Protein AF-A0A965T7N1-F1 (afdb_monomer)

Structure (mmCIF, N/CA/C/O backbone):
data_AF-A0A965T7N1-F1
#
_entry.id   AF-A0A965T7N1-F1
#
loop_
_atom_site.group_PDB
_atom_site.id
_atom_site.type_symbol
_atom_site.label_atom_id
_atom_site.label_alt_id
_atom_site.label_comp_id
_atom_site.label_asym_id
_atom_site.label_entity_id
_atom_site.label_seq_id
_atom_site.pdbx_PDB_ins_code
_atom_site.Cartn_x
_atom_site.Cartn_y
_atom_site.Cartn_z
_atom_site.occupancy
_atom_site.B_iso_or_equiv
_atom_site.auth_seq_id
_atom_site.auth_comp_id
_atom_site.auth_asym_id
_atom_site.auth_atom_id
_atom_site.pdbx_PDB_model_num
ATOM 1 N N . MET A 1 1 ? 37.430 41.956 27.948 1.00 30.97 1 MET A N 1
ATOM 2 C CA . MET A 1 1 ? 37.101 40.517 28.035 1.00 30.97 1 MET A CA 1
ATOM 3 C C . MET A 1 1 ? 35.600 40.356 27.830 1.00 30.97 1 MET A C 1
ATOM 5 O O . MET A 1 1 ? 34.863 40.968 28.583 1.00 30.97 1 MET A O 1
ATOM 9 N N . LYS A 1 2 ? 35.234 39.628 26.761 1.00 28.81 2 LYS A N 1
ATOM 10 C CA . LYS A 1 2 ? 33.989 38.893 26.418 1.00 28.81 2 LYS A CA 1
ATOM 11 C C . LYS A 1 2 ? 32.631 39.370 26.996 1.00 28.81 2 LYS A C 1
ATOM 13 O O . LYS A 1 2 ? 32.454 39.341 28.204 1.00 28.81 2 LYS A O 1
ATOM 18 N N . THR A 1 3 ? 31.738 39.975 26.192 1.00 30.47 3 THR A N 1
ATOM 19 C CA . THR A 1 3 ? 30.588 39.394 25.420 1.00 30.47 3 THR A CA 1
ATOM 20 C C . THR A 1 3 ? 29.464 38.746 26.268 1.00 30.47 3 THR A C 1
ATOM 22 O O . THR A 1 3 ? 29.728 37.776 26.963 1.00 30.47 3 THR A O 1
ATOM 25 N N . ILE A 1 4 ? 28.224 39.301 26.225 1.00 31.42 4 ILE A N 1
ATOM 26 C CA . ILE A 1 4 ? 26.976 38.745 25.585 1.00 31.42 4 ILE A CA 1
ATOM 27 C C . ILE A 1 4 ? 26.055 38.048 26.632 1.00 31.42 4 ILE A C 1
ATOM 29 O O . ILE A 1 4 ? 26.590 37.413 27.525 1.00 31.42 4 ILE A O 1
ATOM 33 N N . LEU A 1 5 ? 24.706 38.091 26.679 1.00 28.53 5 LEU A N 1
ATOM 34 C CA . LEU A 1 5 ? 23.601 38.587 25.830 1.00 28.53 5 LEU A CA 1
ATOM 35 C C . LEU A 1 5 ? 22.307 38.792 26.669 1.00 28.53 5 LEU A C 1
ATOM 37 O O . LEU A 1 5 ? 22.249 38.490 27.858 1.00 28.53 5 LEU A O 1
ATOM 41 N N . SER A 1 6 ? 21.295 39.302 25.963 1.00 28.53 6 SER A N 1
ATOM 42 C CA . SER A 1 6 ? 19.970 39.827 26.305 1.00 28.53 6 SER A CA 1
ATOM 43 C C . SER A 1 6 ? 18.991 38.948 27.103 1.00 28.53 6 SER A C 1
ATOM 45 O O . SER A 1 6 ? 19.004 37.718 27.088 1.00 28.53 6 SER A O 1
ATOM 47 N N . LYS A 1 7 ? 18.054 39.662 27.747 1.00 24.72 7 LYS A N 1
ATOM 48 C CA . LYS A 1 7 ? 16.790 39.178 28.310 1.00 24.72 7 LYS A CA 1
ATOM 49 C C . LYS A 1 7 ? 15.621 39.460 27.357 1.00 24.72 7 LYS A C 1
ATOM 51 O O . LYS A 1 7 ? 15.589 40.474 26.668 1.00 24.72 7 LYS A O 1
ATOM 56 N N . LYS A 1 8 ? 14.678 38.521 27.416 1.00 25.61 8 LYS A N 1
ATOM 57 C CA . LYS A 1 8 ? 13.346 38.412 26.805 1.00 25.61 8 LYS A CA 1
ATOM 58 C C . LYS A 1 8 ? 12.379 39.547 27.190 1.00 25.61 8 LYS A C 1
ATOM 60 O O . LYS A 1 8 ? 12.476 40.036 28.313 1.00 25.61 8 LYS A O 1
ATOM 65 N N . ALA A 1 9 ? 11.373 39.788 26.332 1.00 23.78 9 ALA A N 1
ATOM 66 C CA . ALA A 1 9 ? 9.934 39.525 26.584 1.00 23.78 9 ALA A CA 1
ATOM 67 C C . ALA A 1 9 ? 8.968 40.588 25.985 1.00 23.78 9 ALA A C 1
ATOM 69 O O . ALA A 1 9 ? 9.125 41.755 26.311 1.00 23.78 9 ALA A O 1
ATOM 70 N N . ILE A 1 10 ? 7.928 40.115 25.250 1.00 23.45 10 ILE A N 1
ATOM 71 C CA . ILE A 1 10 ? 6.475 40.455 25.396 1.00 23.45 10 ILE A CA 1
ATOM 72 C C . ILE A 1 10 ? 6.053 41.910 25.009 1.00 23.45 10 ILE A C 1
ATOM 74 O O . ILE A 1 10 ? 6.675 42.842 25.483 1.00 23.45 10 ILE A O 1
ATOM 78 N N . ILE A 1 11 ? 4.995 42.293 24.262 1.00 22.77 11 ILE A N 1
ATOM 79 C CA . ILE A 1 11 ? 3.831 41.713 23.540 1.00 22.77 11 ILE A CA 1
ATOM 80 C C . ILE A 1 11 ? 3.017 42.929 22.954 1.00 22.77 11 ILE A C 1
ATOM 82 O O . ILE A 1 11 ? 3.018 43.983 23.580 1.00 22.77 11 ILE A O 1
ATOM 86 N N . ILE A 1 12 ? 2.285 42.754 21.831 1.00 22.47 12 ILE A N 1
ATOM 87 C CA . ILE A 1 12 ? 1.007 43.419 21.394 1.00 22.47 12 ILE A CA 1
ATOM 88 C C . ILE A 1 12 ? 0.915 44.857 20.767 1.00 22.47 12 ILE A C 1
ATOM 90 O O . ILE A 1 12 ? 1.336 45.855 21.335 1.00 22.47 12 ILE A O 1
ATOM 94 N N . PHE A 1 13 ? 0.198 44.873 19.618 1.00 20.97 13 PHE A N 1
ATOM 95 C CA . PHE A 1 13 ? -0.736 45.835 18.957 1.00 20.97 13 PHE A CA 1
ATOM 96 C C . PHE A 1 13 ? -0.398 47.316 18.635 1.00 20.97 13 PHE A C 1
ATOM 98 O O . PHE A 1 13 ? -0.379 48.181 19.497 1.00 20.97 13 PHE A O 1
ATOM 105 N N . ALA A 1 14 ? -0.333 47.587 17.320 1.00 22.47 14 ALA A N 1
ATOM 106 C CA . ALA A 1 14 ? -1.328 48.273 16.463 1.00 22.47 14 ALA A CA 1
ATOM 107 C C . ALA A 1 14 ? -1.771 49.758 16.675 1.00 22.47 14 ALA A C 1
ATOM 109 O O . ALA A 1 14 ? -2.280 50.144 17.719 1.00 22.47 14 ALA A O 1
ATOM 110 N N . ILE A 1 15 ? -1.767 50.469 15.526 1.00 23.48 15 ILE A N 1
ATOM 111 C CA . ILE A 1 15 ? -2.647 51.573 15.048 1.00 23.48 15 ILE A CA 1
ATOM 112 C C . ILE A 1 15 ? -2.159 53.041 15.171 1.00 23.48 15 ILE A C 1
ATOM 114 O O . ILE A 1 15 ? -2.206 53.663 16.223 1.00 23.48 15 ILE A O 1
ATOM 118 N N . VAL A 1 16 ? -1.753 53.561 13.995 1.00 25.34 16 VAL A N 1
ATOM 119 C CA . VAL A 1 16 ? -2.163 54.796 13.269 1.00 25.34 16 VAL A CA 1
ATOM 120 C C . VAL A 1 16 ? -2.395 56.092 14.061 1.00 25.34 16 VAL A C 1
ATOM 122 O O . VAL A 1 16 ? -3.250 56.132 14.929 1.00 25.34 16 VAL A O 1
ATOM 125 N N . ILE A 1 17 ? -1.770 57.191 13.604 1.00 23.94 17 ILE A N 1
ATOM 126 C CA . ILE A 1 17 ? -2.432 58.479 13.283 1.00 23.94 17 ILE A CA 1
ATOM 127 C C . ILE A 1 17 ? -1.518 59.294 12.347 1.00 23.94 17 ILE A C 1
ATOM 129 O O . ILE A 1 17 ? -0.397 59.664 12.690 1.00 23.94 17 ILE A O 1
ATOM 133 N N . ALA A 1 18 ? -2.026 59.538 11.138 1.00 25.86 18 ALA A N 1
ATOM 134 C CA . ALA A 1 18 ? -1.582 60.569 10.207 1.00 25.86 18 ALA A CA 1
ATOM 135 C C . ALA A 1 18 ? -2.300 61.897 10.513 1.00 25.86 18 ALA A C 1
ATOM 137 O O . ALA A 1 18 ? -3.357 61.859 11.138 1.00 25.86 18 ALA A O 1
ATOM 138 N N . LEU A 1 19 ? -1.734 63.013 10.020 1.00 25.02 19 LEU A N 1
ATOM 139 C CA . LEU A 1 19 ? -2.273 64.378 9.773 1.00 25.02 19 LEU A CA 1
ATOM 140 C C . LEU A 1 19 ? -1.204 65.406 10.220 1.00 25.02 19 LEU A C 1
ATOM 142 O O . LEU A 1 19 ? -0.675 65.278 11.314 1.00 25.02 19 LEU A O 1
ATOM 146 N N . ALA A 1 20 ? -0.826 66.477 9.521 1.00 26.83 20 ALA A N 1
ATOM 147 C CA . ALA A 1 20 ? -1.087 66.996 8.186 1.00 26.83 20 ALA A CA 1
ATOM 148 C C . ALA A 1 20 ? -0.052 68.133 7.904 1.00 26.83 20 ALA A C 1
ATOM 150 O O . ALA A 1 20 ? 0.249 68.929 8.787 1.00 26.83 20 ALA A O 1
ATOM 151 N N . ILE A 1 21 ? 0.500 68.109 6.683 1.00 28.02 21 ILE A N 1
ATOM 152 C CA . ILE A 1 21 ? 1.030 69.116 5.710 1.00 28.02 21 ILE A CA 1
ATOM 153 C C . ILE A 1 21 ? 0.682 70.628 5.969 1.00 28.02 21 ILE A C 1
ATOM 155 O O . ILE A 1 21 ? -0.304 70.830 6.678 1.00 28.02 21 ILE A O 1
ATOM 159 N N . PRO A 1 22 ? 1.279 71.709 5.346 1.00 47.78 22 PRO A N 1
ATOM 160 C CA . PRO A 1 22 ? 2.458 71.931 4.435 1.00 47.78 22 PRO A CA 1
ATOM 161 C C . PRO A 1 22 ? 3.395 73.150 4.757 1.00 47.78 22 PRO A C 1
ATOM 163 O O . PRO A 1 22 ? 3.020 74.034 5.518 1.00 47.78 22 PRO A O 1
ATOM 166 N N . ALA A 1 23 ? 4.546 73.267 4.048 1.00 28.22 23 ALA A N 1
ATOM 167 C CA . ALA A 1 23 ? 5.071 74.458 3.296 1.00 28.22 23 ALA A CA 1
ATOM 168 C C . ALA A 1 23 ? 6.604 74.308 3.026 1.00 28.22 23 ALA A C 1
ATOM 170 O O . ALA A 1 23 ? 7.366 74.186 3.975 1.00 28.22 23 ALA A O 1
ATOM 171 N N . ILE A 1 24 ? 7.088 74.050 1.792 1.00 29.72 24 ILE A N 1
ATOM 172 C CA . ILE A 1 24 ? 7.562 74.987 0.724 1.00 29.72 24 ILE A CA 1
ATOM 173 C C . ILE A 1 24 ? 8.739 75.905 1.174 1.00 29.72 24 ILE A C 1
ATOM 175 O O . ILE A 1 24 ? 8.550 76.616 2.148 1.00 29.72 24 ILE A O 1
ATOM 179 N N . VAL A 1 25 ? 9.929 76.083 0.552 1.00 27.11 25 VAL A N 1
ATOM 180 C CA . VAL A 1 25 ? 10.677 75.579 -0.636 1.00 27.11 25 VAL A CA 1
ATOM 181 C C . VAL A 1 25 ? 12.142 76.151 -0.582 1.00 27.11 25 VAL A C 1
ATOM 183 O O . VAL A 1 25 ? 12.283 77.337 -0.304 1.00 27.11 25 VAL A O 1
ATOM 186 N N . LEU A 1 26 ? 13.165 75.323 -0.921 1.00 27.19 26 LEU A N 1
ATOM 187 C CA . LEU A 1 26 ? 14.517 75.545 -1.559 1.00 27.19 26 LEU A CA 1
ATOM 188 C C . LEU A 1 26 ? 15.595 76.522 -0.986 1.00 27.19 26 LEU A C 1
ATOM 190 O O . LEU A 1 26 ? 15.248 77.448 -0.262 1.00 27.19 26 LEU A O 1
ATOM 194 N N . PRO A 1 27 ? 16.893 76.462 -1.421 1.00 41.31 27 PRO A N 1
ATOM 195 C CA . PRO A 1 27 ? 17.679 75.408 -2.119 1.00 41.31 27 PRO A CA 1
ATOM 196 C C . PRO A 1 27 ? 19.080 75.134 -1.488 1.00 41.31 27 PRO A C 1
ATOM 198 O O . PRO A 1 27 ? 19.610 75.987 -0.792 1.00 41.31 27 PRO A O 1
ATOM 201 N N . ILE A 1 28 ? 19.750 74.019 -1.820 1.00 27.66 28 ILE A N 1
ATOM 202 C CA . ILE A 1 28 ? 21.225 73.924 -1.970 1.00 27.66 28 ILE A CA 1
ATOM 203 C C . ILE A 1 28 ? 21.522 72.743 -2.904 1.00 27.66 28 ILE A C 1
ATOM 205 O O . ILE A 1 28 ? 21.057 71.627 -2.686 1.00 27.66 28 ILE A O 1
ATOM 209 N N . VAL A 1 29 ? 22.300 73.019 -3.949 1.00 35.25 29 VAL A N 1
ATOM 210 C CA . VAL A 1 29 ? 22.902 72.034 -4.851 1.00 35.25 29 VAL A CA 1
ATOM 211 C C . VAL A 1 29 ? 24.226 71.580 -4.242 1.00 35.25 29 VAL A C 1
ATOM 213 O O . VAL A 1 29 ? 25.092 72.411 -3.972 1.00 35.25 29 VAL A O 1
ATOM 216 N N . LEU A 1 30 ? 24.404 70.271 -4.083 1.00 28.22 30 LEU A N 1
ATOM 217 C CA . LEU A 1 30 ? 25.706 69.621 -3.955 1.00 28.22 30 LEU A CA 1
ATOM 218 C C . LEU A 1 30 ? 25.672 68.379 -4.842 1.00 28.22 30 LEU A C 1
ATOM 220 O O . LEU A 1 30 ? 25.008 67.394 -4.538 1.00 28.22 30 LEU A O 1
ATOM 224 N N . VAL A 1 31 ? 26.366 68.473 -5.973 1.00 35.34 31 VAL A N 1
ATOM 225 C CA . VAL A 1 31 ? 26.692 67.330 -6.822 1.00 35.34 31 VAL A CA 1
ATOM 226 C C . VAL A 1 31 ? 27.705 66.476 -6.066 1.00 35.34 31 VAL A C 1
ATOM 228 O O . VAL A 1 31 ? 28.782 66.962 -5.731 1.00 35.34 31 VAL A O 1
ATOM 231 N N . ASN A 1 32 ? 27.365 65.213 -5.827 1.00 29.55 32 ASN A N 1
ATOM 232 C CA . ASN A 1 32 ? 28.329 64.131 -5.679 1.00 29.55 32 ASN A CA 1
ATOM 233 C C . ASN A 1 32 ? 27.723 62.873 -6.304 1.00 29.55 32 ASN A C 1
ATOM 235 O O . ASN A 1 32 ? 26.647 62.425 -5.919 1.00 29.55 32 ASN A O 1
ATOM 239 N N . ASN A 1 33 ? 28.428 62.375 -7.315 1.00 38.00 33 ASN A N 1
ATOM 240 C CA . ASN A 1 33 ? 28.076 61.248 -8.164 1.00 38.00 33 ASN A CA 1
ATOM 241 C C . ASN A 1 33 ? 27.815 59.980 -7.347 1.00 38.00 33 ASN A C 1
ATOM 243 O O . ASN A 1 33 ? 28.703 59.525 -6.624 1.00 38.00 33 ASN A O 1
ATOM 247 N N . ASN A 1 34 ? 26.638 59.385 -7.537 1.00 35.78 34 ASN A N 1
ATOM 248 C CA . ASN A 1 34 ? 26.374 58.004 -7.163 1.00 35.78 34 ASN A CA 1
ATOM 249 C C . ASN A 1 34 ? 26.550 57.151 -8.435 1.00 35.78 34 ASN A C 1
ATOM 251 O O . ASN A 1 34 ? 25.803 57.352 -9.393 1.00 35.78 34 ASN A O 1
ATOM 255 N N . PRO A 1 35 ? 27.557 56.268 -8.523 1.00 44.06 35 PRO A N 1
ATOM 256 C CA . PRO A 1 35 ? 27.652 55.327 -9.626 1.00 44.06 35 PRO A CA 1
ATOM 257 C C . PRO A 1 35 ? 26.601 54.235 -9.389 1.00 44.06 35 PRO A C 1
ATOM 259 O O . PRO A 1 35 ? 26.585 53.642 -8.313 1.00 44.06 35 PRO A O 1
ATOM 262 N N . ASN A 1 36 ? 25.757 53.985 -10.393 1.00 48.22 36 ASN A N 1
ATOM 263 C CA . ASN A 1 36 ? 24.680 52.980 -10.445 1.00 48.22 36 ASN A CA 1
ATOM 264 C C . ASN A 1 36 ? 23.253 53.474 -10.129 1.00 48.22 36 ASN A C 1
ATOM 266 O O . ASN A 1 36 ? 22.501 52.777 -9.452 1.00 48.22 36 ASN A O 1
ATOM 270 N N . GLU A 1 37 ? 22.816 54.611 -10.682 1.00 51.19 37 GLU A N 1
ATOM 271 C CA . GLU A 1 37 ? 21.419 54.653 -11.146 1.00 51.19 37 GLU A CA 1
ATOM 272 C C . GLU A 1 37 ? 21.371 53.833 -12.434 1.00 51.19 37 GLU A C 1
ATOM 274 O O . GLU A 1 37 ? 21.792 54.280 -13.501 1.00 51.19 37 GLU A O 1
ATOM 279 N N . PHE A 1 38 ? 20.971 52.574 -12.300 1.00 62.47 38 PHE A N 1
ATOM 280 C CA . PHE A 1 38 ? 20.614 51.774 -13.455 1.00 62.47 38 PHE A CA 1
ATOM 281 C C . PHE A 1 38 ? 19.394 52.430 -14.104 1.00 62.47 38 PHE A C 1
ATOM 283 O O . PHE A 1 38 ? 18.411 52.710 -13.421 1.00 62.47 38 PHE A O 1
ATOM 290 N N . GLU A 1 39 ? 19.477 52.734 -15.399 1.00 78.44 39 GLU A N 1
ATOM 291 C CA . GLU A 1 39 ? 18.322 53.230 -16.147 1.00 78.44 39 GLU A CA 1
ATOM 292 C C . GLU A 1 39 ? 17.259 52.124 -16.114 1.00 78.44 39 GLU A C 1
ATOM 294 O O . GLU A 1 39 ? 17.528 51.006 -16.546 1.00 78.44 39 GLU A O 1
ATOM 299 N N . GLU A 1 40 ? 16.100 52.389 -15.516 1.00 81.56 40 GLU A N 1
ATOM 300 C CA . GLU A 1 40 ? 15.001 51.424 -15.451 1.00 81.56 40 GLU A CA 1
ATOM 301 C C . GLU A 1 40 ? 14.060 51.625 -16.632 1.00 81.56 40 GLU A C 1
ATOM 303 O O . GLU A 1 40 ? 13.727 52.754 -16.997 1.00 81.56 40 GLU A O 1
ATOM 308 N N . VAL A 1 41 ? 13.599 50.513 -17.184 1.00 84.50 41 VAL A N 1
ATOM 309 C CA . VAL A 1 41 ? 12.604 50.447 -18.251 1.00 84.50 41 VAL A CA 1
ATOM 310 C C . VAL A 1 41 ? 11.472 49.527 -17.811 1.00 84.50 41 VAL A C 1
ATOM 312 O O . VAL A 1 41 ? 11.625 48.705 -16.904 1.00 84.50 41 VAL A O 1
ATOM 315 N N . THR A 1 42 ? 10.301 49.692 -18.405 1.00 88.12 42 THR A N 1
ATOM 316 C CA . THR A 1 42 ? 9.096 48.941 -18.050 1.00 88.12 42 THR A CA 1
ATOM 317 C C . THR A 1 42 ? 8.766 47.883 -19.088 1.00 88.12 42 THR A C 1
ATOM 319 O O . THR A 1 42 ? 8.885 48.122 -20.282 1.00 88.12 42 THR A O 1
ATOM 322 N N . VAL A 1 43 ? 8.293 46.726 -18.633 1.00 89.06 43 VAL A N 1
ATOM 323 C CA . VAL A 1 43 ? 7.617 45.736 -19.478 1.00 89.06 43 VAL A CA 1
ATOM 324 C C . VAL A 1 43 ? 6.156 45.703 -19.059 1.00 89.06 43 VAL A C 1
ATOM 326 O O . VAL A 1 43 ? 5.848 45.404 -17.902 1.00 89.06 43 VAL A O 1
ATOM 329 N N . THR A 1 44 ? 5.258 46.059 -19.974 1.00 90.06 44 THR A N 1
ATOM 330 C CA . THR A 1 44 ? 3.813 46.092 -19.726 1.00 90.06 44 THR A CA 1
ATOM 331 C C . THR A 1 44 ? 3.117 44.995 -20.518 1.00 90.06 44 THR A C 1
ATOM 333 O O . THR A 1 44 ? 3.156 44.991 -21.744 1.00 90.06 44 THR A O 1
ATOM 336 N N . TYR A 1 45 ? 2.468 44.089 -19.796 1.00 89.31 45 TYR A N 1
ATOM 337 C CA . TYR A 1 45 ? 1.734 42.942 -20.307 1.00 89.31 45 TYR A CA 1
ATOM 338 C C . TYR A 1 45 ? 0.283 43.328 -20.559 1.00 89.31 45 TYR A C 1
ATOM 340 O O . TYR A 1 45 ? -0.372 43.882 -19.672 1.00 89.31 45 TYR A O 1
ATOM 348 N N . TYR A 1 46 ? -0.225 43.000 -21.739 1.00 87.31 46 TYR A N 1
ATOM 349 C CA . TYR A 1 46 ? -1.607 43.227 -22.138 1.00 87.31 46 TYR A CA 1
ATOM 350 C C . TYR A 1 46 ? -2.291 41.900 -22.470 1.00 87.31 46 TYR A C 1
ATOM 352 O O . TYR A 1 46 ? -1.786 41.128 -23.282 1.00 87.31 46 TYR A O 1
ATOM 360 N N . SER A 1 47 ? -3.464 41.662 -21.883 1.00 87.25 47 SER A N 1
ATOM 361 C CA . SER A 1 47 ? -4.366 40.564 -22.253 1.00 87.25 47 SER A CA 1
ATOM 362 C C . SER A 1 47 ? -5.712 41.152 -22.645 1.00 87.25 47 SER A C 1
ATOM 364 O O . SER A 1 47 ? -6.173 42.095 -22.004 1.00 87.25 47 SER A O 1
ATOM 366 N N . GLU A 1 48 ? -6.315 40.648 -23.723 1.00 83.75 48 GLU A N 1
ATOM 367 C CA . GLU A 1 48 ? -7.616 41.128 -24.225 1.00 83.75 48 GLU A CA 1
ATOM 368 C C . GLU A 1 48 ? -7.648 42.653 -24.487 1.00 83.75 48 GLU A C 1
ATOM 370 O O . GLU A 1 48 ? -8.671 43.322 -24.352 1.00 83.75 48 GLU A O 1
ATOM 375 N N . GLY A 1 49 ? -6.497 43.242 -24.835 1.00 77.56 49 GLY A N 1
ATOM 376 C CA . GLY A 1 49 ? -6.352 44.687 -25.050 1.00 77.56 49 GLY A CA 1
ATOM 377 C C . GLY A 1 49 ? -6.340 45.541 -23.772 1.00 77.56 49 GLY A C 1
ATOM 378 O O . GLY A 1 49 ? -6.284 46.768 -23.866 1.00 77.56 49 GLY A O 1
ATOM 379 N N . VAL A 1 50 ? -6.355 44.923 -22.586 1.00 79.88 50 VAL A N 1
ATOM 380 C CA . VAL A 1 50 ? -6.294 45.587 -21.276 1.00 79.88 50 VAL A CA 1
ATOM 381 C C . VAL A 1 50 ? -4.939 45.329 -20.619 1.00 79.88 50 VAL A C 1
ATOM 383 O O . VAL A 1 50 ? -4.354 44.259 -20.765 1.00 79.88 50 VAL A O 1
ATOM 386 N N . GLN A 1 51 ? -4.421 46.320 -19.888 1.00 88.44 51 GLN A N 1
ATOM 387 C CA . GLN A 1 51 ? -3.188 46.163 -19.119 1.00 88.44 51 GLN A CA 1
ATOM 388 C C . GLN A 1 51 ? -3.388 45.107 -18.023 1.00 88.44 51 GLN A C 1
ATOM 390 O O . GLN A 1 51 ? -4.150 45.314 -17.080 1.00 88.44 51 GLN A O 1
ATOM 395 N N . TYR A 1 52 ? -2.673 43.995 -18.154 1.00 81.19 52 TYR A N 1
ATOM 396 C CA . TYR A 1 52 ? -2.705 42.848 -17.255 1.00 81.19 52 TYR A CA 1
ATOM 397 C C . TYR A 1 52 ? -1.699 43.002 -16.107 1.00 81.19 52 TYR A C 1
ATOM 399 O O . TYR A 1 52 ? -2.048 42.827 -14.941 1.00 81.19 52 TYR A O 1
ATOM 407 N N . TYR A 1 53 ? -0.452 43.378 -16.416 1.00 80.75 53 TYR A N 1
ATOM 408 C CA . TYR A 1 53 ? 0.615 43.514 -15.419 1.00 80.75 53 TYR A CA 1
ATOM 409 C C . TYR A 1 53 ? 1.746 44.432 -15.911 1.00 80.75 53 TYR A C 1
ATOM 411 O O . TYR A 1 53 ? 1.961 44.549 -17.113 1.00 80.75 53 TYR A O 1
ATOM 419 N N . THR A 1 54 ? 2.499 45.075 -15.012 1.00 85.81 54 THR A N 1
ATOM 420 C CA . THR A 1 54 ? 3.676 45.889 -15.383 1.00 85.81 54 THR A CA 1
ATOM 421 C C . THR A 1 54 ? 4.830 45.626 -14.431 1.00 85.81 54 THR A C 1
ATOM 423 O O . THR A 1 54 ? 4.656 45.687 -13.215 1.00 85.81 54 THR A O 1
ATOM 426 N N . ILE A 1 55 ? 6.023 45.413 -14.985 1.00 82.62 55 ILE A N 1
ATOM 427 C CA . ILE A 1 55 ? 7.265 45.212 -14.229 1.00 82.62 55 ILE A CA 1
ATOM 428 C C . ILE A 1 55 ? 8.284 46.275 -14.637 1.00 82.62 55 ILE A C 1
ATOM 430 O O . ILE A 1 55 ? 8.340 46.675 -15.797 1.00 82.62 55 ILE A O 1
ATOM 434 N N . ARG A 1 56 ? 9.094 46.737 -13.679 1.00 84.38 56 ARG A N 1
ATOM 435 C CA . ARG A 1 56 ? 10.283 47.563 -13.931 1.00 84.38 56 ARG A CA 1
ATOM 436 C C . ARG A 1 56 ? 11.521 46.682 -13.897 1.00 84.38 56 ARG A C 1
ATOM 438 O O . ARG A 1 56 ? 11.691 45.912 -12.954 1.00 84.38 56 ARG A O 1
ATOM 445 N N . VAL A 1 57 ? 12.375 46.817 -14.901 1.00 83.44 57 VAL A N 1
ATOM 446 C CA . VAL A 1 57 ? 13.633 46.078 -15.025 1.00 83.44 57 VAL A CA 1
ATOM 447 C C . VAL A 1 57 ? 14.776 47.031 -15.346 1.00 83.44 57 VAL A C 1
ATOM 449 O O . VAL A 1 57 ? 14.572 48.129 -15.863 1.00 83.44 57 VAL A O 1
ATOM 452 N N . ILE A 1 58 ? 15.999 46.611 -15.033 1.00 83.62 58 ILE A N 1
ATOM 453 C CA . ILE A 1 58 ? 17.200 47.370 -15.379 1.00 83.62 58 ILE A CA 1
ATOM 454 C C . ILE A 1 58 ? 17.415 47.278 -16.895 1.00 83.62 58 ILE A C 1
ATOM 456 O O . ILE A 1 58 ? 17.418 46.184 -17.457 1.00 83.62 58 ILE A O 1
ATOM 460 N N . LYS A 1 59 ? 17.641 48.410 -17.559 1.00 84.88 59 LYS A N 1
ATOM 461 C CA . LYS A 1 59 ? 17.943 48.472 -18.990 1.00 84.88 59 LYS A CA 1
ATOM 462 C C . LYS A 1 59 ? 19.147 47.588 -19.341 1.00 84.88 59 LYS A C 1
ATOM 464 O O . LYS A 1 59 ? 20.211 47.704 -18.729 1.00 84.88 59 LYS A O 1
ATOM 469 N N . GLY A 1 60 ? 18.967 46.692 -20.306 1.00 78.94 60 GLY A N 1
ATOM 470 C CA . GLY A 1 60 ? 19.941 45.694 -20.756 1.00 78.94 60 GLY A CA 1
ATOM 471 C C . GLY A 1 60 ? 19.963 44.390 -19.951 1.00 78.94 60 GLY A C 1
ATOM 472 O O . GLY A 1 60 ? 20.802 43.526 -20.229 1.00 78.94 60 GLY A O 1
ATOM 473 N N . SER A 1 61 ? 19.070 44.231 -18.965 1.00 79.44 61 SER A N 1
ATOM 474 C CA . SER A 1 61 ? 18.894 42.984 -18.203 1.00 79.44 61 SER A CA 1
ATOM 475 C C . SER A 1 61 ? 17.804 42.085 -18.795 1.00 79.44 61 SER A C 1
ATOM 477 O O . SER A 1 61 ? 16.950 42.547 -19.550 1.00 79.44 61 SER A O 1
ATOM 479 N N . VAL A 1 62 ? 17.875 40.796 -18.462 1.00 78.50 62 VAL A N 1
ATOM 480 C CA . VAL A 1 62 ? 16.827 39.794 -18.724 1.00 78.50 62 VAL A CA 1
ATOM 481 C C . VAL A 1 62 ? 15.848 39.746 -17.546 1.00 78.50 62 VAL A C 1
ATOM 483 O O . VAL A 1 62 ? 16.183 40.206 -16.449 1.00 78.50 62 VAL A O 1
ATOM 486 N N . MET A 1 63 ? 14.646 39.205 -17.744 1.00 73.31 63 MET A N 1
ATOM 487 C CA . MET A 1 63 ? 13.616 39.192 -16.700 1.00 73.31 63 MET A CA 1
ATOM 488 C C . MET A 1 63 ? 13.814 38.034 -15.717 1.00 73.31 63 MET A C 1
ATOM 490 O O . MET A 1 63 ? 14.083 36.911 -16.120 1.00 73.31 63 MET A O 1
ATOM 494 N N . SER A 1 64 ? 13.645 38.294 -14.417 1.00 60.25 64 SER A N 1
ATOM 495 C CA . SER A 1 64 ? 13.759 37.269 -13.366 1.00 60.25 64 SER A CA 1
ATOM 496 C C . SER A 1 64 ? 12.443 36.919 -12.664 1.00 60.25 64 SER A C 1
ATOM 498 O O . SER A 1 64 ? 12.421 35.957 -11.909 1.00 60.25 64 SER A O 1
ATOM 500 N N . ASN A 1 65 ? 11.362 37.677 -12.897 1.00 64.62 65 ASN A N 1
ATOM 501 C CA . ASN A 1 65 ? 10.049 37.494 -12.265 1.00 64.62 65 ASN A CA 1
ATOM 502 C C . ASN A 1 65 ? 8.925 37.822 -13.265 1.00 64.62 65 ASN A C 1
ATOM 504 O O . ASN A 1 65 ? 8.480 38.968 -13.324 1.00 64.62 65 ASN A O 1
ATOM 508 N N . VAL A 1 66 ? 8.487 36.846 -14.061 1.00 68.00 66 VAL A N 1
ATOM 509 C CA . VAL A 1 66 ? 7.412 36.997 -15.066 1.00 68.00 66 VAL A CA 1
ATOM 510 C C . VAL A 1 66 ? 6.039 36.795 -14.395 1.00 68.00 66 VAL A C 1
ATOM 512 O O . VAL A 1 66 ? 5.939 35.978 -13.477 1.00 68.00 66 VAL A O 1
ATOM 515 N N . PRO A 1 67 ? 4.978 37.540 -14.769 1.00 73.38 67 PRO A N 1
ATOM 516 C CA . PRO A 1 67 ? 3.645 37.315 -14.214 1.00 73.38 67 PRO A CA 1
ATOM 517 C C . PRO A 1 67 ? 3.077 35.958 -14.646 1.00 73.38 67 PRO A C 1
ATOM 519 O O . PRO A 1 67 ? 3.371 35.478 -15.737 1.00 73.38 67 PRO A O 1
ATOM 522 N N . ASN A 1 68 ? 2.198 35.380 -13.822 1.00 72.25 68 ASN A N 1
ATOM 523 C CA . ASN A 1 68 ? 1.432 34.190 -14.201 1.00 72.25 68 ASN A CA 1
ATOM 524 C C . ASN A 1 68 ? 0.687 34.427 -15.520 1.00 72.25 68 ASN A C 1
ATOM 526 O O . ASN A 1 68 ? 0.148 35.518 -15.733 1.00 72.25 68 ASN A O 1
ATOM 530 N N . ASN A 1 69 ? 0.600 33.400 -16.364 1.00 79.50 69 ASN A N 1
ATOM 531 C CA . ASN A 1 69 ? -0.136 33.498 -17.620 1.00 79.50 69 ASN A CA 1
ATOM 532 C C . ASN A 1 69 ? -1.618 33.811 -17.344 1.00 79.50 69 ASN A C 1
ATOM 534 O O . ASN A 1 69 ? -2.219 33.168 -16.474 1.00 79.50 69 ASN A O 1
ATOM 538 N N . PRO A 1 70 ? -2.217 34.788 -18.050 1.00 77.06 70 PRO A N 1
ATOM 539 C CA . PRO A 1 70 ? -3.642 35.063 -17.937 1.00 77.06 70 PRO A CA 1
ATOM 540 C C . PRO A 1 70 ? -4.447 33.817 -18.328 1.00 77.06 70 PRO A C 1
ATOM 542 O O . PRO A 1 70 ? -3.928 32.903 -18.968 1.00 77.06 70 PRO A O 1
ATOM 545 N N . GLN A 1 71 ? -5.718 33.770 -17.932 1.00 79.88 71 GLN A N 1
ATOM 546 C CA . GLN A 1 71 ? -6.656 32.702 -18.292 1.00 79.88 71 GLN A CA 1
ATOM 547 C C . GLN A 1 71 ? -7.843 33.320 -19.036 1.00 79.88 71 GLN A C 1
ATOM 549 O O . GLN A 1 71 ? -8.359 34.343 -18.587 1.00 79.88 71 GLN A O 1
ATOM 554 N N . MET A 1 72 ? -8.267 32.706 -20.143 1.00 69.50 72 MET A N 1
ATOM 555 C CA . MET A 1 72 ? -9.416 33.137 -20.943 1.00 69.50 72 MET A CA 1
ATOM 556 C C . MET A 1 72 ? -10.268 31.914 -21.288 1.00 69.50 72 MET A C 1
ATOM 558 O O . MET A 1 72 ? -9.776 30.942 -21.853 1.00 69.50 72 MET A O 1
ATOM 562 N N . GLU A 1 73 ? -11.540 31.940 -20.897 1.00 66.88 73 GLU A N 1
ATOM 563 C CA . GLU A 1 73 ? -12.462 30.816 -21.086 1.00 66.88 73 GLU A CA 1
ATOM 564 C C . GLU A 1 73 ? -12.652 30.516 -22.586 1.00 66.88 73 GLU A C 1
ATOM 566 O O . GLU A 1 73 ? -13.021 31.405 -23.352 1.00 66.88 73 GLU A O 1
ATOM 571 N N . GLY A 1 74 ? -12.383 29.272 -23.005 1.00 62.56 74 GLY A N 1
ATOM 572 C CA . GLY A 1 74 ? -12.519 28.807 -24.397 1.00 62.56 74 GLY A CA 1
ATOM 573 C C . GLY A 1 74 ? -11.311 29.051 -25.315 1.00 62.56 74 GLY A C 1
ATOM 574 O O . GLY A 1 74 ? -11.403 28.808 -26.519 1.00 62.56 74 GLY A O 1
ATOM 575 N N . TYR A 1 75 ? -10.189 29.539 -24.779 1.00 75.31 75 TYR A N 1
ATOM 576 C CA . TYR A 1 75 ? -8.980 29.841 -25.548 1.00 75.31 75 TYR A CA 1
ATOM 577 C C . TYR A 1 75 ? -7.728 29.345 -24.819 1.00 75.31 75 TYR A C 1
ATOM 579 O O . TYR A 1 75 ? -7.623 29.416 -23.595 1.00 75.31 75 TYR A O 1
ATOM 587 N N . VAL A 1 76 ? -6.736 28.890 -25.580 1.00 75.62 76 VAL A N 1
ATOM 588 C CA . VAL A 1 76 ? -5.437 28.462 -25.053 1.00 75.62 76 VAL A CA 1
ATOM 589 C C . VAL A 1 76 ? -4.451 29.624 -25.144 1.00 75.62 76 VAL A C 1
ATOM 591 O O . VAL A 1 76 ? -4.248 30.199 -26.215 1.00 75.62 76 VAL A O 1
ATOM 594 N N . PHE A 1 77 ? -3.812 29.963 -24.023 1.00 82.88 77 PHE A N 1
ATOM 595 C CA . PHE A 1 77 ? -2.709 30.923 -23.999 1.00 82.88 77 PHE A CA 1
ATOM 596 C C . PHE A 1 77 ? -1.492 30.319 -24.713 1.00 82.88 77 PHE A C 1
ATOM 598 O O . PHE A 1 77 ? -0.971 29.286 -24.287 1.00 82.88 77 PHE A O 1
ATOM 605 N N . ARG A 1 78 ? -1.037 30.944 -25.801 1.00 83.81 78 ARG A N 1
ATOM 606 C CA . ARG A 1 78 ? 0.062 30.429 -26.637 1.00 83.81 78 ARG A CA 1
ATOM 607 C C . ARG A 1 78 ? 1.404 31.105 -26.401 1.00 83.81 78 ARG A C 1
ATOM 609 O O . ARG A 1 78 ? 2.421 30.566 -26.820 1.00 83.81 78 ARG A O 1
ATOM 616 N N . GLY A 1 79 ? 1.421 32.235 -25.705 1.00 82.12 79 GLY A N 1
ATOM 617 C CA . GLY A 1 79 ? 2.653 32.932 -25.359 1.00 82.12 79 GLY A CA 1
ATOM 618 C C . GLY A 1 79 ? 2.491 34.444 -25.336 1.00 82.12 79 GLY A C 1
ATOM 619 O O . GLY A 1 79 ? 1.422 34.985 -25.625 1.00 82.12 79 GLY A O 1
ATOM 620 N N . TRP A 1 80 ? 3.577 35.123 -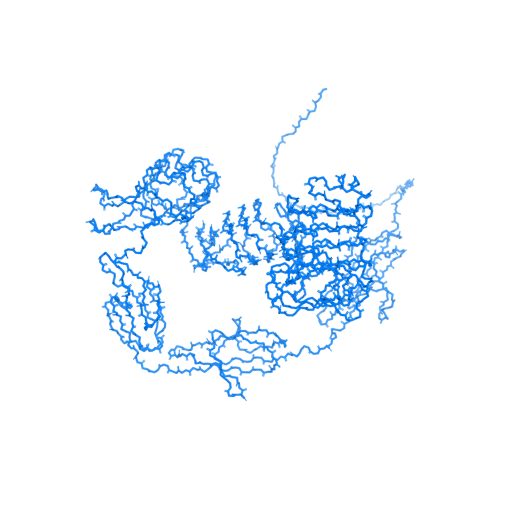24.981 1.00 89.56 80 TRP A N 1
ATOM 621 C CA . TRP A 1 80 ? 3.688 36.576 -25.031 1.00 89.56 80 TRP A CA 1
ATOM 622 C C . TRP A 1 80 ? 4.426 36.993 -26.300 1.00 89.56 80 TRP A C 1
ATOM 624 O O . TRP A 1 80 ? 5.405 36.356 -26.679 1.00 89.56 80 TRP A O 1
ATOM 634 N N . TYR A 1 81 ? 3.970 38.069 -26.937 1.00 90.69 81 TYR A N 1
ATOM 635 C CA . TYR A 1 81 ? 4.535 38.573 -28.190 1.00 90.69 81 TYR A CA 1
ATOM 636 C C . TYR A 1 81 ? 4.781 40.080 -28.116 1.00 90.69 81 TYR A C 1
ATOM 638 O O . TYR A 1 81 ? 4.040 40.809 -27.455 1.00 90.69 81 TYR A O 1
ATOM 646 N N . LEU A 1 82 ? 5.830 40.558 -28.785 1.00 88.94 82 LEU A N 1
ATOM 647 C CA . LEU A 1 82 ? 6.173 41.985 -28.877 1.00 88.94 82 LEU A CA 1
ATOM 648 C C . LEU A 1 82 ? 5.269 42.748 -29.851 1.00 88.94 82 LEU A C 1
ATOM 650 O O . LEU A 1 82 ? 5.187 43.978 -29.806 1.00 88.94 82 LEU A O 1
ATOM 654 N N . ASP A 1 83 ? 4.591 42.022 -30.732 1.00 85.31 83 ASP A N 1
ATOM 655 C CA . ASP A 1 83 ? 3.625 42.550 -31.675 1.00 85.31 83 ASP A CA 1
ATOM 656 C C . ASP A 1 83 ? 2.198 42.099 -31.314 1.00 85.31 83 ASP A C 1
ATOM 658 O O . ASP A 1 83 ? 1.987 41.079 -30.663 1.00 85.31 83 ASP A O 1
ATOM 662 N N . ASN A 1 84 ? 1.207 42.909 -31.686 1.00 84.88 84 ASN A N 1
ATOM 663 C CA . ASN A 1 84 ? -0.196 42.676 -31.354 1.00 84.88 84 ASN A CA 1
ATOM 664 C C . ASN A 1 84 ? -0.986 42.399 -32.636 1.00 84.88 84 ASN A C 1
ATOM 666 O O . ASN A 1 84 ? -1.426 43.345 -33.298 1.00 84.88 84 ASN A O 1
ATOM 670 N N . GLY A 1 85 ? -1.153 41.119 -32.973 1.00 76.44 85 GLY A N 1
ATOM 671 C CA . GLY A 1 85 ? -2.027 40.666 -34.057 1.00 76.44 85 GLY A CA 1
ATOM 672 C C . GLY A 1 85 ? -1.362 39.851 -35.168 1.00 76.44 85 GLY A C 1
ATOM 673 O O . GLY A 1 85 ? -2.064 39.046 -35.775 1.00 76.44 85 GLY A O 1
ATOM 674 N N . GLU A 1 86 ? -0.061 40.027 -35.432 1.00 81.81 86 GLU A N 1
ATOM 675 C CA . GLU A 1 86 ? 0.669 39.226 -36.435 1.00 81.81 86 GLU A CA 1
ATOM 676 C C . GLU A 1 86 ? 1.337 37.995 -35.786 1.00 81.81 86 GLU A C 1
ATOM 678 O O . GLU A 1 86 ? 1.450 36.949 -36.418 1.00 81.81 86 GLU A O 1
ATOM 683 N N . TRP A 1 87 ? 1.684 38.093 -34.497 1.00 84.94 87 TRP A N 1
ATOM 684 C CA . TRP A 1 87 ? 2.216 37.041 -33.623 1.00 84.94 87 TRP A CA 1
ATOM 685 C C . TRP A 1 87 ? 3.503 36.395 -34.157 1.00 84.94 87 TRP A C 1
ATOM 687 O O . TRP A 1 87 ? 3.718 35.190 -34.031 1.00 84.94 87 TRP A O 1
ATOM 697 N N . GLU A 1 88 ? 4.372 37.204 -34.766 1.00 84.88 88 GLU A N 1
ATOM 698 C CA . GLU A 1 88 ? 5.629 36.748 -35.377 1.00 84.88 88 GLU A CA 1
ATOM 699 C C . GLU A 1 88 ? 6.857 37.001 -34.489 1.00 84.88 88 GLU A C 1
ATOM 701 O O . GLU A 1 88 ? 7.907 36.400 -34.716 1.00 84.88 88 GLU A O 1
ATOM 706 N N . GLN A 1 89 ? 6.753 37.898 -33.500 1.00 83.38 89 GLN A N 1
ATOM 707 C CA . GLN A 1 89 ? 7.857 38.273 -32.613 1.00 83.38 89 GLN A CA 1
ATOM 708 C C . GLN A 1 89 ? 7.577 37.792 -31.194 1.00 83.38 89 GLN A C 1
ATOM 710 O O . GLN A 1 89 ? 6.944 38.490 -30.398 1.00 83.38 89 GLN A O 1
ATOM 715 N N . ASP A 1 90 ? 8.045 36.588 -30.888 1.00 86.69 90 ASP A N 1
ATOM 716 C CA . ASP A 1 90 ? 7.928 35.982 -29.570 1.00 86.69 90 ASP A CA 1
ATOM 717 C C . ASP A 1 90 ? 8.674 36.792 -28.503 1.00 86.69 90 ASP A C 1
ATOM 719 O O . ASP A 1 90 ? 9.695 37.440 -28.753 1.00 86.69 90 ASP A O 1
ATOM 723 N N . PHE A 1 91 ? 8.135 36.767 -27.289 1.00 82.88 91 PHE A N 1
ATOM 724 C CA . PHE A 1 91 ? 8.730 37.378 -26.116 1.00 82.88 91 PHE A CA 1
ATOM 725 C C . PHE A 1 91 ? 8.873 36.341 -25.007 1.00 82.88 91 PHE A C 1
ATOM 727 O O . PHE A 1 91 ? 7.880 35.801 -24.515 1.00 82.88 91 PHE A O 1
ATOM 734 N N . ASP A 1 92 ? 10.110 36.111 -24.573 1.00 82.00 92 ASP A N 1
ATOM 735 C CA . ASP A 1 92 ? 10.432 35.233 -23.453 1.00 82.00 92 ASP A CA 1
ATOM 736 C C . ASP A 1 92 ? 11.351 35.922 -22.429 1.00 82.00 92 ASP A C 1
ATOM 738 O O . ASP A 1 92 ? 11.902 37.006 -22.643 1.00 82.00 92 ASP A O 1
ATOM 742 N N . GLU A 1 93 ? 11.516 35.283 -21.275 1.00 74.00 93 GLU A N 1
ATOM 743 C CA . GLU A 1 93 ? 12.317 35.779 -20.152 1.00 74.00 93 GLU A CA 1
ATOM 744 C C . GLU A 1 93 ? 13.820 35.904 -20.424 1.00 74.00 93 GLU A C 1
ATOM 746 O O . GLU A 1 93 ? 14.531 36.537 -19.640 1.00 74.00 93 GLU A O 1
ATOM 751 N N . THR A 1 94 ? 14.313 35.354 -21.535 1.00 77.38 94 THR A N 1
ATOM 752 C CA . THR A 1 94 ? 15.730 35.385 -21.910 1.00 77.38 94 THR A CA 1
ATOM 753 C C . THR A 1 94 ? 16.104 36.630 -22.718 1.00 77.38 94 THR A C 1
ATOM 755 O O . THR A 1 94 ? 17.294 36.935 -22.872 1.00 77.38 94 THR A O 1
ATOM 758 N N . GLN A 1 95 ? 15.115 37.395 -23.192 1.00 80.00 95 GLN A N 1
ATOM 759 C CA . GLN A 1 95 ? 15.338 38.620 -23.955 1.00 80.00 95 GLN A CA 1
ATOM 760 C C . GLN A 1 95 ? 15.802 39.783 -23.064 1.00 80.00 95 GLN A C 1
ATOM 762 O O . GLN A 1 95 ? 15.301 40.014 -21.961 1.00 80.00 95 GLN A O 1
ATOM 767 N N . LYS A 1 96 ? 16.788 40.551 -23.550 1.00 85.94 96 LYS A N 1
ATOM 768 C CA . LYS A 1 96 ? 17.273 41.758 -22.865 1.00 85.94 96 LYS A CA 1
ATOM 769 C C . LYS A 1 96 ? 16.347 42.935 -23.130 1.00 85.94 96 LYS A C 1
ATOM 771 O O . LYS A 1 96 ? 16.029 43.223 -24.280 1.00 85.94 96 LYS A O 1
ATOM 776 N N . ILE A 1 97 ? 15.990 43.659 -22.075 1.00 88.50 97 ILE A N 1
ATOM 777 C CA . ILE A 1 97 ? 15.057 44.783 -22.165 1.00 88.50 97 ILE A CA 1
ATOM 778 C C . ILE A 1 97 ? 15.832 46.096 -22.179 1.00 88.50 97 ILE A C 1
ATOM 780 O O . ILE A 1 97 ? 16.324 46.548 -21.149 1.00 88.50 97 ILE A O 1
ATOM 784 N N . ASP A 1 98 ? 15.949 46.720 -23.349 1.00 86.88 98 ASP A N 1
ATOM 785 C CA . ASP A 1 98 ? 16.717 47.960 -23.539 1.00 86.88 98 ASP A CA 1
ATOM 786 C C . ASP A 1 98 ? 15.847 49.235 -23.596 1.00 86.88 98 ASP A C 1
ATOM 788 O O . ASP A 1 98 ? 16.377 50.346 -23.652 1.00 86.88 98 ASP A O 1
ATOM 792 N N . ALA A 1 99 ? 14.518 49.111 -23.575 1.00 89.44 99 ALA A N 1
ATOM 793 C CA . ALA A 1 99 ? 13.566 50.225 -23.598 1.00 89.44 99 ALA A CA 1
ATOM 794 C C . ALA A 1 99 ? 12.214 49.804 -22.996 1.00 89.44 99 ALA A C 1
ATOM 796 O O . ALA A 1 99 ? 11.976 48.617 -22.771 1.00 89.44 99 ALA A O 1
ATOM 797 N N . ASP A 1 100 ? 11.319 50.769 -22.756 1.00 91.88 100 ASP A N 1
ATOM 798 C CA . ASP A 1 100 ? 9.933 50.463 -22.390 1.00 91.88 100 ASP A CA 1
ATOM 799 C C . ASP A 1 100 ? 9.294 49.572 -23.465 1.00 91.88 100 ASP A C 1
ATOM 801 O O . ASP A 1 100 ? 9.270 49.921 -24.646 1.00 91.88 100 ASP A O 1
ATOM 805 N N . THR A 1 101 ? 8.799 48.413 -23.047 1.00 91.81 101 THR A N 1
ATOM 806 C CA . THR A 1 101 ? 8.364 47.321 -23.917 1.00 91.81 101 THR A CA 1
ATOM 807 C C . THR A 1 101 ? 6.923 46.949 -23.583 1.00 91.81 101 THR A C 1
ATOM 809 O O . THR A 1 101 ? 6.551 46.824 -22.415 1.00 91.81 101 THR A O 1
ATOM 812 N N . SER A 1 102 ? 6.087 46.791 -24.606 1.00 93.81 102 SER A N 1
ATOM 813 C CA . SER A 1 102 ? 4.730 46.256 -24.455 1.00 93.81 102 SER A CA 1
ATOM 814 C C . SER A 1 102 ? 4.692 44.845 -25.014 1.00 93.81 102 SER A C 1
ATOM 816 O O . SER A 1 102 ? 5.247 44.609 -26.082 1.00 93.81 102 SER A O 1
ATOM 818 N N . VAL A 1 103 ? 4.060 43.933 -24.281 1.00 91.00 103 VAL A N 1
ATOM 819 C CA . VAL A 1 103 ? 3.946 42.520 -24.650 1.00 91.00 103 VAL A CA 1
ATOM 820 C C . VAL A 1 103 ? 2.495 42.086 -24.564 1.00 91.00 103 VAL A C 1
ATOM 822 O O . VAL A 1 103 ? 1.763 42.496 -23.660 1.00 91.00 103 VAL A O 1
ATOM 825 N N . TYR A 1 104 ? 2.066 41.289 -25.528 1.00 91.50 104 TYR A N 1
ATOM 826 C CA . TYR A 1 104 ? 0.667 40.982 -25.780 1.00 91.50 104 TYR A CA 1
ATOM 827 C C . TYR A 1 104 ? 0.446 39.477 -25.685 1.00 91.50 104 TYR A C 1
ATOM 829 O O . TYR A 1 104 ? 1.221 38.696 -26.236 1.00 91.50 104 TYR A O 1
ATOM 837 N N . ALA A 1 105 ? -0.585 39.075 -24.945 1.00 86.38 105 ALA A N 1
ATOM 838 C CA . ALA A 1 105 ? -0.986 37.680 -24.836 1.00 86.38 105 ALA A CA 1
ATOM 839 C C . ALA A 1 105 ? -1.559 37.211 -26.175 1.00 86.38 105 ALA A C 1
ATOM 841 O O . ALA A 1 105 ? -2.551 37.777 -26.645 1.00 86.38 105 ALA A O 1
ATOM 842 N N . TYR A 1 106 ? -0.964 36.172 -26.756 1.00 87.94 106 TYR A N 1
ATOM 843 C CA . TYR A 1 106 ? -1.550 35.482 -27.893 1.00 87.94 106 TYR A CA 1
ATOM 844 C C . TYR A 1 106 ? -2.467 34.361 -27.408 1.00 87.94 106 TYR A C 1
ATOM 846 O O . TYR A 1 106 ? -2.083 33.506 -26.604 1.00 87.94 106 TYR A O 1
ATOM 854 N N . TRP A 1 107 ? -3.687 34.384 -27.928 1.00 82.31 107 TRP A N 1
ATOM 855 C CA . TRP A 1 107 ? -4.742 33.436 -27.630 1.00 82.31 107 TRP A CA 1
ATOM 856 C C . TRP A 1 107 ? -5.140 32.714 -28.903 1.00 82.31 107 TRP A C 1
ATOM 858 O O . TRP A 1 107 ? -5.447 33.351 -29.911 1.00 82.31 107 TRP A O 1
ATOM 868 N N . GLU A 1 108 ? -5.168 31.391 -28.842 1.00 74.56 108 GLU A N 1
ATOM 869 C CA . GLU A 1 108 ? -5.697 30.561 -29.916 1.00 74.56 108 GLU A CA 1
ATOM 870 C C . GLU A 1 108 ? -7.018 29.944 -29.455 1.00 74.56 108 GLU A C 1
ATOM 872 O O . GLU A 1 108 ? -7.109 29.455 -28.327 1.00 74.56 108 GLU A O 1
ATOM 877 N N . GLU A 1 109 ? -8.051 29.995 -30.302 1.00 61.09 109 GLU A N 1
ATOM 878 C CA . GLU A 1 109 ? -9.301 29.269 -30.045 1.00 61.09 109 GLU A CA 1
ATOM 879 C C . GLU A 1 109 ? -8.987 27.788 -29.876 1.00 61.09 109 GLU A C 1
ATOM 881 O O . GLU A 1 109 ? -8.218 27.215 -30.650 1.00 61.09 109 GLU A O 1
ATOM 886 N N . GLU A 1 110 ? -9.564 27.170 -28.850 1.00 58.19 110 GLU A N 1
ATOM 887 C CA . GLU A 1 110 ? -9.382 25.748 -28.599 1.00 58.19 110 GLU A CA 1
ATOM 888 C C . GLU A 1 110 ? -9.852 24.950 -29.832 1.00 58.19 110 GLU A C 1
ATOM 890 O O . GLU A 1 110 ? -11.034 24.920 -30.179 1.00 58.19 110 GLU A O 1
ATOM 895 N N . GLY A 1 111 ? -8.895 24.375 -30.569 1.00 43.25 111 GLY A N 1
ATOM 896 C CA . GLY A 1 111 ? -9.150 23.685 -31.828 1.00 43.25 111 GLY A CA 1
ATOM 897 C C . GLY A 1 111 ? -10.050 22.467 -31.632 1.00 43.25 111 GLY A C 1
ATOM 898 O O . GLY A 1 111 ? -9.719 21.540 -30.897 1.00 43.25 111 GLY A O 1
ATOM 899 N N . THR A 1 112 ? -11.181 22.453 -32.334 1.00 40.31 112 THR A N 1
ATOM 900 C CA . THR A 1 112 ? -12.139 21.348 -32.362 1.00 40.31 112 THR A CA 1
ATOM 901 C C . THR A 1 112 ? -11.597 20.148 -33.152 1.00 40.31 112 THR A C 1
ATOM 903 O O . THR A 1 112 ? -11.696 20.120 -34.377 1.00 40.31 112 THR A O 1
ATOM 906 N N . GLU A 1 113 ? -11.139 19.101 -32.474 1.00 38.56 113 GLU A N 1
ATOM 907 C CA . GLU A 1 113 ? -11.717 17.780 -32.755 1.00 38.56 113 GLU A CA 1
ATOM 908 C C . GLU A 1 113 ? -12.986 17.723 -31.898 1.00 38.56 113 GLU A C 1
ATOM 910 O O . GLU A 1 113 ? -12.918 18.091 -30.720 1.00 38.56 113 GLU A O 1
ATOM 915 N N . PRO A 1 114 ? -14.170 17.370 -32.427 1.00 37.75 114 PRO A N 1
ATOM 916 C CA . PRO A 1 114 ? -15.338 17.300 -31.573 1.00 37.75 114 PRO A CA 1
ATOM 917 C C . PRO A 1 114 ? -15.091 16.186 -30.557 1.00 37.75 114 PRO A C 1
ATOM 919 O O . PRO A 1 114 ? -15.145 15.008 -30.903 1.00 37.75 114 PRO A O 1
ATOM 922 N N . ILE A 1 115 ? -14.855 16.549 -29.294 1.00 49.00 115 ILE A N 1
ATOM 923 C CA . ILE A 1 115 ? -15.127 15.633 -28.195 1.00 49.00 115 ILE A CA 1
ATOM 924 C C . ILE A 1 115 ? -16.632 15.426 -28.273 1.00 49.00 115 ILE A C 1
ATOM 926 O O . ILE A 1 115 ? -17.413 16.309 -27.906 1.00 49.00 115 ILE A O 1
ATOM 930 N N . LEU A 1 116 ? -17.038 14.317 -28.889 1.00 48.97 116 LEU A N 1
ATOM 931 C CA . LEU A 1 116 ? -18.440 13.993 -29.064 1.00 48.97 116 LEU A CA 1
ATOM 932 C C . LEU A 1 116 ? -19.048 13.968 -27.666 1.00 48.97 116 LEU A C 1
ATOM 934 O O . LEU A 1 116 ? -18.670 13.164 -26.819 1.00 48.97 116 LEU A O 1
ATOM 938 N N . SER A 1 117 ? -19.912 14.937 -27.390 1.00 60.69 117 SER A N 1
ATOM 939 C CA . SER A 1 117 ? -20.608 15.018 -26.122 1.00 60.69 117 SER A CA 1
ATOM 940 C C . SER A 1 117 ? -22.012 14.497 -26.326 1.00 60.69 117 SER A C 1
ATOM 942 O O . SER A 1 117 ? -22.692 14.816 -27.306 1.00 60.69 117 SER A O 1
ATOM 944 N N . TYR A 1 118 ? -22.421 13.639 -25.411 1.00 72.50 118 TYR A N 1
ATOM 945 C CA . TYR A 1 118 ? -23.675 12.938 -25.508 1.00 72.50 118 TYR A CA 1
ATOM 946 C C . TYR A 1 118 ? -24.493 13.179 -24.253 1.00 72.50 118 TYR A C 1
ATOM 948 O O . TYR A 1 118 ? -23.981 13.191 -23.131 1.00 72.50 118 TYR A O 1
ATOM 956 N N . LEU A 1 119 ? -25.786 13.397 -24.460 1.00 82.31 119 LEU A N 1
ATOM 957 C CA . LEU A 1 119 ? -26.741 13.502 -23.378 1.00 82.31 119 LEU A CA 1
ATOM 958 C C . LEU A 1 119 ? -26.977 12.109 -22.806 1.00 82.31 119 LEU A C 1
ATOM 960 O O . LEU A 1 119 ? -27.388 11.201 -23.535 1.00 82.31 119 LEU A O 1
ATOM 964 N N . VAL A 1 120 ? -26.775 11.971 -21.500 1.00 82.75 120 VAL A N 1
ATOM 965 C CA . VAL A 1 120 ? -27.216 10.795 -20.760 1.00 82.75 120 VAL A CA 1
ATOM 966 C C . VAL A 1 120 ? -28.374 11.190 -19.870 1.00 82.75 120 VAL A C 1
ATOM 968 O O . VAL A 1 120 ? -28.215 11.979 -18.939 1.00 82.75 120 VAL A O 1
ATOM 971 N N . ALA A 1 121 ? -29.543 10.637 -20.165 1.00 85.75 121 ALA A N 1
ATOM 972 C CA . ALA A 1 121 ? -30.744 10.794 -19.362 1.00 85.75 121 ALA A CA 1
ATOM 973 C C . ALA A 1 121 ? -31.009 9.518 -18.555 1.00 85.75 121 ALA A C 1
ATOM 975 O O . ALA A 1 121 ? -30.859 8.404 -19.057 1.00 85.75 121 ALA A O 1
ATOM 976 N N . VAL A 1 122 ? -31.404 9.688 -17.294 1.00 87.50 122 VAL A N 1
ATOM 977 C CA . VAL A 1 122 ? -31.742 8.589 -16.384 1.00 87.50 122 VAL A CA 1
ATOM 978 C C . VAL A 1 122 ? -33.123 8.849 -15.808 1.00 87.50 122 VAL A C 1
ATOM 980 O O . VAL A 1 122 ? -33.355 9.878 -15.175 1.00 87.50 122 VAL A O 1
ATOM 983 N N . ASN A 1 123 ? -34.032 7.906 -16.037 1.00 88.62 123 ASN A N 1
ATOM 984 C CA . ASN A 1 123 ? -35.396 7.917 -15.527 1.00 88.62 123 ASN A CA 1
ATOM 985 C C . ASN A 1 123 ? -35.539 6.834 -14.451 1.00 88.62 123 ASN A C 1
ATOM 987 O O . ASN A 1 123 ? -35.239 5.668 -14.703 1.00 88.62 123 ASN A O 1
ATOM 991 N N . GLY A 1 124 ? -36.019 7.204 -13.260 1.00 83.69 124 GLY A N 1
ATOM 992 C CA . GLY A 1 124 ? -36.132 6.277 -12.123 1.00 83.69 124 GLY A CA 1
ATOM 993 C C . GLY A 1 124 ? -34.813 6.031 -11.378 1.00 83.69 124 GLY A C 1
ATOM 994 O O . GLY A 1 124 ? -34.662 5.013 -10.715 1.00 83.69 124 GLY A O 1
ATOM 995 N N . GLY A 1 125 ? -33.845 6.941 -11.483 1.00 85.88 125 GLY A N 1
ATOM 996 C CA . GLY A 1 125 ? -32.604 6.904 -10.713 1.00 85.88 125 GLY A CA 1
ATOM 997 C C . GLY A 1 125 ? -31.793 8.185 -10.841 1.00 85.88 125 GLY A C 1
ATOM 998 O O . GLY A 1 125 ? -32.254 9.159 -11.442 1.00 85.88 125 GLY A O 1
ATOM 999 N N . HIS A 1 126 ? -30.573 8.164 -10.314 1.00 81.56 126 HIS A N 1
ATOM 1000 C CA . HIS A 1 126 ? -29.673 9.311 -10.268 1.00 81.56 126 HIS A CA 1
ATOM 1001 C C . HIS A 1 126 ? -28.277 8.994 -10.820 1.00 81.56 126 HIS A C 1
ATOM 1003 O O . HIS A 1 126 ? -27.899 7.835 -11.013 1.00 81.56 126 HIS A O 1
ATOM 1009 N N . LEU A 1 127 ? -27.519 10.063 -11.071 1.00 76.31 127 LEU A N 1
ATOM 1010 C CA . LEU A 1 127 ? -26.191 10.050 -11.682 1.00 76.31 127 LEU A CA 1
ATOM 1011 C C . LEU A 1 127 ? -25.206 10.737 -10.735 1.00 76.31 127 LEU A C 1
ATOM 1013 O O . LEU A 1 127 ? -25.389 11.915 -10.436 1.00 76.31 127 LEU A O 1
ATOM 1017 N N . ASP A 1 128 ? -24.218 10.005 -10.210 1.00 65.06 128 ASP A N 1
ATOM 1018 C CA . ASP A 1 128 ? -23.161 10.524 -9.318 1.00 65.06 128 ASP A CA 1
ATOM 1019 C C . ASP A 1 128 ? -23.651 11.543 -8.254 1.00 65.06 128 ASP A C 1
ATOM 1021 O O . ASP A 1 128 ? -23.045 12.588 -8.022 1.00 65.06 128 ASP A O 1
ATOM 1025 N N . ASN A 1 129 ? -24.772 11.237 -7.584 1.00 51.84 129 ASN A N 1
ATOM 1026 C CA . ASN A 1 129 ? -25.448 12.072 -6.570 1.00 51.84 129 ASN A CA 1
ATOM 1027 C C . ASN A 1 129 ? -26.104 13.387 -7.065 1.00 51.84 129 ASN A C 1
ATOM 1029 O O . ASN A 1 129 ? -26.445 14.246 -6.249 1.00 51.84 129 ASN A O 1
ATOM 1033 N N . THR A 1 130 ? -26.337 13.552 -8.371 1.00 48.25 130 THR A N 1
ATOM 1034 C CA . THR A 1 130 ? -27.105 14.662 -8.975 1.00 48.25 130 THR A CA 1
ATOM 1035 C C . THR A 1 130 ? -28.363 14.159 -9.703 1.00 48.25 130 THR A C 1
ATOM 1037 O O . THR A 1 130 ? -28.397 13.037 -10.210 1.00 48.25 130 THR A O 1
ATOM 1040 N N . LEU A 1 131 ? -29.436 14.967 -9.724 1.00 45.75 131 LEU A N 1
ATOM 1041 C CA . LEU A 1 131 ? -30.715 14.604 -10.355 1.00 45.75 131 LEU A CA 1
ATOM 1042 C C . LEU A 1 131 ? -30.782 15.027 -11.831 1.00 45.75 131 LEU A C 1
ATOM 1044 O O . LEU A 1 131 ? -30.517 16.180 -12.163 1.00 45.75 131 LEU A O 1
ATOM 1048 N N . SER A 1 132 ? -31.276 14.092 -12.653 1.00 63.44 132 SER A N 1
ATOM 1049 C CA . SER A 1 132 ? -31.855 14.252 -13.999 1.00 63.44 132 SER A CA 1
ATOM 1050 C C . SER A 1 132 ? -30.985 14.916 -15.082 1.00 63.44 132 SER A C 1
ATOM 1052 O O . SER A 1 132 ? -30.916 16.135 -15.168 1.00 63.44 132 SER A O 1
ATOM 1054 N N . ALA A 1 133 ? -30.462 14.057 -15.967 1.00 62.28 133 ALA A N 1
ATOM 1055 C CA . ALA A 1 133 ? -29.837 14.295 -17.275 1.00 62.28 133 ALA A CA 1
ATOM 1056 C C . ALA A 1 133 ? -28.624 15.246 -17.333 1.00 62.28 133 ALA A C 1
ATOM 1058 O O . ALA A 1 133 ? -28.718 16.431 -17.026 1.00 62.28 133 ALA A O 1
ATOM 1059 N N . PHE A 1 134 ? -27.490 14.740 -17.823 1.00 72.69 134 PHE A N 1
ATOM 1060 C CA . PHE A 1 134 ? -26.257 15.522 -17.947 1.00 72.69 134 PHE A CA 1
ATOM 1061 C C . PHE A 1 134 ? -25.505 15.190 -19.239 1.00 72.69 134 PHE A C 1
ATOM 1063 O O . PHE A 1 134 ? -25.695 14.127 -19.836 1.00 72.69 134 PHE A O 1
ATOM 1070 N N . VAL A 1 135 ? -24.681 16.131 -19.696 1.00 76.19 135 VAL A N 1
ATOM 1071 C CA . VAL A 1 135 ? -23.871 15.982 -20.909 1.00 76.19 135 VAL A CA 1
ATOM 1072 C C . VAL A 1 135 ? -22.491 15.470 -20.517 1.00 76.19 135 VAL A C 1
ATOM 1074 O O . VAL A 1 135 ? -21.826 16.073 -19.678 1.00 76.19 135 VAL A O 1
ATOM 1077 N N . TYR A 1 136 ? -22.067 14.373 -21.141 1.00 74.19 136 TYR A N 1
ATOM 1078 C CA . TYR A 1 136 ? -20.772 13.742 -20.901 1.00 74.19 136 TYR A CA 1
ATOM 1079 C C . TYR A 1 136 ? -19.975 13.624 -22.187 1.00 74.19 136 TYR A C 1
ATOM 1081 O O . TYR A 1 136 ? -20.538 13.447 -23.266 1.00 74.19 136 TYR A O 1
ATOM 1089 N N . TYR A 1 137 ? -18.656 13.680 -22.056 1.00 74.75 137 TYR A N 1
ATOM 1090 C CA . TYR A 1 137 ? -17.741 13.418 -23.156 1.00 74.75 137 TYR A CA 1
ATOM 1091 C C . TYR A 1 137 ? -17.710 11.923 -23.498 1.00 74.75 137 TYR A C 1
ATOM 1093 O O . TYR A 1 137 ? -17.787 11.072 -22.608 1.00 74.75 137 TYR A O 1
ATOM 1101 N N . GLU A 1 138 ? -17.580 11.597 -24.780 1.00 76.88 138 GLU A N 1
ATOM 1102 C CA . GLU A 1 138 ? -17.377 10.233 -25.266 1.00 76.88 138 GLU A CA 1
ATOM 1103 C C . GLU A 1 138 ? -16.208 9.545 -24.541 1.00 76.88 138 GLU A C 1
ATOM 1105 O O . GLU A 1 138 ? -15.167 10.144 -24.283 1.00 76.88 138 GLU A O 1
ATOM 1110 N N . GLY A 1 139 ? -16.396 8.281 -24.167 1.00 68.94 139 GLY A N 1
ATOM 1111 C CA . GLY A 1 139 ? -15.441 7.494 -23.389 1.00 68.94 139 GLY A CA 1
ATOM 1112 C C . GLY A 1 139 ? -15.493 7.732 -21.876 1.00 68.94 139 GLY A C 1
ATOM 1113 O O . GLY A 1 139 ? -14.888 6.955 -21.137 1.00 68.94 139 GLY A O 1
ATOM 1114 N N . THR A 1 140 ? -16.235 8.736 -21.389 1.00 76.62 140 THR A N 1
ATOM 1115 C CA . THR A 1 140 ? -16.444 8.927 -19.943 1.00 76.62 140 THR A CA 1
ATOM 1116 C C . THR A 1 140 ? -17.180 7.717 -19.379 1.00 76.62 140 THR A C 1
ATOM 1118 O O . THR A 1 140 ? -18.268 7.384 -19.848 1.00 76.62 140 THR A O 1
ATOM 1121 N N . ASN A 1 141 ? -16.608 7.062 -18.369 1.00 78.25 141 ASN A N 1
ATOM 1122 C CA . ASN A 1 141 ? -17.326 6.045 -17.610 1.00 78.25 141 ASN A CA 1
ATOM 1123 C C . ASN A 1 141 ? -18.193 6.735 -16.566 1.00 78.25 141 ASN A C 1
ATOM 1125 O O . ASN A 1 141 ? -17.672 7.423 -15.690 1.00 78.25 141 ASN A O 1
ATOM 1129 N N . ILE A 1 142 ? -19.498 6.528 -16.658 1.00 80.62 142 ILE A N 1
ATOM 1130 C CA . ILE A 1 142 ? -20.470 7.085 -15.722 1.00 80.62 142 ILE A CA 1
ATOM 1131 C C . ILE A 1 142 ? -21.212 5.967 -15.014 1.00 80.62 142 ILE A C 1
ATOM 1133 O O . ILE A 1 142 ? -21.367 4.872 -15.560 1.00 80.62 142 ILE A O 1
ATOM 1137 N N . THR A 1 143 ? -21.669 6.252 -13.798 1.00 85.06 143 THR A N 1
ATOM 1138 C CA . THR A 1 143 ? -22.397 5.293 -12.972 1.00 85.06 143 THR A CA 1
ATOM 1139 C C . THR A 1 143 ? -23.812 5.790 -12.714 1.00 85.06 143 THR A C 1
ATOM 1141 O O . THR A 1 143 ? -24.019 6.913 -12.255 1.00 85.06 143 THR A O 1
ATOM 1144 N N . ILE A 1 144 ? -24.793 4.941 -13.011 1.00 87.00 144 ILE A N 1
ATOM 1145 C CA . ILE A 1 144 ? -26.207 5.199 -12.741 1.00 87.00 144 ILE A CA 1
ATOM 1146 C C . ILE A 1 144 ? -26.680 4.312 -11.592 1.00 87.00 144 ILE A C 1
ATOM 1148 O O . ILE A 1 144 ? -26.370 3.120 -11.548 1.00 87.00 144 ILE A O 1
ATOM 1152 N N . THR A 1 145 ? -27.452 4.889 -10.677 1.00 88.50 145 THR A N 1
ATOM 1153 C CA . THR A 1 145 ? -28.012 4.182 -9.517 1.00 88.50 145 THR A CA 1
ATOM 1154 C C . THR A 1 145 ? -29.524 4.340 -9.517 1.00 88.50 145 THR A C 1
ATOM 1156 O O . THR A 1 145 ? -30.031 5.451 -9.646 1.00 88.50 145 THR A O 1
ATOM 1159 N N . ALA A 1 146 ? -30.260 3.235 -9.408 1.00 88.31 146 ALA A N 1
ATOM 1160 C CA . ALA A 1 146 ? -31.714 3.264 -9.429 1.00 88.31 146 ALA A CA 1
ATOM 1161 C C . ALA A 1 146 ? -32.234 3.825 -8.104 1.00 88.31 146 ALA A C 1
ATOM 1163 O O . ALA A 1 146 ? -31.843 3.360 -7.031 1.00 88.31 146 ALA A O 1
ATOM 1164 N N . ASP A 1 147 ? -33.148 4.788 -8.182 1.00 84.06 147 ASP A N 1
ATOM 1165 C CA . ASP A 1 147 ? -33.863 5.325 -7.028 1.00 84.06 147 ASP A CA 1
ATOM 1166 C C . ASP A 1 147 ? -35.040 4.402 -6.761 1.00 84.06 147 ASP A C 1
ATOM 1168 O O . ASP A 1 147 ? -36.141 4.628 -7.258 1.00 84.06 147 ASP A O 1
ATOM 1172 N N . ILE A 1 148 ? -34.776 3.311 -6.042 1.00 82.69 148 ILE A N 1
ATOM 1173 C CA . ILE A 1 148 ? -35.755 2.249 -5.815 1.00 82.69 148 ILE A CA 1
ATOM 1174 C C . ILE A 1 148 ? -36.952 2.822 -5.041 1.00 82.69 148 ILE A C 1
ATOM 1176 O O . ILE A 1 148 ? -36.795 3.188 -3.871 1.00 82.69 148 ILE A O 1
ATOM 1180 N N . PRO A 1 149 ? -38.149 2.906 -5.655 1.00 75.56 149 PRO A N 1
ATOM 1181 C CA . PRO A 1 149 ? -39.327 3.398 -4.962 1.00 75.56 149 PRO A CA 1
ATOM 1182 C C . PRO A 1 149 ? -39.735 2.438 -3.845 1.00 75.56 149 PRO A C 1
ATOM 1184 O O . PRO A 1 149 ? -39.607 1.219 -3.977 1.00 75.56 149 PRO A O 1
ATOM 1187 N N . GLU A 1 150 ? -40.277 2.986 -2.758 1.00 64.25 150 GLU A N 1
ATOM 1188 C CA . GLU A 1 150 ? -40.793 2.195 -1.640 1.00 64.25 150 GLU A CA 1
ATOM 1189 C C . GLU A 1 150 ? -41.810 1.143 -2.132 1.00 64.25 150 GLU A C 1
ATOM 1191 O O . GLU A 1 150 ? -42.719 1.449 -2.911 1.00 64.25 150 GLU A O 1
ATOM 1196 N N . GLY A 1 151 ? -41.634 -0.113 -1.708 1.00 63.25 151 GLY A N 1
ATOM 1197 C CA . GLY A 1 151 ? -42.487 -1.239 -2.114 1.00 63.25 151 GLY A CA 1
ATOM 1198 C C . GLY A 1 151 ? -42.221 -1.793 -3.521 1.00 63.25 151 GLY A C 1
ATOM 1199 O O . GLY A 1 151 ? -43.048 -2.530 -4.062 1.00 63.25 151 GLY A O 1
ATOM 1200 N N . GLN A 1 152 ? -41.094 -1.452 -4.146 1.00 74.50 152 GLN A N 1
ATOM 1201 C CA . GLN A 1 152 ? -40.680 -2.005 -5.437 1.00 74.50 152 GLN A CA 1
ATOM 1202 C C . GLN A 1 152 ? -39.264 -2.572 -5.354 1.00 74.50 152 GLN A C 1
ATOM 1204 O O . GLN A 1 152 ? -38.482 -2.170 -4.496 1.00 74.50 152 GLN A O 1
ATOM 1209 N N . ARG A 1 153 ? -38.918 -3.494 -6.257 1.00 74.62 153 ARG A N 1
ATOM 1210 C CA . ARG A 1 153 ? -37.518 -3.877 -6.477 1.00 74.62 153 ARG A CA 1
ATOM 1211 C C . ARG A 1 153 ? -37.079 -3.496 -7.873 1.00 74.62 153 ARG A C 1
ATOM 1213 O O . ARG A 1 153 ? -37.865 -3.541 -8.822 1.00 74.62 153 ARG A O 1
ATOM 1220 N N . PHE A 1 154 ? -35.812 -3.137 -7.982 1.00 87.31 154 PHE A N 1
ATOM 1221 C CA . PHE A 1 154 ? -35.162 -2.937 -9.263 1.00 87.31 154 PHE A CA 1
ATOM 1222 C C . PHE A 1 154 ? -35.002 -4.284 -9.975 1.00 87.31 154 PHE A C 1
ATOM 1224 O O . PHE A 1 154 ? -34.544 -5.254 -9.376 1.00 87.31 154 PHE A O 1
ATOM 1231 N N . LEU A 1 155 ? -35.398 -4.348 -11.244 1.00 83.81 155 LEU A N 1
ATOM 1232 C CA . LEU A 1 155 ? -35.193 -5.527 -12.083 1.00 83.81 155 LEU A CA 1
ATOM 1233 C C . LEU A 1 155 ? -33.967 -5.360 -12.970 1.00 83.81 155 LEU A C 1
ATOM 1235 O O . LEU A 1 155 ? -33.090 -6.220 -12.996 1.00 83.81 155 LEU A O 1
ATOM 1239 N N . TYR A 1 156 ? -33.946 -4.273 -13.734 1.00 88.06 156 TYR A N 1
ATOM 1240 C CA . TYR A 1 156 ? -32.877 -3.950 -14.663 1.00 88.06 156 TYR A CA 1
ATOM 1241 C C . TYR A 1 156 ? -33.029 -2.518 -15.168 1.00 88.06 156 TYR A C 1
ATOM 1243 O O . TYR A 1 156 ? -34.108 -1.922 -15.150 1.00 88.06 156 TYR A O 1
ATOM 1251 N N . TRP A 1 157 ? -31.943 -1.986 -15.702 1.00 93.31 157 TRP A N 1
ATOM 1252 C CA . TRP A 1 157 ? -31.957 -0.827 -16.566 1.00 93.31 157 TRP A CA 1
ATOM 1253 C C . TRP A 1 157 ? -32.308 -1.261 -17.980 1.00 93.31 157 TRP A C 1
ATOM 1255 O O . TRP A 1 157 ? -31.779 -2.256 -18.481 1.00 93.31 157 TRP A O 1
ATOM 1265 N N . THR A 1 158 ? -33.173 -0.505 -18.644 1.00 92.06 158 THR A N 1
ATOM 1266 C CA . THR A 1 158 ? -33.390 -0.630 -20.087 1.00 92.06 158 THR A CA 1
ATOM 1267 C C . THR A 1 158 ? -32.885 0.623 -20.779 1.00 92.06 158 THR A C 1
ATOM 1269 O O . THR A 1 158 ? -33.157 1.736 -20.326 1.00 92.06 158 THR A O 1
ATOM 1272 N N . LEU A 1 159 ? -32.156 0.442 -21.876 1.00 91.31 159 LEU A N 1
ATOM 1273 C CA . LEU A 1 159 ? -31.757 1.538 -22.753 1.00 91.31 159 LEU A CA 1
ATOM 1274 C C . LEU A 1 159 ? -32.895 1.788 -23.753 1.00 91.31 159 LEU A C 1
ATOM 1276 O O . LEU A 1 159 ? -33.387 0.857 -24.391 1.00 91.31 159 LEU A O 1
ATOM 1280 N N . ILE A 1 160 ? -33.374 3.027 -23.858 1.00 84.50 160 ILE A N 1
ATOM 1281 C CA . ILE A 1 160 ? -34.505 3.348 -24.734 1.00 84.50 160 ILE A CA 1
ATOM 1282 C C . ILE A 1 160 ? -34.125 3.101 -26.198 1.00 84.50 160 ILE A C 1
ATOM 1284 O O . ILE A 1 160 ? -33.097 3.563 -26.685 1.00 84.50 160 ILE A O 1
ATOM 1288 N N . GLY A 1 161 ? -34.999 2.388 -26.913 1.00 78.62 161 GLY A N 1
ATOM 1289 C CA . GLY A 1 161 ? -34.808 2.044 -28.323 1.00 78.62 161 GLY A CA 1
ATOM 1290 C C . GLY A 1 161 ? -34.063 0.728 -28.562 1.00 78.62 161 GLY A C 1
ATOM 1291 O O . GLY A 1 161 ? -33.862 0.366 -29.721 1.00 78.62 161 GLY A O 1
ATOM 1292 N N . THR A 1 162 ? -33.696 -0.004 -27.506 1.00 78.31 162 THR A N 1
ATOM 1293 C CA . THR A 1 162 ? -33.096 -1.342 -27.594 1.00 78.31 162 THR A CA 1
ATOM 1294 C C . THR A 1 162 ? -33.877 -2.364 -26.756 1.00 78.31 162 THR A C 1
ATOM 1296 O O . THR A 1 162 ? -34.617 -1.999 -25.846 1.00 78.31 162 THR A O 1
ATOM 1299 N N . ASP A 1 163 ? -33.683 -3.657 -27.040 1.00 80.12 163 ASP A N 1
ATOM 1300 C CA . ASP A 1 163 ? -34.209 -4.775 -26.230 1.00 80.12 163 ASP A CA 1
ATOM 1301 C C . ASP A 1 163 ? -33.183 -5.256 -25.175 1.00 80.12 163 ASP A C 1
ATOM 1303 O O . ASP A 1 163 ? -33.226 -6.394 -24.708 1.00 80.12 163 ASP A O 1
ATOM 1307 N N . THR A 1 164 ? -32.187 -4.426 -24.843 1.00 78.69 164 THR A N 1
ATOM 1308 C CA . THR A 1 164 ? -31.098 -4.797 -23.924 1.00 78.69 164 THR A CA 1
ATOM 1309 C C . THR A 1 164 ? -31.430 -4.428 -22.483 1.00 78.69 164 THR A C 1
ATOM 1311 O O . THR A 1 164 ? -31.835 -3.298 -22.205 1.00 78.69 164 THR A O 1
ATOM 1314 N N . HIS A 1 165 ? -31.173 -5.360 -21.565 1.00 87.94 165 HIS A N 1
ATOM 1315 C CA . HIS A 1 165 ? -31.426 -5.214 -20.133 1.00 87.94 165 HIS A CA 1
ATOM 1316 C C . HIS A 1 165 ? -30.126 -5.357 -19.335 1.00 87.94 165 HIS A C 1
ATOM 1318 O O . HIS A 1 165 ? -29.358 -6.288 -19.582 1.00 87.94 165 HIS A O 1
ATOM 1324 N N . PHE A 1 166 ? -29.898 -4.466 -18.368 1.00 88.44 166 PHE A N 1
ATOM 1325 C CA . PHE A 1 166 ? -28.716 -4.472 -17.499 1.00 88.44 166 PHE A CA 1
ATOM 1326 C C . PHE A 1 166 ? -29.143 -4.644 -16.043 1.00 88.44 166 PHE A C 1
ATOM 1328 O O . PHE A 1 166 ? -29.837 -3.793 -15.497 1.00 88.44 166 PHE A O 1
ATOM 1335 N N . THR A 1 167 ? -28.765 -5.757 -15.421 1.00 86.62 167 THR A N 1
ATOM 1336 C CA . THR A 1 167 ? -29.240 -6.140 -14.080 1.00 86.62 167 THR A CA 1
ATOM 1337 C C . THR A 1 167 ? -28.393 -5.586 -12.937 1.00 86.62 167 THR A C 1
ATOM 1339 O O . THR A 1 167 ? -28.815 -5.659 -11.787 1.00 86.62 167 THR A O 1
ATOM 1342 N N . ASP A 1 168 ? -27.210 -5.045 -13.229 1.00 81.88 168 ASP A N 1
ATOM 1343 C CA . ASP A 1 168 ? -26.346 -4.438 -12.216 1.00 81.88 168 ASP A CA 1
ATOM 1344 C C . ASP A 1 168 ? -26.943 -3.106 -11.731 1.00 81.88 168 ASP A C 1
ATOM 1346 O O . ASP A 1 168 ? -27.466 -2.317 -12.520 1.00 81.88 168 ASP A O 1
ATOM 1350 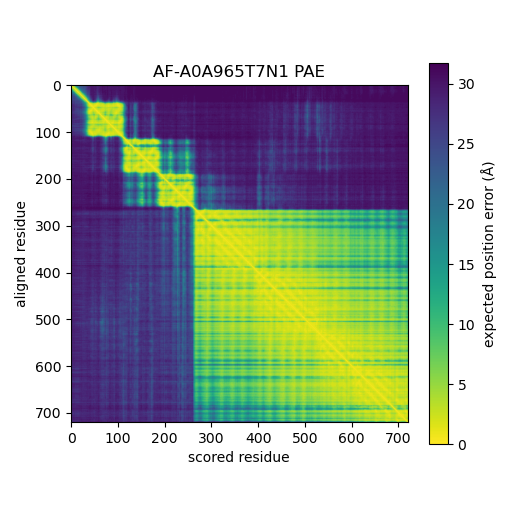N N . ASN A 1 169 ? -26.874 -2.850 -10.424 1.00 83.06 169 ASN A N 1
ATOM 1351 C CA . ASN A 1 169 ? -27.252 -1.574 -9.822 1.00 83.06 169 ASN A CA 1
ATOM 1352 C C . ASN A 1 169 ? -26.397 -1.319 -8.567 1.00 83.06 169 ASN A C 1
ATOM 1354 O O . ASN A 1 169 ? -26.530 -2.069 -7.597 1.00 83.06 169 ASN A O 1
ATOM 1358 N N . PRO A 1 170 ? -25.542 -0.285 -8.543 1.00 87.50 170 PRO A N 1
ATOM 1359 C CA . PRO A 1 170 ? -25.307 0.691 -9.609 1.00 87.50 170 PRO A CA 1
ATOM 1360 C C . PRO A 1 170 ? -24.702 0.075 -10.886 1.00 87.50 170 PRO A C 1
ATOM 1362 O O . PRO A 1 170 ? -24.000 -0.932 -10.820 1.00 87.50 170 PRO A O 1
ATOM 1365 N N . TYR A 1 171 ? -24.982 0.677 -12.045 1.00 88.50 171 TYR A N 1
ATOM 1366 C CA . TYR A 1 171 ? -24.478 0.243 -13.353 1.00 88.50 171 TYR A CA 1
ATOM 1367 C C . TYR A 1 171 ? -23.496 1.266 -13.926 1.00 88.50 171 TYR A C 1
ATOM 1369 O O . TYR A 1 171 ? -23.837 2.441 -14.050 1.00 88.50 171 TYR A O 1
ATOM 1377 N N . THR A 1 172 ? -22.296 0.819 -14.304 1.00 87.12 172 THR A N 1
ATOM 1378 C CA . THR A 1 172 ? -21.257 1.672 -14.901 1.00 87.12 172 THR A CA 1
ATOM 1379 C C . THR A 1 172 ? -21.074 1.346 -16.379 1.00 87.12 172 THR A C 1
ATOM 1381 O O . THR A 1 172 ? -20.921 0.182 -16.750 1.00 87.12 172 THR A O 1
ATOM 1384 N N . PHE A 1 173 ? -21.038 2.372 -17.226 1.00 86.44 173 PHE A N 1
ATOM 1385 C CA . PHE A 1 173 ? -20.826 2.225 -18.665 1.00 86.44 173 PHE A CA 1
ATOM 1386 C C . PHE A 1 173 ? -20.084 3.427 -19.253 1.00 86.44 173 PHE A C 1
ATOM 1388 O O . PHE A 1 173 ? -20.129 4.531 -18.711 1.00 86.44 173 PHE A O 1
ATOM 1395 N N . GLY A 1 174 ? -19.414 3.204 -20.384 1.00 83.12 174 GLY A N 1
ATOM 1396 C CA . GLY A 1 174 ? -18.774 4.260 -21.164 1.00 83.12 174 GLY A CA 1
ATOM 1397 C C . GLY A 1 174 ? -19.771 4.956 -22.088 1.00 83.12 174 GLY A C 1
ATOM 1398 O O . GLY A 1 174 ? -20.478 4.295 -22.854 1.00 83.12 174 GLY A O 1
ATOM 1399 N N . VAL A 1 175 ? -19.811 6.285 -22.048 1.00 83.06 175 VAL A N 1
ATOM 1400 C CA . VAL A 1 175 ? -20.667 7.102 -22.917 1.00 83.06 175 VAL A CA 1
ATOM 1401 C C . VAL A 1 175 ? -20.133 7.074 -24.353 1.00 83.06 175 VAL A C 1
ATOM 1403 O O . VAL A 1 175 ? -18.968 7.366 -24.582 1.00 83.06 175 VAL A O 1
ATOM 1406 N N . ASN A 1 176 ? -20.965 6.723 -25.335 1.00 83.69 176 ASN A N 1
ATOM 1407 C CA . ASN A 1 176 ? -20.567 6.645 -26.756 1.00 83.69 176 ASN A CA 1
ATOM 1408 C C . ASN A 1 176 ? -21.641 7.134 -27.747 1.00 83.69 176 ASN A C 1
ATOM 1410 O O . ASN A 1 176 ? -21.457 7.085 -28.959 1.00 83.69 176 ASN A O 1
ATOM 1414 N N . SER A 1 177 ? -22.797 7.546 -27.234 1.00 84.62 177 SER A N 1
ATOM 1415 C CA . SER A 1 177 ? -23.940 8.065 -27.982 1.00 84.62 177 SER A CA 1
ATOM 1416 C C . SER A 1 177 ? -24.912 8.712 -26.993 1.00 84.62 177 SER A C 1
ATOM 1418 O O . SER A 1 177 ? -24.742 8.563 -25.780 1.00 84.62 177 SER A O 1
ATOM 1420 N N . ASN A 1 178 ? -25.928 9.436 -27.478 1.00 85.19 178 ASN A N 1
ATOM 1421 C CA . ASN A 1 178 ? -27.022 9.870 -26.606 1.00 85.19 178 ASN A CA 1
ATOM 1422 C C . ASN A 1 178 ? -27.716 8.626 -26.047 1.00 85.19 178 ASN A C 1
ATOM 1424 O O . ASN A 1 178 ? -28.220 7.804 -26.813 1.00 85.19 178 ASN A O 1
ATOM 1428 N N . MET A 1 179 ? -27.739 8.498 -24.726 1.00 86.19 179 MET A N 1
ATOM 1429 C CA . MET A 1 179 ? -28.251 7.322 -24.034 1.00 86.19 179 MET A CA 1
ATOM 1430 C C . MET A 1 179 ? -29.352 7.739 -23.075 1.00 86.19 179 MET A C 1
ATOM 1432 O O . MET A 1 179 ? -29.203 8.683 -22.305 1.00 86.19 179 MET A O 1
ATOM 1436 N N . GLU A 1 180 ? -30.460 7.012 -23.091 1.00 92.31 180 GLU A N 1
ATOM 1437 C CA . GLU A 1 180 ? -31.530 7.208 -22.122 1.00 92.31 180 GLU A CA 1
ATOM 1438 C C . GLU A 1 180 ? -31.813 5.884 -21.426 1.00 92.31 180 GLU A C 1
ATOM 1440 O O . GLU A 1 180 ? -32.290 4.932 -22.044 1.00 92.31 180 GLU A O 1
ATOM 1445 N N . PHE A 1 181 ? -31.487 5.819 -20.139 1.00 91.81 181 PHE A N 1
ATOM 1446 C CA . PHE A 1 181 ? -31.728 4.652 -19.306 1.00 91.81 181 PHE A CA 1
ATOM 1447 C C . PHE A 1 181 ? -32.995 4.851 -18.488 1.00 91.81 181 PHE A C 1
ATOM 1449 O O . PHE A 1 181 ? -33.202 5.890 -17.866 1.00 91.81 181 PHE A O 1
ATOM 1456 N N . THR A 1 182 ? -33.843 3.831 -18.461 1.00 91.56 182 THR A N 1
ATOM 1457 C CA . THR A 1 182 ? -35.005 3.782 -17.574 1.00 91.56 182 THR A CA 1
ATOM 1458 C C . THR A 1 182 ? -34.842 2.619 -16.611 1.00 91.56 182 THR A C 1
ATOM 1460 O O . THR A 1 182 ? -34.644 1.481 -17.045 1.00 91.56 182 THR A O 1
ATOM 1463 N N . ALA A 1 183 ? -34.898 2.900 -15.309 1.00 90.19 183 ALA A N 1
ATOM 1464 C CA . ALA A 1 183 ? -34.952 1.865 -14.291 1.00 90.19 183 ALA A CA 1
ATOM 1465 C C . ALA A 1 183 ? -36.310 1.177 -14.389 1.00 90.19 183 ALA A C 1
ATOM 1467 O O . ALA A 1 183 ? -37.360 1.820 -14.294 1.00 90.19 183 ALA A O 1
ATOM 1468 N N . VAL A 1 184 ? -36.289 -0.135 -14.603 1.00 88.75 184 VAL A N 1
ATOM 1469 C CA . VAL A 1 184 ? -37.494 -0.950 -14.583 1.00 88.75 184 VAL A CA 1
ATOM 1470 C C . VAL A 1 184 ? -37.617 -1.559 -13.204 1.00 88.75 184 VAL A C 1
ATOM 1472 O O . VAL A 1 184 ? -36.754 -2.308 -12.742 1.00 88.75 184 VAL A O 1
ATOM 1475 N N . PHE A 1 185 ? -38.726 -1.228 -12.565 1.00 84.94 185 PHE A N 1
ATOM 1476 C CA . PHE A 1 185 ? -39.112 -1.773 -11.285 1.00 84.94 185 PHE A CA 1
ATOM 1477 C C . PHE A 1 185 ? -40.291 -2.708 -11.471 1.00 84.94 185 PHE A C 1
ATOM 1479 O O . PHE A 1 185 ? -41.133 -2.505 -12.350 1.00 84.94 185 PHE A O 1
ATOM 1486 N N . GLU A 1 186 ? -40.399 -3.691 -10.593 1.00 80.88 186 GLU A N 1
ATOM 1487 C CA . GLU A 1 186 ? -41.671 -4.360 -10.377 1.00 80.88 186 GLU A CA 1
ATOM 1488 C C . GLU A 1 186 ? -42.205 -4.023 -8.995 1.00 80.88 186 GLU A C 1
ATOM 1490 O O . GLU A 1 186 ? -41.466 -3.966 -8.009 1.00 80.88 186 GLU A O 1
ATOM 1495 N N . SER A 1 187 ? -43.515 -3.779 -8.940 1.00 70.50 187 SER A N 1
ATOM 1496 C CA . SER A 1 187 ? -44.212 -3.655 -7.672 1.00 70.50 187 SER A CA 1
ATOM 1497 C C . SER A 1 187 ? -44.082 -4.967 -6.932 1.00 70.50 187 SER A C 1
ATOM 1499 O O . SER A 1 187 ? -44.508 -6.014 -7.426 1.00 70.50 187 SER A O 1
ATOM 1501 N N . LEU A 1 188 ? -43.533 -4.897 -5.730 1.00 60.84 188 LEU A N 1
ATOM 1502 C CA . LEU A 1 188 ? -43.589 -6.028 -4.848 1.00 60.84 188 LEU A CA 1
ATOM 1503 C C . LEU A 1 188 ? -45.007 -6.067 -4.272 1.00 60.84 188 LEU A C 1
ATOM 1505 O O . LEU A 1 188 ? -45.386 -5.270 -3.416 1.00 60.84 188 LEU A O 1
ATOM 1509 N N . LEU A 1 189 ? -45.852 -6.927 -4.836 1.00 57.50 189 LEU A N 1
ATOM 1510 C CA . LEU A 1 189 ? -47.255 -7.012 -4.452 1.00 57.50 189 LEU A CA 1
ATOM 1511 C C . LEU A 1 189 ? -47.464 -8.136 -3.449 1.00 57.50 189 LEU A C 1
ATOM 1513 O O . LEU A 1 189 ? -47.232 -9.307 -3.741 1.00 57.50 189 LEU A O 1
ATOM 1517 N N . GLY A 1 190 ? -48.019 -7.760 -2.302 1.00 65.81 190 GLY A N 1
ATOM 1518 C CA . GLY A 1 190 ? -48.454 -8.686 -1.270 1.00 65.81 190 GLY A CA 1
ATOM 1519 C C . GLY A 1 190 ? -47.638 -8.568 0.006 1.00 65.81 190 GLY A C 1
ATOM 1520 O O . GLY A 1 190 ? -46.749 -7.728 0.144 1.00 65.81 190 GLY A O 1
ATOM 1521 N N . ASN A 1 191 ? -47.989 -9.426 0.954 1.00 75.50 191 ASN A N 1
ATOM 1522 C CA . ASN A 1 191 ? -47.216 -9.583 2.168 1.00 75.50 191 ASN A CA 1
ATOM 1523 C C . ASN A 1 191 ? -46.308 -10.787 1.989 1.00 75.50 191 ASN A C 1
ATOM 1525 O O . ASN A 1 191 ? -46.804 -11.874 1.686 1.00 75.50 191 ASN A O 1
ATOM 1529 N N . TYR A 1 192 ? -45.015 -10.596 2.214 1.00 80.12 192 TYR A N 1
ATOM 1530 C CA . TYR A 1 192 ? -44.069 -11.697 2.239 1.00 80.12 192 TYR A CA 1
ATOM 1531 C C . TYR A 1 192 ? -43.895 -12.199 3.662 1.00 80.12 192 TYR A C 1
ATOM 1533 O O . TYR A 1 192 ? -43.879 -11.433 4.632 1.00 80.12 192 TYR A O 1
ATOM 1541 N N . GLN A 1 193 ? -43.815 -13.515 3.793 1.00 85.81 193 GLN A N 1
ATOM 1542 C CA . GLN A 1 193 ? -43.512 -14.164 5.048 1.00 85.81 193 GLN A CA 1
ATOM 1543 C C . GLN A 1 193 ? -42.007 -14.206 5.271 1.00 85.81 193 GLN A C 1
ATOM 1545 O O . GLN A 1 193 ? -41.244 -14.726 4.456 1.00 85.81 193 GLN A O 1
ATOM 1550 N N . VAL A 1 194 ? -41.599 -13.747 6.448 1.00 85.94 194 VAL A N 1
ATOM 1551 C CA . VAL A 1 194 ? -40.278 -14.034 6.993 1.00 85.94 194 VAL A CA 1
ATOM 1552 C C . VAL A 1 194 ? -40.442 -15.136 8.017 1.00 85.94 194 VAL A C 1
ATOM 1554 O O . VAL A 1 194 ? -41.160 -14.972 9.002 1.00 85.94 194 VAL A O 1
ATOM 1557 N N . THR A 1 195 ? -39.777 -16.260 7.775 1.00 89.62 195 THR A N 1
ATOM 1558 C CA . THR A 1 195 ? -39.688 -17.372 8.722 1.00 89.62 195 THR A CA 1
ATOM 1559 C C . THR A 1 195 ? -38.266 -17.451 9.254 1.00 89.62 195 THR A C 1
ATOM 1561 O O . THR A 1 195 ? -37.315 -17.601 8.493 1.00 89.62 195 THR A O 1
ATOM 1564 N N . VAL A 1 196 ? -38.109 -17.378 10.571 1.00 86.81 196 VAL A N 1
ATOM 1565 C CA . VAL A 1 196 ? -36.820 -17.458 11.257 1.00 86.81 196 VAL A CA 1
ATOM 1566 C C . VAL A 1 196 ? -36.828 -18.666 12.183 1.00 86.81 196 VAL A C 1
ATOM 1568 O O . VAL A 1 196 ? -37.706 -18.823 13.028 1.00 86.81 196 VAL A O 1
ATOM 1571 N N . SER A 1 197 ? -35.828 -19.531 12.049 1.00 86.81 197 SER A N 1
ATOM 1572 C CA . SER A 1 197 ? -35.607 -20.655 12.964 1.00 86.81 197 SER A CA 1
ATOM 1573 C C . SER A 1 197 ? -34.333 -20.427 13.777 1.00 86.81 197 SER A C 1
ATOM 1575 O O . SER A 1 197 ? -33.278 -20.150 13.214 1.00 86.81 197 SER A O 1
ATOM 1577 N N . GLY A 1 198 ? -34.432 -20.509 15.109 1.00 78.88 198 GLY A N 1
ATOM 1578 C CA . GLY A 1 198 ? -33.329 -20.155 16.017 1.00 78.88 198 GLY A CA 1
ATOM 1579 C C . GLY A 1 198 ? -33.121 -18.643 16.186 1.00 78.88 198 GLY A C 1
ATOM 1580 O O . GLY A 1 198 ? -32.018 -18.210 16.496 1.00 78.88 198 GLY A O 1
ATOM 1581 N N . GLY A 1 199 ? -34.165 -17.835 15.973 1.00 79.25 199 GLY A N 1
ATOM 1582 C CA . GLY A 1 199 ? -34.125 -16.372 16.003 1.00 79.25 199 GLY A CA 1
ATOM 1583 C C . GLY A 1 199 ? -35.473 -15.715 16.263 1.00 79.25 199 GLY A C 1
ATOM 1584 O O . GLY A 1 199 ? -36.496 -16.396 16.279 1.00 79.25 199 GLY A O 1
ATOM 1585 N N . VAL A 1 200 ? -35.453 -14.396 16.444 1.00 79.94 200 VAL A N 1
ATOM 1586 C CA . VAL A 1 200 ? -36.630 -13.522 16.530 1.00 79.94 200 VAL A CA 1
ATOM 1587 C C . VAL A 1 200 ? -36.579 -12.434 15.467 1.00 79.94 200 VAL A C 1
ATOM 1589 O O . VAL A 1 200 ? -35.503 -12.019 15.031 1.00 79.94 200 VAL A O 1
ATOM 1592 N N . LEU A 1 201 ? -37.760 -11.977 15.071 1.00 81.12 201 LEU A N 1
ATOM 1593 C CA . LEU A 1 201 ? -37.974 -10.877 14.138 1.00 81.12 201 LEU A CA 1
ATOM 1594 C C . LEU A 1 201 ? -37.905 -9.503 14.825 1.00 81.12 201 LEU A C 1
ATOM 1596 O O . LEU A 1 201 ? -37.640 -9.414 16.023 1.00 81.12 201 LEU A O 1
ATOM 1600 N N . THR A 1 202 ? -38.166 -8.428 14.070 1.00 73.19 202 THR A N 1
ATOM 1601 C CA . THR A 1 202 ? -38.072 -7.021 14.506 1.00 73.19 202 THR A CA 1
ATOM 1602 C C . THR A 1 202 ? -38.853 -6.722 15.792 1.00 73.19 202 THR A C 1
ATOM 1604 O O . THR A 1 202 ? -38.497 -5.817 16.541 1.00 73.19 202 THR A O 1
ATOM 1607 N N . ASP A 1 203 ? -39.914 -7.483 16.070 1.00 58.22 203 ASP A N 1
ATOM 1608 C CA . ASP A 1 203 ? -40.741 -7.356 17.274 1.00 58.22 203 ASP A CA 1
ATOM 1609 C C . ASP A 1 203 ? -40.157 -8.056 18.518 1.00 58.22 203 ASP A C 1
ATOM 1611 O O . ASP A 1 203 ? -40.702 -7.931 19.615 1.00 58.22 203 ASP A O 1
ATOM 1615 N N . GLY A 1 204 ? -39.053 -8.789 18.356 1.00 58.75 204 GLY A N 1
ATOM 1616 C CA . GLY A 1 204 ? -38.346 -9.516 19.406 1.00 58.75 204 GLY A CA 1
ATOM 1617 C C . GLY A 1 204 ? -39.062 -10.769 19.919 1.00 58.75 204 GLY A C 1
ATOM 1618 O O . GLY A 1 204 ? -38.610 -11.339 20.912 1.00 58.75 204 GLY A O 1
ATOM 1619 N N . ILE A 1 205 ? -40.171 -11.194 19.299 1.00 58.41 205 ILE A N 1
ATOM 1620 C CA . ILE A 1 205 ? -41.037 -12.270 19.821 1.00 58.41 205 ILE A CA 1
ATOM 1621 C C . ILE A 1 205 ? -41.426 -13.278 18.731 1.00 58.41 205 ILE A C 1
ATOM 1623 O O . ILE A 1 205 ? -41.503 -14.479 19.003 1.00 58.41 205 ILE A O 1
ATOM 1627 N N . SER A 1 206 ? -41.675 -12.828 17.504 1.00 71.19 206 SER A N 1
ATOM 1628 C CA . SER A 1 206 ? -42.221 -13.678 16.447 1.00 71.19 206 SER A CA 1
ATOM 1629 C C . SER A 1 206 ? -41.116 -14.426 15.697 1.00 71.19 206 SER A C 1
ATOM 1631 O O . SER A 1 206 ? -40.119 -13.841 15.282 1.00 71.19 206 SER A O 1
ATOM 1633 N N . ALA A 1 207 ? -41.308 -15.732 15.490 1.00 74.62 207 ALA A N 1
ATOM 1634 C CA . ALA A 1 207 ? -40.466 -16.563 14.617 1.00 74.62 207 ALA A CA 1
ATOM 1635 C C . ALA A 1 207 ? -40.994 -16.611 13.170 1.00 74.62 207 ALA A C 1
ATOM 1637 O O . ALA A 1 207 ? -40.293 -17.041 12.260 1.00 74.62 207 ALA A O 1
ATOM 1638 N N . VAL A 1 208 ? -42.240 -16.179 12.953 1.00 85.44 208 VAL A N 1
ATOM 1639 C CA . VAL A 1 208 ? -42.849 -16.020 11.631 1.00 85.44 208 VAL A CA 1
ATOM 1640 C C . VAL A 1 208 ? -43.709 -14.767 11.653 1.00 85.44 208 VAL A C 1
ATOM 1642 O O . VAL A 1 208 ? -44.569 -14.644 12.525 1.00 85.44 208 VAL A O 1
ATOM 1645 N N . ALA A 1 209 ? -43.517 -13.866 10.695 1.00 83.69 209 ALA A N 1
ATOM 1646 C CA . ALA A 1 209 ? -44.421 -12.741 10.491 1.00 83.69 209 ALA A CA 1
ATOM 1647 C C . ALA A 1 209 ? -44.532 -12.387 9.009 1.00 83.69 209 ALA A C 1
ATOM 1649 O O . ALA A 1 209 ? -43.634 -12.656 8.210 1.00 83.69 209 ALA A O 1
ATOM 1650 N N . SER A 1 210 ? -45.671 -11.801 8.659 1.00 83.12 210 SER A N 1
ATOM 1651 C CA . SER A 1 210 ? -45.932 -11.260 7.333 1.00 83.12 210 SER A CA 1
ATOM 1652 C C . SER A 1 210 ? -45.668 -9.764 7.359 1.00 83.12 210 SER A C 1
ATOM 1654 O O . SER A 1 210 ? -46.287 -9.054 8.151 1.00 83.12 210 SER A O 1
ATOM 1656 N N . TYR A 1 211 ? -44.783 -9.301 6.485 1.00 79.50 211 TYR A N 1
ATOM 1657 C CA . TYR A 1 211 ? -44.510 -7.882 6.291 1.00 79.50 211 TYR A CA 1
ATOM 1658 C C . TYR A 1 211 ? -45.006 -7.461 4.920 1.00 79.50 211 TYR A C 1
ATOM 1660 O O . TYR A 1 211 ? -44.985 -8.257 3.978 1.00 79.50 211 TYR A O 1
ATOM 1668 N N . GLU A 1 212 ? -45.431 -6.208 4.809 1.00 75.19 212 GLU A N 1
ATOM 1669 C CA . GLU A 1 212 ? -45.629 -5.596 3.501 1.00 75.19 212 GLU A CA 1
ATOM 1670 C C . GLU A 1 212 ? -44.303 -5.640 2.748 1.00 75.19 212 GLU A C 1
ATOM 1672 O O . GLU A 1 212 ? -43.232 -5.416 3.326 1.00 75.19 212 GLU A O 1
ATOM 1677 N N . SER A 1 213 ? -44.349 -5.994 1.472 1.00 66.25 213 SER A N 1
ATOM 1678 C CA . SER A 1 213 ? -43.113 -6.096 0.723 1.00 66.25 213 SER A CA 1
ATOM 1679 C C . SER A 1 213 ? -42.379 -4.752 0.604 1.00 66.25 213 SER A C 1
ATOM 1681 O O . SER A 1 213 ? -43.001 -3.696 0.536 1.00 66.25 213 SER A O 1
ATOM 1683 N N . GLY A 1 214 ? -41.043 -4.794 0.619 1.00 65.12 214 GLY A N 1
ATOM 1684 C CA . GLY A 1 214 ? -40.183 -3.616 0.709 1.00 65.12 214 GLY A CA 1
ATOM 1685 C C . GLY A 1 214 ? -39.944 -3.138 2.145 1.00 65.12 214 GLY A C 1
ATOM 1686 O O . GLY A 1 214 ? -39.124 -2.250 2.358 1.00 65.12 214 GLY A O 1
ATOM 1687 N N . SER A 1 215 ? -40.598 -3.741 3.146 1.00 76.12 215 SER A N 1
ATOM 1688 C CA . SER A 1 215 ? -40.312 -3.451 4.555 1.00 76.12 215 SER A CA 1
ATOM 1689 C C . SER A 1 215 ? -38.866 -3.797 4.912 1.00 76.12 215 SER A C 1
ATOM 1691 O O . SER A 1 215 ? -38.355 -4.854 4.533 1.00 76.12 215 SER A O 1
ATOM 1693 N N . SER A 1 216 ? -38.232 -2.944 5.719 1.00 75.69 216 SER A N 1
ATOM 1694 C CA . SER A 1 216 ? -36.993 -3.299 6.408 1.00 75.69 216 SER A CA 1
ATOM 1695 C C . SER A 1 216 ? -37.305 -4.247 7.566 1.00 75.69 216 SER A C 1
ATOM 1697 O O . SER A 1 216 ? -38.120 -3.938 8.440 1.00 75.69 216 SER A O 1
ATOM 1699 N N . VAL A 1 217 ? -36.672 -5.416 7.560 1.00 79.62 217 VAL A N 1
ATOM 1700 C CA . VAL A 1 217 ? -36.840 -6.449 8.581 1.00 79.62 217 VAL A CA 1
ATOM 1701 C C . VAL A 1 217 ? -35.506 -6.672 9.277 1.00 79.62 217 VAL A C 1
ATOM 1703 O O . VAL A 1 217 ? -34.479 -6.873 8.631 1.00 79.62 217 VAL A O 1
ATOM 1706 N N . THR A 1 218 ? -35.539 -6.659 10.607 1.00 78.81 218 THR A N 1
ATOM 1707 C CA . THR A 1 218 ? -34.400 -6.999 11.455 1.00 78.81 218 THR A CA 1
ATOM 1708 C C . THR A 1 218 ? -34.632 -8.381 12.034 1.00 78.81 218 THR A C 1
ATOM 1710 O O . THR A 1 218 ? -35.691 -8.652 12.597 1.00 78.81 218 THR A O 1
ATOM 1713 N N . ILE A 1 219 ? -33.632 -9.247 11.946 1.00 80.25 219 ILE A N 1
ATOM 1714 C CA . ILE A 1 219 ? -33.633 -10.535 12.633 1.00 80.25 219 ILE A CA 1
ATOM 1715 C C . ILE A 1 219 ? -32.469 -10.615 13.608 1.00 80.25 219 ILE A C 1
ATOM 1717 O O . ILE A 1 219 ? -31.368 -10.143 13.326 1.00 80.25 219 ILE A O 1
ATOM 1721 N N . THR A 1 220 ? -32.715 -11.253 14.746 1.00 79.94 220 THR A N 1
ATOM 1722 C CA . THR A 1 220 ? -31.710 -11.492 15.783 1.00 79.94 220 THR A CA 1
ATOM 1723 C C . THR A 1 220 ? -31.727 -12.965 16.162 1.00 79.94 220 THR A C 1
ATOM 1725 O O . THR A 1 220 ? -32.789 -13.526 16.429 1.00 79.94 220 THR A O 1
ATOM 1728 N N . ALA A 1 221 ? -30.568 -13.617 16.200 1.00 79.44 221 ALA A N 1
ATOM 1729 C CA . ALA A 1 221 ? -30.485 -15.016 16.596 1.00 79.44 221 ALA A CA 1
ATOM 1730 C C . ALA A 1 221 ? -30.825 -15.169 18.085 1.00 79.44 221 ALA A C 1
ATOM 1732 O O . ALA A 1 221 ? -30.310 -14.438 18.933 1.00 79.44 221 ALA A O 1
ATOM 1733 N N . ILE A 1 222 ? -31.673 -16.144 18.412 1.00 78.25 222 ILE A N 1
ATOM 1734 C CA . ILE A 1 222 ? -31.837 -16.633 19.776 1.00 78.25 222 ILE A CA 1
ATOM 1735 C C . ILE A 1 222 ? -30.703 -17.622 19.959 1.00 78.25 222 ILE A C 1
ATOM 1737 O O . ILE A 1 222 ? -30.741 -18.723 19.416 1.00 78.25 222 ILE A O 1
ATOM 1741 N N . ILE A 1 223 ? -29.699 -17.214 20.716 1.00 72.31 223 ILE A N 1
ATOM 1742 C CA . ILE A 1 223 ? -28.522 -18.025 20.990 1.00 72.31 223 ILE A CA 1
ATOM 1743 C C . ILE A 1 223 ? -28.752 -18.699 22.351 1.00 72.31 223 ILE A C 1
ATOM 1745 O O . ILE A 1 223 ? -28.727 -18.005 23.370 1.00 72.31 223 ILE A O 1
ATOM 1749 N N . PRO A 1 224 ? -29.047 -20.015 22.403 1.00 59.91 224 PRO A N 1
ATOM 1750 C CA . PRO A 1 224 ? -29.161 -20.743 23.657 1.00 59.91 224 PRO A CA 1
ATOM 1751 C C . PRO A 1 224 ? -27.827 -20.727 24.405 1.00 59.91 224 PRO A C 1
ATOM 1753 O O . PRO A 1 224 ? -26.761 -20.609 23.803 1.00 59.91 224 PRO A O 1
ATOM 1756 N N . GLU A 1 225 ? -27.898 -20.883 25.722 1.00 49.22 225 GLU A N 1
ATOM 1757 C CA . GLU A 1 225 ? -26.725 -20.986 26.590 1.00 49.22 225 GLU A CA 1
ATOM 1758 C C . GLU A 1 225 ? -25.737 -22.049 26.064 1.00 49.22 225 GLU A C 1
ATOM 1760 O O . GLU A 1 225 ? -26.135 -23.171 25.744 1.00 49.22 225 GLU A O 1
ATOM 1765 N N . GLY A 1 226 ? -24.459 -21.676 25.928 1.00 48.78 226 GLY A N 1
ATOM 1766 C CA . GLY A 1 226 ? -23.392 -22.557 25.433 1.00 48.78 226 GLY A CA 1
ATOM 1767 C C . GLY A 1 226 ? -23.281 -22.710 23.909 1.00 48.78 226 GLY A C 1
ATOM 1768 O O . GLY A 1 226 ? -22.562 -23.595 23.453 1.00 48.78 226 GLY A O 1
ATOM 1769 N N . LYS A 1 227 ? -23.974 -21.887 23.114 1.00 56.50 227 LYS A N 1
ATOM 1770 C CA . LYS A 1 227 ? -23.861 -21.863 21.646 1.00 56.50 227 LYS A CA 1
ATOM 1771 C C . LYS A 1 227 ? -23.297 -20.529 21.153 1.00 56.50 227 LYS A C 1
ATOM 1773 O O . LYS A 1 227 ? -23.537 -19.505 21.786 1.00 56.50 227 LYS A O 1
ATOM 1778 N N . SER A 1 228 ? -22.645 -20.517 19.990 1.00 59.75 228 SER A N 1
ATOM 1779 C CA . SER A 1 228 ? -22.393 -19.282 19.228 1.00 59.75 228 SER A CA 1
ATOM 1780 C C . SER A 1 228 ? -23.186 -19.255 17.938 1.00 59.75 228 SER A C 1
ATOM 1782 O O . SER A 1 228 ? -23.440 -20.290 17.325 1.00 59.75 228 SER A O 1
ATOM 1784 N N . PHE A 1 229 ? -23.578 -18.052 17.530 1.00 73.69 229 PHE A N 1
ATOM 1785 C CA . PHE A 1 229 ? -24.109 -17.816 16.198 1.00 73.69 229 PHE A CA 1
ATOM 1786 C C . PHE A 1 229 ? -22.955 -17.839 15.199 1.00 73.69 229 PHE A C 1
ATOM 1788 O O . PHE A 1 229 ? -22.036 -17.048 15.345 1.00 73.69 229 PHE A O 1
ATOM 1795 N N . LEU A 1 230 ? -23.015 -18.743 14.222 1.00 68.25 230 LEU A N 1
ATOM 1796 C CA . LEU A 1 230 ? -22.036 -18.823 13.142 1.00 68.25 230 LEU A CA 1
ATOM 1797 C C . LEU A 1 230 ? -22.507 -17.970 11.961 1.00 68.25 230 LEU A C 1
ATOM 1799 O O . LEU A 1 230 ? -21.828 -17.056 11.514 1.00 68.25 230 LEU A O 1
ATOM 1803 N N . CYS A 1 231 ? -23.710 -18.249 11.464 1.00 73.44 231 CYS A N 1
ATOM 1804 C CA . CYS A 1 231 ? -24.317 -17.517 10.360 1.00 73.44 231 CYS A CA 1
ATOM 1805 C C . CYS A 1 231 ? -25.829 -17.772 10.297 1.00 73.44 231 CYS A C 1
ATOM 1807 O O . CYS A 1 231 ? -26.363 -18.707 10.903 1.00 73.44 231 CYS A O 1
ATOM 1809 N N . TRP A 1 232 ? -26.537 -16.953 9.526 1.00 82.62 232 TRP A N 1
ATOM 1810 C CA . TRP A 1 232 ? -27.846 -17.297 8.998 1.00 82.62 232 TRP A CA 1
ATOM 1811 C C . TRP A 1 232 ? -27.654 -18.091 7.715 1.00 82.62 232 TRP A C 1
ATOM 1813 O O . TRP A 1 232 ? -27.018 -17.613 6.777 1.00 82.62 232 TRP A O 1
ATOM 1823 N N . GLN A 1 233 ? -28.249 -19.275 7.656 1.00 81.94 233 GLN A N 1
ATOM 1824 C CA . GLN A 1 233 ? -28.367 -20.040 6.425 1.00 81.94 233 GLN A CA 1
ATOM 1825 C C . GLN A 1 233 ? -29.627 -19.608 5.670 1.00 81.94 233 GLN A C 1
ATOM 1827 O O . GLN A 1 233 ? -30.730 -19.669 6.229 1.00 81.94 233 GLN A O 1
ATOM 1832 N N . VAL A 1 234 ? -29.467 -19.244 4.396 1.00 86.44 234 VAL A N 1
ATOM 1833 C CA . VAL A 1 234 ? -30.555 -18.964 3.445 1.00 86.44 234 VAL A CA 1
ATOM 1834 C C . VAL A 1 234 ? -30.291 -19.756 2.168 1.00 86.44 234 VAL A C 1
ATOM 1836 O O . VAL A 1 234 ? -29.441 -19.395 1.359 1.00 86.44 234 VAL A O 1
ATOM 1839 N N . GLY A 1 235 ? -30.977 -20.887 1.988 1.00 81.38 235 GLY A N 1
ATOM 1840 C CA . GLY A 1 235 ? -30.613 -21.830 0.923 1.00 81.38 235 GLY A CA 1
ATOM 1841 C C . GLY A 1 235 ? -29.167 -22.320 1.092 1.00 81.38 235 GLY A C 1
ATOM 1842 O O . GLY A 1 235 ? -28.811 -22.807 2.164 1.00 81.38 235 GLY A O 1
ATOM 1843 N N . GLU A 1 236 ? -28.330 -22.174 0.060 1.00 72.44 236 GLU A N 1
ATOM 1844 C CA . GLU A 1 236 ? -26.889 -22.496 0.112 1.00 72.44 236 GLU A CA 1
ATOM 1845 C C . GLU A 1 236 ? -26.006 -21.327 0.596 1.00 72.44 236 GLU A C 1
ATOM 1847 O O . GLU A 1 236 ? -24.811 -21.514 0.803 1.00 72.44 236 GLU A O 1
ATOM 1852 N N . GLN A 1 237 ? -26.571 -20.134 0.807 1.00 57.00 237 GLN A N 1
ATOM 1853 C CA . GLN A 1 237 ? -25.822 -18.942 1.206 1.00 57.00 237 GLN A CA 1
ATOM 1854 C C . GLN A 1 237 ? -25.710 -18.810 2.733 1.00 57.00 237 GLN A C 1
ATOM 1856 O O . GLN A 1 237 ? -26.669 -19.071 3.465 1.00 57.00 237 GLN A O 1
ATOM 1861 N N . GLU A 1 238 ? -24.547 -18.342 3.192 1.00 72.31 238 GLU A N 1
ATOM 1862 C CA . GLU A 1 238 ? -24.237 -18.052 4.596 1.00 72.31 238 GLU A CA 1
ATOM 1863 C C . GLU A 1 238 ? -24.121 -16.534 4.823 1.00 72.31 238 GLU A C 1
ATOM 1865 O O . GLU A 1 238 ? -23.441 -15.832 4.072 1.00 72.31 238 GLU A O 1
ATOM 1870 N N . ILE A 1 239 ? -24.793 -16.015 5.856 1.00 64.06 239 ILE A N 1
ATOM 1871 C CA . ILE A 1 239 ? -24.798 -14.588 6.218 1.00 64.06 239 ILE A CA 1
ATOM 1872 C C . ILE A 1 239 ? -24.307 -14.428 7.661 1.00 64.06 239 ILE A C 1
ATOM 1874 O O . ILE A 1 239 ? -24.971 -14.866 8.596 1.00 64.06 239 ILE A O 1
ATOM 1878 N N . TYR A 1 240 ? -23.169 -13.764 7.859 1.00 67.12 240 TYR A N 1
ATOM 1879 C CA . TYR A 1 240 ? -22.485 -13.690 9.164 1.00 67.12 240 TYR A CA 1
ATOM 1880 C C . TYR A 1 240 ? -22.910 -12.501 10.051 1.00 67.12 240 TYR A C 1
ATOM 1882 O O . TYR A 1 240 ? -22.384 -12.315 11.143 1.00 67.12 240 TYR A O 1
ATOM 1890 N N . LEU A 1 241 ? -23.864 -11.676 9.607 1.00 60.94 241 LEU A N 1
ATOM 1891 C CA . LEU A 1 241 ? -24.353 -10.517 10.364 1.00 60.94 241 LEU A CA 1
ATOM 1892 C C . LEU A 1 241 ? -25.430 -10.928 11.381 1.00 60.94 241 LEU A C 1
ATOM 1894 O O . LEU A 1 241 ? -26.375 -11.638 11.040 1.00 60.94 241 LEU A O 1
ATOM 1898 N N . ASN A 1 242 ? -25.321 -10.452 12.623 1.00 70.56 242 ASN A N 1
ATOM 1899 C CA . ASN A 1 242 ? -26.341 -10.632 13.659 1.00 70.56 242 ASN A CA 1
ATOM 1900 C C . ASN A 1 242 ? -26.300 -9.467 14.677 1.00 70.56 242 ASN A C 1
ATOM 1902 O O . ASN A 1 242 ? -25.293 -9.326 15.371 1.00 70.56 242 ASN A O 1
ATOM 1906 N N . PRO A 1 243 ? -27.361 -8.649 14.813 1.00 73.81 243 PRO A N 1
ATOM 1907 C CA . PRO A 1 243 ? -28.612 -8.714 14.061 1.00 73.81 243 PRO A CA 1
ATOM 1908 C C . PRO A 1 243 ? -28.396 -8.457 12.563 1.00 73.81 243 PRO A C 1
ATOM 1910 O O . PRO A 1 243 ? -27.505 -7.708 12.171 1.00 73.81 243 PRO A O 1
ATOM 1913 N N . TYR A 1 244 ? -29.210 -9.097 11.727 1.00 79.50 244 TYR A N 1
ATOM 1914 C CA . TYR A 1 244 ? -29.204 -8.881 10.283 1.00 79.50 244 TYR A CA 1
ATOM 1915 C C . TYR A 1 244 ? -30.402 -8.019 9.891 1.00 79.50 244 TYR A C 1
ATOM 1917 O O . TYR A 1 244 ? -31.535 -8.342 10.244 1.00 79.50 244 TYR A O 1
ATOM 1925 N N . ILE A 1 245 ? -30.140 -6.923 9.179 1.00 77.50 245 ILE A N 1
ATOM 1926 C CA . ILE A 1 245 ? -31.155 -5.999 8.666 1.00 77.50 245 ILE A CA 1
ATOM 1927 C C . ILE A 1 245 ? -31.156 -6.110 7.147 1.00 77.50 245 ILE A C 1
ATOM 1929 O O . ILE A 1 245 ? -30.105 -5.987 6.519 1.00 77.50 245 ILE A O 1
ATOM 1933 N N . PHE A 1 246 ? -32.327 -6.329 6.558 1.00 77.12 246 PHE A N 1
ATOM 1934 C CA . PHE A 1 246 ? -32.481 -6.427 5.110 1.00 77.12 246 PHE A CA 1
ATOM 1935 C C . PHE A 1 246 ? -33.842 -5.903 4.654 1.00 77.12 246 PHE A C 1
ATOM 1937 O O . PHE A 1 246 ? -34.767 -5.754 5.453 1.00 77.12 246 PHE A O 1
ATOM 1944 N N . ILE A 1 247 ? -33.954 -5.600 3.362 1.00 77.94 247 ILE A N 1
ATOM 1945 C CA . ILE A 1 247 ? -35.218 -5.229 2.722 1.00 77.94 247 ILE A CA 1
ATOM 1946 C C . ILE A 1 247 ? -35.906 -6.501 2.224 1.00 77.94 247 ILE A C 1
ATOM 1948 O O . ILE A 1 247 ? -35.275 -7.354 1.601 1.00 77.94 247 ILE A O 1
ATOM 1952 N N . LEU A 1 248 ? -37.194 -6.656 2.533 1.00 79.69 248 LEU A N 1
ATOM 1953 C CA . LEU A 1 248 ? -37.937 -7.870 2.212 1.00 79.69 248 LEU A CA 1
ATOM 1954 C C . LEU A 1 248 ? -38.453 -7.872 0.768 1.00 79.69 248 LEU A C 1
ATOM 1956 O O . LEU A 1 248 ? -39.501 -7.297 0.461 1.00 79.69 248 LEU A O 1
ATOM 1960 N N . GLU A 1 249 ? -37.748 -8.589 -0.100 1.00 75.62 249 GLU A N 1
ATOM 1961 C CA . GLU A 1 249 ? -38.049 -8.673 -1.537 1.00 75.62 249 GLU A CA 1
ATOM 1962 C C . GLU A 1 249 ? -38.821 -9.941 -1.951 1.00 75.62 249 GLU A C 1
ATOM 1964 O O . GLU A 1 249 ? -39.245 -10.062 -3.099 1.00 75.62 249 GLU A O 1
ATOM 1969 N N . GLY A 1 250 ? -39.036 -10.882 -1.027 1.00 78.50 250 GLY A N 1
ATOM 1970 C CA . GLY A 1 250 ? -39.754 -12.140 -1.256 1.00 78.50 250 GLY A CA 1
ATOM 1971 C C . GLY A 1 250 ? -39.908 -12.955 0.028 1.00 78.50 250 GLY A C 1
ATOM 1972 O O . GLY A 1 250 ? -39.326 -12.604 1.056 1.00 78.50 250 GLY A O 1
ATOM 1973 N N . ASP A 1 251 ? -40.669 -14.052 -0.022 1.00 84.06 251 ASP A N 1
ATOM 1974 C CA . ASP A 1 251 ? -40.728 -15.006 1.092 1.00 84.06 251 ASP A CA 1
ATOM 1975 C C . ASP A 1 251 ? -39.327 -15.551 1.378 1.00 84.06 251 ASP A C 1
ATOM 1977 O O . ASP A 1 251 ? -38.649 -16.071 0.488 1.00 84.06 251 ASP A O 1
ATOM 1981 N N . ILE A 1 252 ? -38.896 -15.462 2.633 1.00 86.31 252 ILE A N 1
ATOM 1982 C CA . ILE A 1 252 ? -37.554 -15.875 3.031 1.00 86.31 252 ILE A CA 1
ATOM 1983 C C . ILE A 1 252 ? -37.614 -16.719 4.295 1.00 86.31 252 ILE A C 1
ATOM 1985 O O . ILE A 1 252 ? -38.322 -16.422 5.259 1.00 86.31 252 ILE A O 1
ATOM 1989 N N . THR A 1 253 ? -36.853 -17.810 4.280 1.00 89.56 253 THR A N 1
ATOM 1990 C CA . THR A 1 253 ? -36.641 -18.653 5.452 1.00 89.56 253 THR A CA 1
ATOM 1991 C C . THR A 1 253 ? -35.175 -18.598 5.834 1.00 89.56 253 THR A C 1
ATOM 1993 O O . THR A 1 253 ? -34.319 -19.013 5.055 1.00 89.56 253 THR A O 1
ATOM 1996 N N . LEU A 1 254 ? -34.898 -18.102 7.036 1.00 88.81 254 LEU A N 1
ATOM 1997 C CA . LEU A 1 254 ? -33.556 -18.015 7.592 1.00 88.81 254 LEU A CA 1
ATOM 1998 C C . LEU A 1 254 ? -33.431 -18.974 8.773 1.00 88.81 254 LEU A C 1
ATOM 2000 O O . LEU A 1 254 ? -34.310 -19.068 9.637 1.00 88.81 254 LEU A O 1
ATOM 2004 N N . ARG A 1 255 ? -32.319 -19.701 8.825 1.00 90.88 255 ARG A N 1
ATOM 2005 C CA . ARG A 1 255 ? -31.990 -20.580 9.948 1.00 90.88 255 ARG A CA 1
ATOM 2006 C C . ARG A 1 255 ? -30.712 -20.110 10.609 1.00 90.88 255 ARG A C 1
ATOM 2008 O O . ARG A 1 255 ? -29.680 -20.074 9.952 1.00 90.88 255 ARG A O 1
ATOM 2015 N N . ALA A 1 256 ? -30.768 -19.809 11.902 1.00 82.94 256 ALA A N 1
ATOM 2016 C CA . ALA A 1 256 ? -29.562 -19.600 12.686 1.00 82.94 256 ALA A CA 1
ATOM 2017 C C . ALA A 1 256 ? -28.789 -20.922 12.732 1.00 82.94 256 ALA A C 1
ATOM 2019 O O . ALA A 1 256 ? -29.280 -21.936 13.247 1.00 82.94 256 ALA A O 1
ATOM 2020 N N . VAL A 1 257 ? -27.591 -20.922 12.162 1.00 79.88 257 VAL A N 1
ATOM 2021 C CA . VAL A 1 257 ? -26.621 -21.992 12.346 1.00 79.88 257 VAL A CA 1
ATOM 2022 C C . VAL A 1 257 ? -25.867 -21.660 13.615 1.00 79.88 257 VAL A C 1
ATOM 2024 O O . VAL A 1 257 ? -25.195 -20.635 13.719 1.00 79.88 257 VAL A O 1
ATOM 2027 N N . LEU A 1 258 ? -26.055 -22.524 14.603 1.00 72.94 258 LEU A N 1
ATOM 2028 C CA . LEU A 1 258 ? -25.429 -22.394 15.899 1.00 72.94 258 LEU A CA 1
ATOM 2029 C C . LEU A 1 258 ? -24.392 -23.488 16.057 1.00 72.94 258 LEU A C 1
ATOM 2031 O O . LEU A 1 258 ? -24.659 -24.655 15.755 1.00 72.94 258 LEU A O 1
ATOM 2035 N N . ASP A 1 259 ? -23.242 -23.107 16.574 1.00 58.53 259 ASP A N 1
ATOM 2036 C CA . ASP A 1 259 ? -22.151 -24.017 16.852 1.00 58.53 259 ASP A CA 1
ATOM 2037 C C . ASP A 1 259 ? -22.111 -24.360 18.348 1.00 58.53 259 ASP A C 1
ATOM 2039 O O . ASP A 1 259 ? -22.422 -23.522 19.194 1.00 58.53 259 ASP A O 1
ATOM 2043 N N . ASP A 1 260 ? -21.761 -25.610 18.673 1.00 49.47 260 ASP A N 1
ATOM 2044 C CA . ASP A 1 260 ? -21.352 -26.029 20.028 1.00 49.47 260 ASP A CA 1
ATOM 2045 C C . ASP A 1 260 ? -20.027 -25.382 20.449 1.00 49.47 260 ASP A C 1
ATOM 2047 O O . ASP A 1 260 ? -19.653 -25.386 21.620 1.00 49.47 260 ASP A O 1
ATOM 2051 N N . ARG A 1 261 ? -19.298 -24.844 19.476 1.00 46.00 261 ARG A N 1
ATOM 2052 C CA . ARG A 1 261 ? -18.140 -23.998 19.688 1.00 46.00 261 ARG A CA 1
ATOM 2053 C C . ARG A 1 261 ? -18.650 -22.596 19.995 1.00 46.00 261 ARG A C 1
ATOM 2055 O O . ARG A 1 261 ? -19.308 -21.983 19.162 1.00 46.00 261 ARG A O 1
ATOM 2062 N N . ILE A 1 262 ? -18.306 -22.080 21.173 1.00 47.06 262 ILE A N 1
ATOM 2063 C CA . ILE A 1 262 ? -18.101 -20.639 21.320 1.00 47.06 262 ILE A CA 1
ATOM 2064 C C . ILE A 1 262 ? -17.177 -20.253 20.153 1.00 47.06 262 ILE A C 1
ATOM 2066 O O . ILE A 1 262 ? -16.122 -20.875 20.006 1.00 47.06 262 ILE A O 1
ATOM 2070 N N . GLU A 1 263 ? -17.606 -19.370 19.251 1.00 39.66 263 GLU A N 1
ATOM 2071 C CA . GLU A 1 263 ? -16.735 -18.857 18.192 1.00 39.66 263 GLU A CA 1
ATOM 2072 C C . GLU A 1 263 ? -15.407 -18.426 18.817 1.00 39.66 263 GLU A C 1
ATOM 2074 O O . GLU A 1 263 ? -15.384 -17.583 19.709 1.00 39.66 263 GLU A O 1
ATOM 2079 N N . GLU A 1 264 ? -14.337 -19.057 18.326 1.00 39.81 264 GLU A N 1
ATOM 2080 C CA . GLU A 1 264 ? -12.941 -18.912 18.731 1.00 39.81 264 GLU A CA 1
ATOM 2081 C C . GLU A 1 264 ? -12.658 -19.292 20.195 1.00 39.81 264 GLU A C 1
ATOM 2083 O O . GLU A 1 264 ? -13.194 -18.740 21.146 1.00 39.81 264 GLU A O 1
ATOM 2088 N N . SER A 1 265 ? -11.713 -20.207 20.413 1.00 41.81 265 SER A N 1
ATOM 2089 C CA . SER A 1 265 ? -11.053 -20.329 21.712 1.00 41.81 265 SER A CA 1
ATOM 2090 C C . SER A 1 265 ? -10.232 -19.058 21.973 1.00 41.81 265 SER A C 1
ATOM 2092 O O . SER A 1 265 ? -9.030 -19.033 21.713 1.00 41.81 265 SER A O 1
ATOM 2094 N N . ASP A 1 266 ? -10.900 -17.989 22.401 1.00 54.09 266 ASP A N 1
ATOM 2095 C CA . ASP A 1 266 ? -10.406 -16.817 23.122 1.00 54.09 266 ASP A CA 1
ATOM 2096 C C . ASP A 1 266 ? -9.166 -16.093 22.567 1.00 54.09 266 ASP A C 1
ATOM 2098 O O . ASP A 1 266 ? -8.552 -15.309 23.286 1.00 54.09 266 ASP A O 1
ATOM 2102 N N . ARG A 1 267 ? -8.741 -16.327 21.316 1.00 67.12 267 ARG A N 1
ATOM 2103 C CA . ARG A 1 267 ? -7.524 -15.727 20.724 1.00 67.12 267 ARG A CA 1
ATOM 2104 C C . ARG A 1 267 ? -6.283 -15.828 21.626 1.00 67.12 267 ARG A C 1
ATOM 2106 O O . ARG A 1 267 ? -5.371 -15.012 21.545 1.00 67.12 267 ARG A O 1
ATOM 2113 N N . GLY A 1 268 ? -6.251 -16.839 22.497 1.00 75.94 268 GLY A N 1
ATOM 2114 C CA . GLY A 1 268 ? -5.197 -17.050 23.485 1.00 75.94 268 GLY A CA 1
ATOM 2115 C C . GLY A 1 268 ? -5.476 -16.502 24.888 1.00 75.94 268 GLY A C 1
ATOM 2116 O O . GLY A 1 268 ? -4.695 -16.795 25.792 1.00 75.94 268 GLY A O 1
ATOM 2117 N N . LEU A 1 269 ? -6.550 -15.739 25.112 1.00 87.62 269 LEU A N 1
ATOM 2118 C CA . LEU A 1 269 ? -6.968 -15.258 26.431 1.00 87.62 269 LEU A CA 1
ATOM 2119 C C . LEU A 1 269 ? -7.389 -16.426 27.327 1.00 87.62 269 LEU A C 1
ATOM 2121 O O . LEU A 1 269 ? -7.999 -17.399 26.897 1.00 87.62 269 LEU A O 1
ATOM 2125 N N . GLN A 1 270 ? -7.041 -16.330 28.604 1.00 86.31 270 GLN A N 1
ATOM 2126 C CA . GLN A 1 270 ? -7.386 -17.319 29.616 1.00 86.31 270 GLN A CA 1
ATOM 2127 C C . GLN A 1 270 ? -8.149 -16.640 30.737 1.00 86.31 270 GLN A C 1
ATOM 2129 O O . GLN A 1 270 ? -7.637 -15.711 31.364 1.00 86.31 270 GLN A O 1
ATOM 2134 N N . TYR A 1 271 ? -9.329 -17.147 31.065 1.00 88.25 271 TYR A N 1
ATOM 2135 C CA . TYR A 1 271 ? -10.204 -16.541 32.063 1.00 88.25 271 TYR A CA 1
ATOM 2136 C C . TYR A 1 271 ? -10.275 -17.365 33.344 1.00 88.25 271 TYR A C 1
ATOM 2138 O O . TYR A 1 271 ? -10.211 -18.595 33.333 1.00 88.25 271 TYR A O 1
ATOM 2146 N N . ARG A 1 272 ? -10.471 -16.678 34.467 1.00 87.75 272 ARG A N 1
ATOM 2147 C CA . ARG A 1 272 ? -10.820 -17.293 35.752 1.00 87.75 272 ARG A CA 1
ATOM 2148 C C . ARG A 1 272 ? -12.027 -16.591 36.347 1.00 87.75 272 ARG A C 1
ATOM 2150 O O . ARG A 1 272 ? -12.181 -15.383 36.189 1.00 87.75 272 ARG A O 1
ATOM 2157 N N . PHE A 1 273 ? -12.880 -17.370 37.002 1.00 87.56 273 PHE A N 1
ATOM 2158 C CA . PHE A 1 273 ? -14.027 -16.857 37.739 1.00 87.56 273 PHE A CA 1
ATOM 2159 C C . PHE A 1 273 ? -13.575 -16.390 39.122 1.00 87.56 273 PHE A C 1
ATOM 2161 O O . PHE A 1 273 ? -12.766 -17.058 39.769 1.00 87.56 273 PHE A O 1
ATOM 2168 N N . ASP A 1 274 ? -14.066 -15.237 39.542 1.00 91.25 274 ASP A N 1
ATOM 2169 C CA . ASP A 1 274 ? -13.869 -14.673 40.868 1.00 91.25 274 ASP A CA 1
ATOM 2170 C C . ASP A 1 274 ? -15.163 -14.868 41.667 1.00 91.25 274 ASP A C 1
ATOM 2172 O O . ASP A 1 274 ? -16.200 -14.287 41.341 1.00 91.25 274 ASP A O 1
ATOM 2176 N N . GLU A 1 275 ? -15.117 -15.741 42.676 1.00 93.81 275 GLU A N 1
ATOM 2177 C CA . GLU A 1 275 ? -16.286 -16.079 43.495 1.00 93.81 275 GLU A CA 1
ATOM 2178 C C . GLU A 1 275 ? -16.767 -14.897 44.345 1.00 93.81 275 GLU A C 1
ATOM 2180 O O . GLU A 1 275 ? -17.962 -14.813 44.634 1.00 93.81 275 GLU A O 1
ATOM 2185 N N . ASP A 1 276 ? -15.873 -13.969 44.701 1.00 94.38 276 ASP A N 1
ATOM 2186 C CA . ASP A 1 276 ? -16.204 -12.836 45.565 1.00 94.38 276 ASP A CA 1
ATOM 2187 C C . ASP A 1 276 ? -16.994 -11.767 44.798 1.00 94.38 276 ASP A C 1
ATOM 2189 O O . ASP A 1 276 ? -17.980 -11.228 45.305 1.00 94.38 276 ASP A O 1
ATOM 2193 N N . SER A 1 277 ? -16.587 -11.465 43.560 1.00 93.50 277 SER A N 1
ATOM 2194 C CA . SER A 1 277 ? -17.278 -10.489 42.704 1.00 93.50 277 SER A CA 1
ATOM 2195 C C . SER A 1 277 ? -18.386 -11.105 41.845 1.00 93.50 277 SER A C 1
ATOM 2197 O O . SER A 1 277 ? -19.258 -10.385 41.356 1.00 93.50 277 SER A O 1
ATOM 2199 N N . GLY A 1 278 ? -18.357 -12.421 41.621 1.00 94.12 278 GLY A N 1
ATOM 2200 C CA . GLY A 1 278 ? -19.245 -13.103 40.680 1.00 94.12 278 GLY A CA 1
ATOM 2201 C C . GLY A 1 278 ? -18.961 -12.765 39.209 1.00 94.12 278 GLY A C 1
ATOM 2202 O O . GLY A 1 278 ? -19.868 -12.848 38.373 1.00 94.12 278 GLY A O 1
ATOM 2203 N N . THR A 1 279 ? -17.732 -12.353 38.885 1.00 95.19 279 THR A N 1
ATOM 2204 C CA . THR A 1 279 ? -17.298 -11.936 37.538 1.00 95.19 279 THR A CA 1
ATOM 2205 C C . THR A 1 279 ? -16.089 -12.741 37.058 1.00 95.19 279 THR A C 1
ATOM 2207 O O . THR A 1 279 ? -15.501 -13.517 37.809 1.00 95.19 279 THR A O 1
ATOM 2210 N N . TYR A 1 280 ? -15.711 -12.591 35.787 1.00 92.44 280 TYR A N 1
ATOM 2211 C CA . TYR A 1 280 ? -14.470 -13.156 35.255 1.00 92.44 280 TYR A CA 1
ATOM 2212 C C . TYR A 1 280 ? -13.347 -12.123 35.213 1.00 92.44 280 TYR A C 1
ATOM 2214 O O . TYR A 1 280 ? -13.570 -10.915 35.113 1.00 92.44 280 TYR A O 1
ATOM 2222 N N . TYR A 1 281 ? -12.117 -12.624 35.217 1.00 92.62 281 TYR A N 1
ATOM 2223 C CA . TYR A 1 281 ? -10.922 -11.841 34.942 1.00 92.62 281 TYR A CA 1
ATOM 2224 C C . TYR A 1 281 ? -10.005 -12.565 33.965 1.00 92.62 281 TYR A C 1
ATOM 2226 O O . TYR A 1 281 ? -9.913 -13.797 33.978 1.00 92.62 281 TYR A O 1
ATOM 2234 N N . VAL A 1 282 ? -9.293 -11.791 33.147 1.00 95.56 282 VAL A N 1
ATOM 2235 C CA . VAL A 1 282 ? -8.223 -12.312 32.298 1.00 95.56 282 VAL A CA 1
ATOM 2236 C C . VAL A 1 282 ? -7.045 -12.667 33.198 1.00 95.56 282 VAL A C 1
ATOM 2238 O O . VAL A 1 282 ? -6.498 -11.821 33.904 1.00 95.56 282 VAL A O 1
ATOM 2241 N N . SER A 1 283 ? -6.702 -13.945 33.211 1.00 90.38 283 SER A N 1
ATOM 2242 C CA . SER A 1 283 ? -5.722 -14.574 34.095 1.00 90.38 283 SER A CA 1
ATOM 2243 C C . SER A 1 283 ? -4.428 -14.977 33.391 1.00 90.38 283 SER A C 1
ATOM 2245 O O . SER A 1 283 ? -3.438 -15.245 34.066 1.00 90.38 283 SER A O 1
ATOM 2247 N N . GLY A 1 284 ? -4.438 -15.006 32.060 1.00 85.25 284 GLY A N 1
ATOM 2248 C CA . GLY A 1 284 ? -3.290 -15.341 31.232 1.00 85.25 284 GLY A CA 1
ATOM 2249 C C . GLY A 1 284 ? -3.582 -15.093 29.757 1.00 85.25 284 GLY A C 1
ATOM 2250 O O . GLY A 1 284 ? -4.734 -14.893 29.368 1.00 85.25 284 GLY A O 1
ATOM 2251 N N . PHE A 1 285 ? -2.525 -15.096 28.954 1.00 89.25 285 PHE A N 1
ATOM 2252 C CA . PHE A 1 285 ? -2.599 -14.981 27.507 1.00 89.25 285 PHE A CA 1
ATOM 2253 C C . PHE A 1 285 ? -1.512 -15.847 26.864 1.00 89.25 285 PHE A C 1
ATOM 2255 O O . PHE A 1 285 ? -0.350 -15.807 27.268 1.00 89.25 285 PHE A O 1
ATOM 2262 N N . VAL A 1 286 ? -1.887 -16.639 25.864 1.00 80.62 286 VAL A N 1
ATOM 2263 C CA . VAL A 1 286 ? -0.974 -17.425 25.031 1.00 80.62 286 VAL A CA 1
ATOM 2264 C C . VAL A 1 286 ? -1.053 -16.864 23.623 1.00 80.62 286 VAL A C 1
ATOM 2266 O O . VAL A 1 286 ? -2.041 -17.073 22.932 1.00 80.62 286 VAL A O 1
ATOM 2269 N N . ASN A 1 287 ? -0.018 -16.146 23.193 1.00 71.19 287 ASN A N 1
ATOM 2270 C CA . ASN A 1 287 ? -0.015 -15.534 21.871 1.00 71.19 287 ASN A CA 1
ATOM 2271 C C . ASN A 1 287 ? -0.046 -16.610 20.770 1.00 71.19 287 ASN A C 1
ATOM 2273 O O . ASN A 1 287 ? 0.901 -17.383 20.632 1.00 71.19 287 ASN A O 1
ATOM 2277 N N . MET A 1 288 ? -1.125 -16.637 19.986 1.00 69.31 288 MET A N 1
ATOM 2278 C CA . MET A 1 288 ? -1.314 -17.570 18.868 1.00 69.31 288 MET A CA 1
ATOM 2279 C C . MET A 1 288 ? -0.990 -16.946 17.498 1.00 69.31 288 MET A C 1
ATOM 2281 O O . MET A 1 288 ? -1.384 -17.488 16.471 1.00 69.31 288 MET A O 1
ATOM 2285 N N . GLY A 1 289 ? -0.267 -15.821 17.473 1.00 69.00 289 GLY A N 1
ATOM 2286 C CA . GLY A 1 289 ? 0.004 -15.031 16.264 1.00 69.00 289 GLY A CA 1
ATOM 2287 C C . GLY A 1 289 ? -0.880 -13.788 16.130 1.00 69.00 289 GLY A C 1
ATOM 2288 O O . GLY A 1 289 ? -0.826 -13.100 15.113 1.00 69.00 289 GLY A O 1
ATOM 2289 N N . GLU A 1 290 ? -1.674 -13.481 17.156 1.00 64.38 290 GLU A N 1
ATOM 2290 C CA . GLU A 1 290 ? -2.538 -12.307 17.187 1.00 64.38 290 GLU A CA 1
ATOM 2291 C C . GLU A 1 290 ? -1.705 -11.032 17.334 1.00 64.38 290 GLU A C 1
ATOM 2293 O O . GLU A 1 290 ? -0.887 -10.888 18.245 1.00 64.38 290 GLU A O 1
ATOM 2298 N N . LEU A 1 291 ? -1.947 -10.081 16.435 1.00 76.00 291 LEU A N 1
ATOM 2299 C CA . LEU A 1 291 ? -1.341 -8.750 16.472 1.00 76.00 291 LEU A CA 1
ATOM 2300 C C . LEU A 1 291 ? -2.312 -7.693 17.007 1.00 76.00 291 LEU A C 1
ATOM 2302 O O . LEU A 1 291 ? -1.900 -6.593 17.359 1.00 76.00 291 LEU A O 1
ATOM 2306 N N . PHE A 1 292 ? -3.604 -7.995 17.089 1.00 80.69 292 PHE A N 1
ATOM 2307 C CA . PHE A 1 292 ? -4.610 -7.092 17.634 1.00 80.69 292 PHE A CA 1
ATOM 2308 C C . PHE A 1 292 ? -5.586 -7.875 18.503 1.00 80.69 292 PHE A C 1
ATOM 2310 O O . PHE A 1 292 ? -5.977 -8.984 18.155 1.00 80.69 292 PHE A O 1
ATOM 2317 N N . LEU A 1 293 ? -6.004 -7.289 19.622 1.00 85.50 293 LEU A N 1
ATOM 2318 C CA . LEU A 1 293 ? -6.919 -7.946 20.545 1.00 85.50 293 LEU A CA 1
ATOM 2319 C C . LEU A 1 293 ? -7.966 -6.972 21.080 1.00 85.50 293 LEU A C 1
ATOM 2321 O O . LEU A 1 293 ? -7.693 -5.804 21.361 1.00 85.50 293 LEU A O 1
ATOM 2325 N N . THR A 1 294 ? -9.181 -7.479 21.231 1.00 87.38 294 THR A N 1
ATOM 2326 C CA . THR A 1 294 ? -10.271 -6.809 21.934 1.00 87.38 294 THR A CA 1
ATOM 2327 C C . THR A 1 294 ? -10.717 -7.752 23.035 1.00 87.38 294 THR A C 1
ATOM 2329 O O . THR A 1 294 ? -11.104 -8.882 22.747 1.00 87.38 294 THR A O 1
ATOM 2332 N N . ILE A 1 295 ? -10.622 -7.320 24.294 1.00 89.38 295 ILE A N 1
ATOM 2333 C CA . ILE A 1 295 ? -11.127 -8.134 25.403 1.00 89.38 295 ILE A CA 1
ATOM 2334 C C . ILE A 1 295 ? -12.663 -8.094 25.336 1.00 89.38 295 ILE A C 1
ATOM 2336 O O . ILE A 1 295 ? -13.227 -7.005 25.207 1.00 89.38 295 ILE A O 1
ATOM 2340 N N . PRO A 1 296 ? -13.359 -9.240 25.403 1.00 86.00 296 PRO A N 1
ATOM 2341 C CA . PRO A 1 296 ? -14.813 -9.264 25.394 1.00 86.00 296 PRO A CA 1
ATOM 2342 C C . PRO A 1 296 ? -15.377 -8.723 26.711 1.00 86.00 296 PRO A C 1
ATOM 2344 O O . PRO A 1 296 ? -14.840 -8.980 27.787 1.00 86.00 296 PRO A O 1
ATOM 2347 N N . GLU A 1 297 ? -16.506 -8.020 26.631 1.00 87.00 297 GLU A N 1
ATOM 2348 C CA . GLU A 1 297 ? -17.231 -7.519 27.809 1.00 87.00 297 GLU A CA 1
ATOM 2349 C C . GLU A 1 297 ? -17.733 -8.650 28.721 1.00 87.00 297 GLU A C 1
ATOM 2351 O O . GLU A 1 297 ? -17.815 -8.500 29.941 1.00 87.00 297 GLU A O 1
ATOM 2356 N N . TYR A 1 298 ? -18.078 -9.796 28.129 1.00 85.12 298 TYR A N 1
ATOM 2357 C CA . TYR A 1 298 ? -18.648 -10.948 28.817 1.00 85.12 298 TYR A CA 1
ATOM 2358 C C . TYR A 1 298 ? -17.935 -12.226 28.400 1.00 85.12 298 TYR A C 1
ATOM 2360 O O . TYR A 1 298 ? -17.593 -12.393 27.234 1.00 85.12 298 TYR A O 1
ATOM 2368 N N . TYR A 1 299 ? -17.797 -13.149 29.342 1.00 81.56 299 TYR A N 1
ATOM 2369 C CA . TYR A 1 299 ? -17.253 -14.481 29.119 1.00 81.56 299 TYR A CA 1
ATOM 2370 C C . TYR A 1 299 ? -18.161 -15.528 29.769 1.00 81.56 299 TYR A C 1
ATOM 2372 O O . TYR A 1 299 ? -18.841 -15.235 30.756 1.00 81.56 299 TYR A O 1
ATOM 2380 N N . ASP A 1 300 ? -18.191 -16.730 29.203 1.00 80.94 300 ASP A N 1
ATOM 2381 C CA . ASP A 1 300 ? -18.933 -17.875 29.723 1.00 80.94 300 ASP A CA 1
ATOM 2382 C C . ASP A 1 300 ? -18.064 -19.130 29.603 1.00 80.94 300 ASP A C 1
ATOM 2384 O O . ASP A 1 300 ? -17.667 -19.516 28.508 1.00 80.94 300 ASP A O 1
ATOM 2388 N N . ASN A 1 301 ? -17.759 -19.772 30.733 1.00 73.31 301 ASN A N 1
ATOM 2389 C CA . ASN A 1 301 ? -17.002 -21.029 30.747 1.00 73.31 301 ASN A CA 1
ATOM 2390 C C . ASN A 1 301 ? -17.893 -22.283 30.739 1.00 73.31 301 ASN A C 1
ATOM 2392 O O . ASN A 1 301 ? -17.381 -23.380 30.964 1.00 73.31 301 ASN A O 1
ATOM 2396 N N . GLY A 1 302 ? -19.213 -22.131 30.599 1.00 73.12 302 GLY A N 1
ATOM 2397 C CA . GLY A 1 302 ? -20.197 -23.212 30.684 1.00 73.12 302 GLY A CA 1
ATOM 2398 C C . GLY A 1 302 ? -20.432 -23.762 32.097 1.00 73.12 302 GLY A C 1
ATOM 2399 O O . GLY A 1 302 ? -21.165 -24.735 32.255 1.00 73.12 302 GLY A O 1
ATOM 2400 N N . ILE A 1 303 ? -19.808 -23.176 33.129 1.00 76.38 303 ILE A N 1
ATOM 2401 C CA . ILE A 1 303 ? -19.912 -23.616 34.533 1.00 76.38 303 ILE A CA 1
ATOM 2402 C C . ILE A 1 303 ? -20.541 -22.526 35.408 1.00 76.38 303 ILE A C 1
ATOM 2404 O O . ILE A 1 303 ? -21.452 -22.815 36.179 1.00 76.38 303 ILE A O 1
ATOM 2408 N N . ASN A 1 304 ? -20.075 -21.277 35.297 1.00 76.00 304 ASN A N 1
ATOM 2409 C CA . ASN A 1 304 ? -20.540 -20.153 36.128 1.00 76.00 304 ASN A CA 1
ATOM 2410 C C . ASN A 1 304 ? -21.471 -19.181 35.370 1.00 76.00 304 ASN A C 1
ATOM 2412 O O . ASN A 1 304 ? -21.838 -18.118 35.897 1.00 76.00 304 ASN A O 1
ATOM 2416 N N . GLY A 1 305 ? -21.877 -19.580 34.160 1.00 76.88 305 GLY A N 1
ATOM 2417 C CA . GLY A 1 305 ? -22.708 -18.826 33.224 1.00 76.88 305 GLY A CA 1
ATOM 2418 C C . GLY A 1 305 ? -22.017 -17.581 32.667 1.00 76.88 305 GLY A C 1
ATOM 2419 O O . GLY A 1 305 ? -20.921 -17.204 33.084 1.00 76.88 305 GLY A O 1
ATOM 2420 N N . ARG A 1 306 ? -22.690 -16.892 31.745 1.00 85.44 306 ARG A N 1
ATOM 2421 C CA . ARG A 1 306 ? -22.197 -15.646 31.146 1.00 85.44 306 ARG A CA 1
ATOM 2422 C C . ARG A 1 306 ? -22.094 -14.516 32.173 1.00 85.44 306 ARG A C 1
ATOM 2424 O O . ARG A 1 306 ? -23.105 -14.042 32.699 1.00 85.44 306 ARG A O 1
ATOM 2431 N N . ARG A 1 307 ? -20.877 -14.028 32.429 1.00 87.94 307 ARG A N 1
ATOM 2432 C CA . ARG A 1 307 ? -20.593 -12.928 33.373 1.00 87.94 307 ARG A CA 1
ATOM 2433 C C . ARG A 1 307 ? -19.657 -11.897 32.759 1.00 87.94 307 ARG A C 1
ATOM 2435 O O . ARG A 1 307 ? -18.954 -12.186 31.797 1.00 87.94 307 ARG A O 1
ATOM 2442 N N . LYS A 1 308 ? -19.650 -10.690 33.330 1.00 93.56 308 LYS A N 1
ATOM 2443 C CA . LYS A 1 308 ? -18.749 -9.610 32.909 1.00 93.56 308 LYS A CA 1
ATOM 2444 C C . LYS A 1 308 ? -17.287 -10.008 33.095 1.00 93.56 308 LYS A C 1
ATOM 2446 O O . LYS A 1 308 ? -16.958 -10.669 34.081 1.00 93.56 308 LYS A O 1
ATOM 2451 N N . VAL A 1 309 ? -16.420 -9.541 32.205 1.00 95.00 309 VAL A N 1
ATOM 2452 C CA . VAL A 1 309 ? -14.968 -9.550 32.398 1.00 95.00 309 VAL A CA 1
ATOM 2453 C C . VAL A 1 309 ? -14.576 -8.202 32.990 1.00 95.00 309 VAL A C 1
ATOM 2455 O O . VAL A 1 309 ? -14.642 -7.185 32.303 1.00 95.00 309 VAL A O 1
ATOM 2458 N N . THR A 1 310 ? -14.206 -8.176 34.271 1.00 97.19 310 THR A N 1
ATOM 2459 C CA . THR A 1 310 ? -14.010 -6.910 35.004 1.00 97.19 310 THR A CA 1
ATOM 2460 C C . THR A 1 310 ? -12.563 -6.591 35.342 1.00 97.19 310 THR A C 1
ATOM 2462 O O . THR A 1 310 ? -12.258 -5.506 35.834 1.00 97.19 310 THR A O 1
ATOM 2465 N N . ARG A 1 311 ? -11.639 -7.515 35.076 1.00 97.25 311 ARG A N 1
ATOM 2466 C CA . ARG A 1 311 ? -10.249 -7.373 35.507 1.00 97.25 311 ARG A CA 1
ATOM 2467 C C . ARG A 1 311 ? -9.267 -8.009 34.533 1.00 97.25 311 ARG A C 1
ATOM 2469 O O . ARG A 1 311 ? -9.511 -9.096 34.014 1.00 97.25 311 ARG A O 1
ATOM 2476 N N . ILE A 1 312 ? -8.120 -7.358 34.366 1.00 98.25 312 ILE A N 1
ATOM 2477 C CA . ILE A 1 312 ? -6.915 -7.902 33.738 1.00 98.25 312 ILE A CA 1
ATOM 2478 C C . ILE A 1 312 ? -5.886 -8.087 34.843 1.00 98.25 312 ILE A C 1
ATOM 2480 O O . ILE A 1 312 ? -5.535 -7.132 35.539 1.00 98.25 312 ILE A O 1
ATOM 2484 N N . ASN A 1 313 ? -5.446 -9.323 35.053 1.00 96.50 313 ASN A N 1
ATOM 2485 C CA . ASN A 1 313 ? -4.520 -9.626 36.133 1.00 96.50 313 ASN A CA 1
ATOM 2486 C C . ASN A 1 313 ? -3.091 -9.138 35.832 1.00 96.50 313 ASN A C 1
ATOM 2488 O O . ASN A 1 313 ? -2.768 -8.714 34.721 1.00 96.50 313 ASN A O 1
ATOM 2492 N N . GLN A 1 314 ? -2.230 -9.210 36.844 1.00 97.00 314 GLN A N 1
ATOM 2493 C CA . GLN A 1 314 ? -0.811 -8.891 36.730 1.00 97.00 314 GLN A CA 1
ATOM 2494 C C . GLN A 1 314 ? -0.120 -9.703 35.622 1.00 97.00 314 GLN A C 1
ATOM 2496 O O . GLN A 1 314 ? -0.367 -10.901 35.484 1.00 97.00 314 GLN A O 1
ATOM 2501 N N . SER A 1 315 ? 0.773 -9.040 34.876 1.00 96.12 315 SER A N 1
ATOM 2502 C CA . SER A 1 315 ? 1.665 -9.636 33.864 1.00 96.12 315 SER A CA 1
ATOM 2503 C C . SER A 1 315 ? 0.993 -10.476 32.765 1.00 96.12 315 SER A C 1
ATOM 2505 O O . SER A 1 315 ? 1.666 -11.245 32.084 1.00 96.12 315 SER A O 1
ATOM 2507 N N . VAL A 1 316 ? -0.322 -10.345 32.556 1.00 95.50 316 VAL A N 1
ATOM 2508 C CA . VAL A 1 316 ? -1.074 -11.200 31.617 1.00 95.50 316 VAL A CA 1
ATOM 2509 C C . VAL A 1 316 ? -0.536 -11.126 30.188 1.00 95.50 316 VAL A C 1
ATOM 2511 O O . VAL A 1 316 ? -0.425 -12.161 29.539 1.00 95.50 316 VAL A O 1
ATOM 2514 N N . PHE A 1 317 ? -0.189 -9.930 29.712 1.00 95.50 317 PHE A N 1
ATOM 2515 C CA . PHE A 1 317 ? 0.334 -9.688 28.367 1.00 95.50 317 PHE A CA 1
ATOM 2516 C C . PHE A 1 317 ? 1.821 -9.313 28.374 1.00 95.50 317 PHE A C 1
ATOM 2518 O O . PHE A 1 317 ? 2.313 -8.758 27.393 1.00 95.50 317 PHE A O 1
ATOM 2525 N N . GLU A 1 318 ? 2.549 -9.593 29.457 1.00 94.75 318 GLU A N 1
ATOM 2526 C CA . GLU A 1 318 ? 3.961 -9.226 29.570 1.00 94.75 318 GLU A CA 1
ATOM 2527 C C . GLU A 1 318 ? 4.803 -9.844 28.430 1.00 94.75 318 GLU A C 1
ATOM 2529 O O . GLU A 1 318 ? 4.711 -11.037 28.140 1.00 94.75 318 GLU A O 1
ATOM 2534 N N . ASN A 1 319 ? 5.632 -9.022 27.777 1.00 92.94 319 ASN A N 1
ATOM 2535 C CA . ASN A 1 319 ? 6.488 -9.359 26.632 1.00 92.94 319 ASN A CA 1
ATOM 2536 C C . ASN A 1 319 ? 5.749 -9.948 25.413 1.00 92.94 319 ASN A C 1
ATOM 2538 O O . ASN A 1 319 ? 6.322 -10.732 24.651 1.00 92.94 319 ASN A O 1
ATOM 2542 N N . THR A 1 320 ? 4.482 -9.583 25.201 1.00 91.19 320 THR A N 1
ATOM 2543 C CA . THR A 1 320 ? 3.737 -9.997 24.000 1.00 91.19 320 THR A CA 1
ATOM 2544 C C . THR A 1 320 ? 4.041 -9.110 22.787 1.00 91.19 320 THR A C 1
ATOM 2546 O O . THR A 1 320 ? 4.554 -7.998 22.905 1.00 91.19 320 THR A O 1
ATOM 2549 N N . SER A 1 321 ? 3.716 -9.607 21.589 1.00 88.44 321 SER A N 1
ATOM 2550 C CA . SER A 1 321 ? 3.894 -8.894 20.314 1.00 88.44 321 SER A CA 1
ATOM 2551 C C . SER A 1 321 ? 2.614 -8.207 19.824 1.00 88.44 321 SER A C 1
ATOM 2553 O O . SER A 1 321 ? 2.462 -7.983 18.626 1.00 88.44 321 SER A O 1
ATOM 2555 N N . LEU A 1 322 ? 1.666 -7.930 20.723 1.00 89.38 322 LEU A N 1
ATOM 2556 C CA . LEU A 1 322 ? 0.428 -7.237 20.372 1.00 89.38 322 LEU A CA 1
ATOM 2557 C C . LEU A 1 322 ? 0.746 -5.824 19.863 1.00 89.38 322 LEU A C 1
ATOM 2559 O O . LEU A 1 322 ? 1.575 -5.133 20.448 1.00 89.38 322 LEU A O 1
ATOM 2563 N N . ASN A 1 323 ? 0.062 -5.392 18.804 1.00 89.19 323 ASN A N 1
ATOM 2564 C CA . ASN A 1 323 ? 0.130 -4.037 18.249 1.00 89.19 323 ASN A CA 1
ATOM 2565 C C . ASN A 1 323 ? -1.030 -3.156 18.703 1.00 89.19 323 ASN A C 1
ATOM 2567 O O . ASN A 1 323 ? -0.860 -1.951 18.870 1.00 89.19 323 ASN A O 1
ATOM 2571 N N . LEU A 1 324 ? -2.203 -3.745 18.931 1.00 90.50 324 LEU A N 1
ATOM 2572 C CA . LEU A 1 324 ? -3.390 -3.011 19.351 1.00 90.50 324 LEU A CA 1
ATOM 2573 C C . LEU A 1 324 ? -4.154 -3.762 20.438 1.00 90.50 324 LEU A C 1
ATOM 2575 O O . LEU A 1 324 ? -4.447 -4.946 20.281 1.00 90.50 324 LEU A O 1
ATOM 2579 N N . MET A 1 325 ? -4.552 -3.041 21.486 1.00 94.12 325 MET A N 1
ATOM 2580 C CA . MET A 1 325 ? -5.416 -3.554 22.547 1.00 94.12 325 MET A CA 1
ATOM 2581 C C . MET A 1 325 ? -6.636 -2.653 22.758 1.00 94.12 325 MET A C 1
ATOM 2583 O O . MET A 1 325 ? -6.494 -1.459 23.013 1.00 94.12 325 MET A O 1
ATOM 2587 N N . ILE A 1 326 ? -7.837 -3.228 22.706 1.00 92.88 326 ILE A N 1
ATOM 2588 C CA . ILE A 1 326 ? -9.084 -2.538 23.061 1.00 92.88 326 ILE A CA 1
ATOM 2589 C C . ILE A 1 326 ? -9.630 -3.128 24.359 1.00 92.88 326 ILE A C 1
ATOM 2591 O O . ILE A 1 326 ? -10.010 -4.302 24.399 1.00 92.88 326 ILE A O 1
ATOM 2595 N N . ILE A 1 327 ? -9.666 -2.309 25.411 1.00 95.38 327 ILE A N 1
ATOM 2596 C CA . ILE A 1 327 ? -10.235 -2.675 26.708 1.00 95.38 327 ILE A CA 1
ATOM 2597 C C . ILE A 1 327 ? -11.722 -2.281 26.734 1.00 95.38 327 ILE A C 1
ATOM 2599 O O . ILE A 1 327 ? -12.039 -1.135 26.411 1.00 95.38 327 ILE A O 1
ATOM 2603 N N . PRO A 1 328 ? -12.644 -3.195 27.087 1.00 91.50 328 PRO A N 1
ATOM 2604 C CA . PRO A 1 328 ? -14.074 -2.917 27.113 1.00 91.50 328 PRO A CA 1
ATOM 2605 C C . PRO A 1 328 ? -14.498 -2.216 28.408 1.00 91.50 328 PRO A C 1
ATOM 2607 O O . PRO A 1 328 ? -13.863 -2.390 29.450 1.00 91.50 328 PRO A O 1
ATOM 2610 N N . ASN A 1 329 ? -15.631 -1.509 28.364 1.00 92.88 329 ASN A N 1
ATOM 2611 C CA . ASN A 1 329 ? -16.219 -0.745 29.479 1.00 92.88 329 ASN A CA 1
ATOM 2612 C C . ASN A 1 329 ? -16.632 -1.586 30.707 1.00 92.88 329 ASN A C 1
ATOM 2614 O O . ASN A 1 329 ? -17.132 -1.053 31.692 1.00 92.88 329 ASN A O 1
ATOM 2618 N N . THR A 1 330 ? -16.473 -2.908 30.670 1.00 95.69 330 THR A N 1
ATOM 2619 C CA . THR A 1 330 ? -16.681 -3.761 31.841 1.00 95.69 330 THR A CA 1
ATOM 2620 C C . THR A 1 330 ? -15.439 -3.864 32.713 1.00 95.69 330 THR A C 1
ATOM 2622 O O . THR A 1 330 ? -15.565 -4.264 33.866 1.00 95.69 330 THR A O 1
ATOM 2625 N N . VAL A 1 331 ? -14.251 -3.543 32.189 1.00 98.00 331 VAL A N 1
ATOM 2626 C CA . VAL A 1 331 ? -12.989 -3.663 32.926 1.00 98.00 331 VAL A CA 1
ATOM 2627 C C . VAL A 1 331 ? -12.803 -2.473 33.862 1.00 98.00 331 VAL A C 1
ATOM 2629 O O . VAL A 1 331 ? -12.837 -1.316 33.449 1.00 98.00 331 VAL A O 1
ATOM 2632 N N . GLU A 1 332 ? -12.551 -2.789 35.127 1.00 98.00 332 GLU A N 1
ATOM 2633 C CA . GLU A 1 332 ? -12.389 -1.838 36.229 1.00 98.00 332 GLU A CA 1
ATOM 2634 C C . GLU A 1 332 ? -10.968 -1.873 36.818 1.00 98.00 332 GLU A C 1
ATOM 2636 O O . GLU A 1 332 ? -10.518 -0.909 37.436 1.00 98.00 332 GLU A O 1
ATOM 2641 N N . TYR A 1 333 ? -10.232 -2.971 36.611 1.00 98.38 333 TYR A N 1
ATOM 2642 C CA . TYR A 1 333 ? -8.916 -3.201 37.211 1.00 98.38 333 TYR A CA 1
ATOM 2643 C C . TYR A 1 333 ? -7.902 -3.715 36.188 1.00 98.38 333 TYR A C 1
ATOM 2645 O O . TYR A 1 333 ? -8.130 -4.743 35.544 1.00 98.38 333 TYR A O 1
ATOM 2653 N N . ILE A 1 334 ? -6.737 -3.065 36.119 1.00 98.56 334 ILE A N 1
ATOM 2654 C CA . ILE A 1 334 ? -5.564 -3.539 35.373 1.00 98.56 334 ILE A CA 1
ATOM 2655 C C . ILE A 1 334 ? -4.382 -3.708 36.335 1.00 98.56 334 ILE A C 1
ATOM 2657 O O . ILE A 1 334 ? -3.915 -2.745 36.946 1.00 98.56 334 ILE A O 1
ATOM 2661 N N . GLY A 1 335 ? -3.917 -4.950 36.489 1.00 98.31 335 GLY A N 1
ATOM 2662 C CA . GLY A 1 335 ? -2.862 -5.323 37.431 1.00 98.31 335 GLY A CA 1
ATOM 2663 C C . GLY A 1 335 ? -1.468 -4.837 37.042 1.00 98.31 335 GLY A C 1
ATOM 2664 O O . GLY A 1 335 ? -1.218 -4.457 35.901 1.00 98.31 335 GLY A O 1
ATOM 2665 N N . GLU A 1 336 ? -0.546 -4.875 38.007 1.00 98.06 336 GLU A N 1
ATOM 2666 C CA . GLU A 1 336 ? 0.866 -4.519 37.811 1.00 98.06 336 GLU A CA 1
ATOM 2667 C C . GLU A 1 336 ? 1.458 -5.227 36.580 1.00 98.06 336 GLU A C 1
ATOM 2669 O O . GLU A 1 336 ? 1.198 -6.409 36.356 1.00 98.06 336 GLU A O 1
ATOM 2674 N N . LYS A 1 337 ? 2.238 -4.504 35.767 1.00 97.25 337 LYS A N 1
ATOM 2675 C CA . LYS A 1 337 ? 2.941 -5.045 34.588 1.00 97.25 337 LYS A CA 1
ATOM 2676 C C . LYS A 1 337 ? 2.070 -5.768 33.556 1.00 97.25 337 LYS A C 1
ATOM 2678 O O . LYS A 1 337 ? 2.608 -6.506 32.735 1.00 97.25 337 LYS A O 1
ATOM 2683 N N . ALA A 1 338 ? 0.749 -5.563 33.552 1.00 97.75 338 ALA A N 1
ATOM 2684 C CA . ALA A 1 338 ? -0.152 -6.308 32.670 1.00 97.75 338 ALA A CA 1
ATOM 2685 C C . ALA A 1 338 ? 0.248 -6.263 31.183 1.00 97.75 338 ALA A C 1
ATOM 2687 O O . ALA A 1 338 ? 0.003 -7.245 30.497 1.00 97.7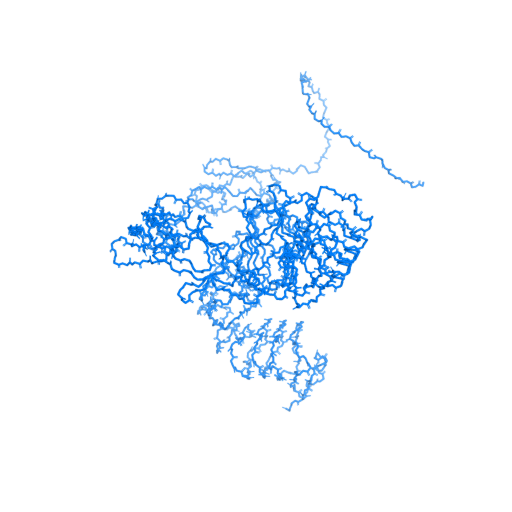5 338 ALA A O 1
ATOM 2688 N N . PHE A 1 339 ? 0.902 -5.192 30.715 1.00 96.75 339 PHE A N 1
ATOM 2689 C CA . PHE A 1 339 ? 1.426 -5.013 29.353 1.00 96.75 339 PHE A CA 1
ATOM 2690 C C . PHE A 1 339 ? 2.927 -4.654 29.335 1.00 96.75 339 PHE A C 1
ATOM 2692 O O . PHE A 1 339 ? 3.416 -4.037 28.385 1.00 96.75 339 PHE A O 1
ATOM 2699 N N . ALA A 1 340 ? 3.685 -5.005 30.378 1.00 95.69 340 ALA A N 1
ATOM 2700 C CA . ALA A 1 340 ? 5.109 -4.680 30.437 1.00 95.69 340 ALA A CA 1
ATOM 2701 C C . ALA A 1 340 ? 5.878 -5.369 29.293 1.00 95.69 340 ALA A C 1
ATOM 2703 O O . ALA A 1 340 ? 5.602 -6.513 28.953 1.00 95.69 340 ALA A O 1
ATOM 2704 N N . GLY A 1 341 ? 6.833 -4.685 28.669 1.00 93.38 341 GLY A N 1
ATOM 2705 C CA . GLY A 1 341 ? 7.651 -5.207 27.572 1.00 93.38 341 GLY A CA 1
ATOM 2706 C C . GLY A 1 341 ? 6.915 -5.429 26.245 1.00 93.38 341 GLY A C 1
ATOM 2707 O O . GLY A 1 341 ? 7.481 -6.047 25.342 1.00 93.38 341 GLY A O 1
ATOM 2708 N N . CYS A 1 342 ? 5.676 -4.944 26.087 1.00 92.81 342 CYS A N 1
ATOM 2709 C CA . CYS A 1 342 ? 4.947 -5.001 24.814 1.00 92.81 342 CYS A CA 1
ATOM 2710 C C . CYS A 1 342 ? 5.497 -3.970 23.813 1.00 92.81 342 CYS A C 1
ATOM 2712 O O . CYS A 1 342 ? 4.845 -2.992 23.457 1.00 92.81 342 CYS A O 1
ATOM 2714 N N . ASN A 1 343 ? 6.725 -4.176 23.341 1.00 89.75 343 ASN A N 1
ATOM 2715 C CA . ASN A 1 343 ? 7.477 -3.175 22.572 1.00 89.75 343 ASN A CA 1
ATOM 2716 C C . ASN A 1 343 ? 6.893 -2.885 21.175 1.00 89.75 343 ASN A C 1
ATOM 2718 O O . ASN A 1 343 ? 7.305 -1.919 20.528 1.00 89.75 343 ASN A O 1
ATOM 2722 N N . GLN A 1 344 ? 5.969 -3.729 20.704 1.00 89.69 344 GLN A N 1
ATOM 2723 C CA . GLN A 1 344 ? 5.253 -3.539 19.442 1.00 89.69 344 GLN A CA 1
ATOM 2724 C C . GLN A 1 344 ? 3.845 -2.956 19.625 1.00 89.69 344 GLN A C 1
ATOM 2726 O O . GLN A 1 344 ? 3.147 -2.809 18.628 1.00 89.69 344 GLN A O 1
ATOM 2731 N N . LEU A 1 345 ? 3.419 -2.658 20.858 1.00 91.88 345 LEU A N 1
ATOM 2732 C CA . LEU A 1 345 ? 2.089 -2.131 21.145 1.00 91.88 345 LEU A CA 1
ATOM 2733 C C . LEU A 1 345 ? 2.032 -0.654 20.753 1.00 91.88 345 LEU A C 1
ATOM 2735 O O . LEU A 1 345 ? 2.641 0.194 21.402 1.00 91.88 345 LEU A O 1
ATOM 2739 N N . ASP A 1 346 ? 1.307 -0.366 19.678 1.00 91.94 346 ASP A N 1
ATOM 2740 C CA . ASP A 1 346 ? 1.182 0.965 19.085 1.00 91.94 346 ASP A CA 1
ATOM 2741 C C . ASP A 1 346 ? 0.027 1.752 19.699 1.00 91.94 346 ASP A C 1
ATOM 2743 O O . ASP A 1 346 ? 0.124 2.965 19.894 1.00 91.94 346 ASP A O 1
ATOM 2747 N N . ALA A 1 347 ? -1.066 1.066 20.041 1.00 94.38 347 ALA A N 1
ATOM 2748 C CA . ALA A 1 347 ? -2.232 1.700 20.634 1.00 94.38 347 ALA A CA 1
ATOM 2749 C C . ALA A 1 347 ? -2.920 0.825 21.688 1.00 94.38 347 ALA A C 1
ATOM 2751 O O . ALA A 1 347 ? -3.058 -0.392 21.543 1.00 94.38 347 ALA A O 1
ATOM 2752 N N . VAL A 1 348 ? -3.410 1.483 22.739 1.00 96.00 348 VAL A N 1
ATOM 2753 C CA . VAL A 1 348 ? -4.322 0.905 23.732 1.00 96.00 348 VAL A CA 1
ATOM 2754 C C . VAL A 1 348 ? -5.501 1.848 23.895 1.00 96.00 348 VAL A C 1
ATOM 2756 O O . VAL A 1 348 ? -5.306 3.049 24.081 1.00 96.00 348 VAL A O 1
ATOM 2759 N N . TYR A 1 349 ? -6.713 1.305 23.852 1.00 96.38 349 TYR A N 1
ATOM 2760 C CA . TYR A 1 349 ? -7.928 2.022 24.220 1.00 96.38 349 TYR A CA 1
ATOM 2761 C C . TYR A 1 349 ? -8.377 1.635 25.631 1.00 96.38 349 TYR A C 1
ATOM 2763 O O . TYR A 1 349 ? -8.517 0.445 25.916 1.00 96.38 349 TYR A O 1
ATOM 2771 N N . LEU A 1 350 ? -8.616 2.630 26.487 1.00 96.69 350 LEU A N 1
ATOM 2772 C CA . LEU A 1 350 ? -9.061 2.487 27.872 1.00 96.69 350 LEU A CA 1
ATOM 2773 C C . LEU A 1 350 ? -10.417 3.188 28.083 1.00 96.69 350 LEU A C 1
ATOM 2775 O O . LEU A 1 350 ? -10.531 4.382 27.797 1.00 96.69 350 LEU A O 1
ATOM 2779 N N . PRO A 1 351 ? -11.430 2.499 28.625 1.00 95.31 351 PRO A N 1
ATOM 2780 C CA . PRO A 1 351 ? -12.700 3.119 28.988 1.00 95.31 351 PRO A CA 1
ATOM 2781 C C . PRO A 1 351 ? -12.588 3.905 30.301 1.00 95.31 351 PRO A C 1
ATOM 2783 O O . PRO A 1 351 ? -11.627 3.753 31.067 1.00 95.31 351 PRO A O 1
ATOM 2786 N N . ASP A 1 352 ? -13.595 4.724 30.598 1.00 95.81 352 ASP A N 1
ATOM 2787 C CA . ASP A 1 352 ? -13.649 5.522 31.827 1.00 95.81 352 ASP A CA 1
ATOM 2788 C C . ASP A 1 352 ? -13.798 4.666 33.096 1.00 95.81 352 ASP A C 1
ATOM 2790 O O . ASP A 1 352 ? -13.423 5.110 34.190 1.00 95.81 352 ASP A O 1
ATOM 2794 N N . THR A 1 353 ? -14.262 3.425 32.933 1.00 96.44 353 THR A N 1
ATOM 2795 C CA . THR A 1 353 ? -14.522 2.446 33.991 1.00 96.44 353 THR A CA 1
ATOM 2796 C C . THR A 1 353 ? -13.267 1.899 34.650 1.00 96.44 353 THR A C 1
ATOM 2798 O O . THR A 1 353 ? -13.367 1.353 35.746 1.00 96.44 353 THR A O 1
ATOM 2801 N N . VAL A 1 354 ? -12.084 2.055 34.041 1.00 98.00 354 VAL A N 1
ATOM 2802 C CA . VAL A 1 354 ? -10.825 1.582 34.634 1.00 98.00 354 VAL A CA 1
ATOM 2803 C C . VAL A 1 354 ? -10.476 2.422 35.862 1.00 98.00 354 VAL A C 1
ATOM 2805 O O . VAL A 1 354 ? -9.861 3.489 35.767 1.00 98.00 354 VAL A O 1
ATOM 2808 N N . ASP A 1 355 ? -10.872 1.933 37.031 1.00 97.00 355 ASP A N 1
ATOM 2809 C CA . ASP A 1 355 ? -10.664 2.593 38.313 1.00 97.00 355 ASP A CA 1
ATOM 2810 C C . ASP A 1 355 ? -9.242 2.370 38.827 1.00 97.00 355 ASP A C 1
ATOM 2812 O O . ASP A 1 355 ? -8.563 3.327 39.187 1.00 97.00 355 ASP A O 1
ATOM 2816 N N . TYR A 1 356 ? -8.737 1.134 38.775 1.00 98.31 356 TYR A N 1
ATOM 2817 C CA . TYR A 1 356 ? -7.398 0.798 39.258 1.00 98.31 356 TYR A CA 1
ATOM 2818 C C . TYR A 1 356 ? -6.426 0.468 38.123 1.00 98.31 356 TYR A C 1
ATOM 2820 O O . TYR A 1 356 ? -6.719 -0.353 37.249 1.00 98.31 356 TYR A O 1
ATOM 2828 N N . MET A 1 357 ? -5.218 1.033 38.203 1.00 97.38 357 MET A N 1
ATOM 2829 C CA . MET A 1 357 ? -4.109 0.710 37.307 1.00 97.38 357 MET A CA 1
ATOM 2830 C C . MET A 1 357 ? -2.815 0.526 38.099 1.00 97.38 357 MET A C 1
ATOM 2832 O O . MET A 1 357 ? -2.381 1.457 38.778 1.00 97.38 357 MET A O 1
ATOM 2836 N N . GLY A 1 358 ? -2.229 -0.673 38.035 1.00 98.06 358 GLY A N 1
ATOM 2837 C CA . GLY A 1 358 ? -1.037 -1.068 38.793 1.00 98.06 358 GLY A CA 1
ATOM 2838 C C . GLY A 1 358 ? 0.243 -0.313 38.413 1.00 98.06 358 GLY A C 1
ATOM 2839 O O . GLY A 1 358 ? 0.238 0.573 37.563 1.00 98.06 358 GLY A O 1
ATOM 2840 N N . ASN A 1 359 ? 1.369 -0.658 39.047 1.00 97.12 359 ASN A N 1
ATOM 2841 C CA . ASN A 1 359 ? 2.677 -0.131 38.638 1.00 97.12 359 ASN A CA 1
ATOM 2842 C C . ASN A 1 359 ? 3.121 -0.744 37.303 1.00 97.12 359 ASN A C 1
ATOM 2844 O O . ASN A 1 359 ? 2.785 -1.890 37.002 1.00 97.12 359 ASN A O 1
ATOM 2848 N N . ASP A 1 360 ? 3.894 0.011 36.521 1.00 96.44 360 ASP A N 1
ATOM 2849 C CA . ASP A 1 360 ? 4.629 -0.477 35.350 1.00 96.44 360 ASP A CA 1
ATOM 2850 C C . ASP A 1 360 ? 3.764 -1.199 34.301 1.00 96.44 360 ASP A C 1
ATOM 2852 O O . ASP A 1 360 ? 4.272 -2.025 33.545 1.00 96.44 360 ASP A O 1
ATOM 2856 N N . VAL A 1 361 ? 2.459 -0.898 34.233 1.00 97.56 361 VAL A N 1
ATOM 2857 C CA . VAL A 1 361 ? 1.501 -1.584 33.347 1.00 97.56 361 VAL A CA 1
ATOM 2858 C C . VAL A 1 361 ? 1.985 -1.562 31.908 1.00 97.56 361 VAL A C 1
ATOM 2860 O O . VAL A 1 361 ? 1.928 -2.597 31.261 1.00 97.56 361 VAL A O 1
ATOM 2863 N N . PHE A 1 362 ? 2.511 -0.429 31.443 1.00 96.75 362 PHE A N 1
ATOM 2864 C CA . PHE A 1 362 ? 3.028 -0.256 30.082 1.00 96.75 362 PHE A CA 1
ATOM 2865 C C . PHE A 1 362 ? 4.551 -0.055 30.025 1.00 96.75 362 PHE A C 1
ATOM 2867 O O . PHE A 1 362 ? 5.069 0.488 29.048 1.00 96.75 362 PHE A O 1
ATOM 2874 N N . TRP A 1 363 ? 5.294 -0.469 31.059 1.00 95.44 363 TRP A N 1
ATOM 2875 C CA . TRP A 1 363 ? 6.757 -0.343 31.066 1.00 95.44 363 TRP A CA 1
ATOM 2876 C C . TRP A 1 363 ? 7.377 -0.998 29.823 1.00 95.44 363 TRP A C 1
ATOM 2878 O O . TRP A 1 363 ? 6.945 -2.071 29.421 1.00 95.44 363 TRP A O 1
ATOM 2888 N N . GLY A 1 364 ? 8.352 -0.355 29.176 1.00 91.88 364 GLY A N 1
ATOM 2889 C CA . GLY A 1 364 ? 8.975 -0.857 27.942 1.00 91.88 364 GLY A CA 1
ATOM 2890 C C . GLY A 1 364 ? 8.151 -0.694 26.652 1.00 91.88 364 GLY A C 1
ATOM 2891 O O . GLY A 1 364 ? 8.717 -0.806 25.568 1.00 91.88 364 GLY A O 1
ATOM 2892 N N . SER A 1 365 ? 6.863 -0.335 26.717 1.00 91.62 365 SER A N 1
ATOM 2893 C CA . SER A 1 365 ? 6.017 -0.099 25.529 1.00 91.62 365 SER A CA 1
ATOM 2894 C C . SER A 1 365 ? 6.291 1.277 24.897 1.00 91.62 365 SER A C 1
ATOM 2896 O O . SER A 1 365 ? 5.437 2.155 24.851 1.00 91.62 365 SER A O 1
ATOM 2898 N N . ILE A 1 366 ? 7.522 1.491 24.428 1.00 84.25 366 ILE A N 1
ATOM 2899 C CA . ILE A 1 366 ? 8.082 2.806 24.059 1.00 84.25 366 ILE A CA 1
ATOM 2900 C C . ILE A 1 366 ? 7.396 3.516 22.880 1.00 84.25 366 ILE A C 1
ATOM 2902 O O . ILE A 1 366 ? 7.586 4.715 22.696 1.00 84.25 366 ILE A O 1
ATOM 2906 N N . ASN A 1 367 ? 6.621 2.788 22.075 1.00 83.81 367 ASN A N 1
ATOM 2907 C CA . ASN A 1 367 ? 5.927 3.309 20.896 1.00 83.81 367 ASN A CA 1
ATOM 2908 C C . ASN A 1 367 ? 4.424 3.542 21.124 1.00 83.81 367 ASN A C 1
ATOM 2910 O O . ASN A 1 367 ? 3.730 3.996 20.214 1.00 83.81 367 ASN A O 1
ATOM 2914 N N . LEU A 1 368 ? 3.929 3.229 22.322 1.00 92.38 368 LEU A N 1
ATOM 2915 C CA . LEU A 1 368 ? 2.509 3.191 22.627 1.00 92.38 368 LEU A CA 1
ATOM 2916 C C . LEU A 1 368 ? 1.878 4.587 22.668 1.00 92.38 368 LEU A C 1
ATOM 2918 O O . LEU A 1 368 ? 2.379 5.501 23.323 1.00 92.38 368 LEU A O 1
ATOM 2922 N N . THR A 1 369 ? 0.710 4.719 22.042 1.00 94.81 369 THR A N 1
ATOM 2923 C CA . THR A 1 369 ? -0.259 5.784 22.316 1.00 94.81 369 THR A CA 1
ATOM 2924 C C . THR A 1 369 ? -1.426 5.231 23.130 1.00 94.81 369 THR A C 1
ATOM 2926 O O . THR A 1 369 ? -2.097 4.284 22.722 1.00 94.81 369 THR A O 1
ATOM 2929 N N . ILE A 1 370 ? -1.701 5.841 24.281 1.00 96.38 370 ILE A N 1
ATOM 2930 C CA . ILE A 1 370 ? -2.843 5.463 25.121 1.00 96.38 370 ILE A CA 1
ATOM 2931 C C . ILE A 1 370 ? -4.000 6.404 24.821 1.00 96.38 370 ILE A C 1
ATOM 2933 O O . ILE A 1 370 ? -3.875 7.610 25.010 1.00 96.38 370 ILE A O 1
ATOM 2937 N N . TYR A 1 371 ? -5.130 5.861 24.391 1.00 97.25 371 TYR A N 1
ATOM 2938 C CA . TYR A 1 371 ? -6.387 6.584 24.260 1.00 97.25 371 TYR A CA 1
ATOM 2939 C C . TYR A 1 371 ? -7.265 6.226 25.450 1.00 97.25 371 TYR A C 1
ATOM 2941 O O . TYR A 1 371 ? -7.485 5.046 25.706 1.00 97.25 371 TYR A O 1
ATOM 2949 N N . THR A 1 372 ? -7.752 7.215 26.191 1.00 96.50 372 THR A N 1
ATOM 2950 C CA . THR A 1 372 ? -8.578 6.975 27.377 1.00 96.50 372 THR A CA 1
ATOM 2951 C C . THR A 1 372 ? -9.777 7.905 27.420 1.00 96.50 372 THR A C 1
ATOM 2953 O O . THR A 1 372 ? -9.654 9.085 27.095 1.00 96.50 372 THR A O 1
ATOM 2956 N N . GLU A 1 373 ? -10.936 7.383 27.822 1.00 96.44 373 GLU A N 1
ATOM 2957 C CA . GLU A 1 373 ? -12.152 8.187 28.017 1.00 96.44 373 GLU A CA 1
ATOM 2958 C C . GLU A 1 373 ? -12.056 9.107 29.237 1.00 96.44 373 GLU A C 1
ATOM 2960 O O . GLU A 1 373 ? -12.711 10.150 29.288 1.00 96.44 373 GLU A O 1
ATOM 2965 N N . LYS A 1 374 ? -11.193 8.777 30.209 1.00 95.56 374 LYS A N 1
ATOM 2966 C CA . LYS A 1 374 ? -10.913 9.691 31.320 1.00 95.56 374 LYS A CA 1
ATOM 2967 C C . LYS A 1 374 ? -10.303 10.988 30.788 1.00 95.56 374 LYS A C 1
ATOM 2969 O O . LYS A 1 374 ? -9.533 10.980 29.832 1.00 95.56 374 LYS A O 1
ATOM 2974 N N . THR A 1 375 ? -10.594 12.107 31.442 1.00 95.06 375 THR A N 1
ATOM 2975 C CA . THR A 1 375 ? -10.023 13.422 31.099 1.00 95.06 375 THR A CA 1
ATOM 2976 C C . THR A 1 375 ? -8.709 13.717 31.824 1.00 95.06 375 THR A C 1
ATOM 2978 O O . THR A 1 375 ? -7.988 14.635 31.445 1.00 95.06 375 THR A O 1
ATOM 2981 N N . GLU A 1 376 ? -8.396 12.944 32.862 1.00 95.06 376 GLU A N 1
ATOM 2982 C CA . GLU A 1 376 ? -7.159 13.011 33.634 1.00 95.06 376 GLU A CA 1
ATOM 2983 C C . GLU A 1 376 ? -6.863 11.661 34.300 1.00 95.06 376 GLU A C 1
ATOM 2985 O O . GLU A 1 376 ? -7.689 10.742 34.286 1.00 95.06 376 GLU A O 1
ATOM 2990 N N . LYS A 1 377 ? -5.664 11.531 34.874 1.00 94.81 377 LYS A N 1
ATOM 2991 C CA . LYS A 1 377 ? -5.239 10.316 35.571 1.00 94.81 377 LYS A CA 1
ATOM 2992 C C . LYS A 1 377 ? -6.202 9.996 36.721 1.00 94.81 377 LYS A C 1
ATOM 2994 O O . LYS A 1 377 ? -6.440 10.848 37.566 1.00 94.81 377 LYS A O 1
ATOM 2999 N N . GLY A 1 378 ? -6.680 8.750 36.782 1.00 93.50 378 GLY A N 1
ATOM 3000 C CA . GLY A 1 378 ? -7.541 8.284 37.871 1.00 93.50 378 GLY A CA 1
ATOM 3001 C C . GLY A 1 378 ? -6.827 8.247 39.227 1.00 93.50 378 GLY A C 1
ATOM 3002 O O . GLY A 1 378 ? -5.639 7.926 39.302 1.00 93.50 378 GLY A O 1
ATOM 3003 N N . ASP A 1 379 ? -7.567 8.518 40.303 1.00 94.44 379 ASP A N 1
ATOM 3004 C CA . ASP A 1 379 ? -7.033 8.600 41.672 1.00 94.44 379 ASP A CA 1
ATOM 3005 C C . ASP A 1 379 ? -6.331 7.308 42.124 1.00 94.44 379 ASP A C 1
ATOM 3007 O O . ASP A 1 379 ? -5.300 7.350 42.798 1.00 94.44 379 ASP A O 1
ATOM 3011 N N . ASN A 1 380 ? -6.853 6.151 41.705 1.00 97.31 380 ASN A N 1
ATOM 3012 C CA . ASN A 1 380 ? -6.334 4.830 42.069 1.00 97.31 380 ASN A CA 1
ATOM 3013 C C . ASN A 1 380 ? -5.275 4.293 41.082 1.00 97.31 380 ASN A C 1
ATOM 3015 O O . ASN A 1 380 ? -4.808 3.157 41.220 1.00 97.31 380 ASN A O 1
ATOM 3019 N N . TRP A 1 381 ? -4.853 5.091 40.096 1.00 97.25 381 TRP A N 1
ATOM 3020 C CA . TRP A 1 381 ? -3.779 4.719 39.175 1.00 97.25 381 TRP A CA 1
ATOM 3021 C C . TRP A 1 381 ? -2.423 4.973 39.838 1.00 97.25 381 TRP A C 1
ATOM 3023 O O . TRP A 1 381 ? -2.111 6.090 40.268 1.00 97.25 381 TRP A O 1
ATOM 3033 N N . GLN A 1 382 ? -1.573 3.949 39.908 1.00 97.56 382 GLN A N 1
ATOM 3034 C CA . GLN A 1 382 ? -0.272 4.057 40.569 1.00 97.56 382 GLN A CA 1
ATOM 3035 C C . GLN A 1 382 ? 0.615 5.121 39.917 1.00 97.56 382 GLN A C 1
ATOM 3037 O O . GLN A 1 382 ? 0.418 5.488 38.761 1.00 97.56 382 GLN A O 1
ATOM 3042 N N . LEU A 1 383 ? 1.581 5.685 40.652 1.00 92.81 383 LEU A N 1
ATOM 3043 C CA . LEU A 1 383 ? 2.404 6.797 40.149 1.00 92.81 383 LEU A CA 1
ATOM 3044 C C . LEU A 1 383 ? 3.076 6.463 38.807 1.00 92.81 383 LEU A C 1
ATOM 3046 O O . LEU A 1 383 ? 2.983 7.274 37.890 1.00 92.81 383 LEU A O 1
ATOM 3050 N N . ASN A 1 384 ? 3.626 5.252 38.683 1.00 93.31 384 ASN A N 1
ATOM 3051 C CA . ASN A 1 384 ? 4.371 4.774 37.514 1.00 93.31 384 ASN A CA 1
ATOM 3052 C C . ASN A 1 384 ? 3.547 3.824 36.622 1.00 93.31 384 ASN A C 1
ATOM 3054 O O . ASN A 1 384 ? 4.090 2.893 36.036 1.00 93.31 384 ASN A O 1
ATOM 3058 N N . TRP A 1 385 ? 2.227 4.004 36.538 1.00 94.94 385 TRP A N 1
ATOM 3059 C CA . TRP A 1 385 ? 1.348 3.106 35.776 1.00 94.94 385 TRP A CA 1
ATOM 3060 C C . TRP A 1 385 ? 1.705 3.009 34.282 1.00 94.94 385 TRP A C 1
ATOM 3062 O O . TRP A 1 385 ? 1.689 1.925 33.705 1.00 94.94 385 TRP A O 1
ATOM 3072 N N . ASN A 1 386 ? 2.069 4.128 33.652 1.00 92.06 386 ASN A N 1
ATOM 3073 C CA . ASN A 1 386 ? 2.353 4.215 32.219 1.00 92.06 386 ASN A CA 1
ATOM 3074 C C . ASN A 1 386 ? 3.827 3.985 31.864 1.00 92.06 386 ASN A C 1
ATOM 3076 O O . ASN A 1 386 ? 4.167 4.045 30.687 1.00 92.06 386 ASN A O 1
ATOM 3080 N N . GLY A 1 387 ? 4.702 3.728 32.844 1.00 86.50 387 GLY A N 1
ATOM 3081 C CA . GLY A 1 387 ? 6.139 3.574 32.607 1.00 86.50 387 GLY A CA 1
ATOM 3082 C C . GLY A 1 387 ? 6.724 4.750 31.812 1.00 86.50 387 GLY A C 1
ATOM 3083 O O . GLY A 1 387 ? 6.581 5.905 32.212 1.00 86.50 387 GLY A O 1
ATOM 3084 N N . ASP A 1 388 ? 7.339 4.445 30.666 1.00 82.06 388 ASP A N 1
ATOM 3085 C CA . ASP A 1 388 ? 7.986 5.420 29.773 1.00 82.06 388 ASP A CA 1
ATOM 3086 C C . ASP A 1 388 ? 7.052 5.969 28.675 1.00 82.06 388 ASP A C 1
ATOM 3088 O O . ASP A 1 388 ? 7.494 6.680 27.768 1.00 82.06 388 ASP A O 1
ATOM 3092 N N . VAL A 1 389 ? 5.756 5.641 28.717 1.00 83.81 389 VAL A N 1
ATOM 3093 C CA . VAL A 1 389 ? 4.801 6.051 27.682 1.00 83.81 389 VAL A CA 1
ATOM 3094 C C . VAL A 1 389 ? 4.535 7.550 27.775 1.00 83.81 389 VAL A C 1
ATOM 3096 O O . VAL A 1 389 ? 3.854 8.031 28.684 1.00 83.81 389 VAL A O 1
ATOM 3099 N N . GLY A 1 390 ? 5.058 8.290 26.798 1.00 74.88 390 GLY A N 1
ATOM 3100 C CA . GLY A 1 390 ? 4.968 9.748 26.755 1.00 74.88 390 GLY A CA 1
ATOM 3101 C C . GLY A 1 390 ? 3.678 10.299 26.146 1.00 74.88 390 GLY A C 1
ATOM 3102 O O . GLY A 1 390 ? 3.409 11.491 26.293 1.00 74.88 390 GLY A O 1
ATOM 3103 N N . ARG A 1 391 ? 2.878 9.473 25.458 1.00 90.62 391 ARG A N 1
ATOM 3104 C CA . ARG A 1 391 ? 1.727 9.953 24.688 1.00 90.62 391 ARG A CA 1
ATOM 3105 C C . ARG A 1 391 ? 0.406 9.358 25.159 1.00 90.62 391 ARG A C 1
ATOM 3107 O O . ARG A 1 391 ? 0.117 8.184 24.944 1.00 90.62 391 ARG A O 1
ATOM 3114 N N . ILE A 1 392 ? -0.416 10.220 25.753 1.00 94.56 392 ILE A N 1
ATOM 3115 C CA . ILE A 1 392 ? -1.750 9.883 26.249 1.00 94.56 392 ILE A CA 1
ATOM 3116 C C . ILE A 1 392 ? -2.753 10.885 25.676 1.00 94.56 392 ILE A C 1
ATOM 3118 O O . ILE A 1 392 ? -2.553 12.096 25.773 1.00 94.56 392 ILE A O 1
ATOM 3122 N N . ILE A 1 393 ? -3.821 10.369 25.079 1.00 95.31 393 ILE A N 1
ATOM 3123 C CA . ILE A 1 393 ? -4.964 11.121 24.573 1.00 95.31 393 ILE A CA 1
ATOM 3124 C C . ILE A 1 393 ? -6.111 10.933 25.564 1.00 95.31 393 ILE A C 1
ATOM 3126 O O . ILE A 1 393 ? -6.729 9.870 25.614 1.00 95.31 393 ILE A O 1
ATOM 3130 N N . TRP A 1 394 ? -6.349 11.963 26.371 1.00 95.62 394 TRP A N 1
ATOM 3131 C CA . TRP A 1 394 ? -7.424 12.011 27.361 1.00 95.62 394 TRP A CA 1
ATOM 3132 C C . TRP A 1 394 ? -8.740 12.474 26.725 1.00 95.62 394 TRP A C 1
ATOM 3134 O O . TRP A 1 394 ? -8.728 13.308 25.819 1.00 95.62 394 TRP A O 1
ATOM 3144 N N . GLY A 1 395 ? -9.866 11.981 27.237 1.00 95.38 395 GLY A N 1
ATOM 3145 C CA . GLY A 1 395 ? -11.210 12.356 26.799 1.00 95.38 395 GLY A CA 1
ATOM 3146 C C . GLY A 1 395 ? -11.653 11.732 25.473 1.00 95.38 395 GLY A C 1
ATOM 3147 O O . GLY A 1 395 ? -12.500 12.310 24.793 1.00 95.38 395 GLY A O 1
ATOM 3148 N N . ALA A 1 396 ? -11.089 10.580 25.093 1.00 95.12 396 ALA A N 1
ATOM 3149 C CA . ALA A 1 396 ? -11.580 9.797 23.958 1.00 95.12 396 ALA A CA 1
ATOM 3150 C C . ALA A 1 396 ? -13.043 9.347 24.181 1.00 95.12 396 ALA A C 1
ATOM 3152 O O . ALA A 1 396 ? -13.533 9.347 25.304 1.00 95.12 396 ALA A O 1
ATOM 3153 N N . GLN A 1 397 ? -13.770 8.999 23.118 1.00 91.81 397 GLN A N 1
ATOM 3154 C CA . GLN A 1 397 ? -15.232 8.803 23.167 1.00 91.81 397 GLN A CA 1
ATOM 3155 C C . GLN A 1 397 ? -15.704 7.528 22.465 1.00 91.81 397 GLN A C 1
ATOM 3157 O O . GLN A 1 397 ? -16.746 7.494 21.808 1.00 91.81 397 GLN A O 1
ATOM 3162 N N . GLY A 1 398 ? -14.908 6.476 22.555 1.00 89.94 398 GLY A N 1
ATOM 3163 C CA . GLY A 1 398 ? -15.200 5.192 21.940 1.00 89.94 398 GLY A CA 1
ATOM 3164 C C . GLY A 1 398 ? -14.250 4.847 20.810 1.00 89.94 398 GLY A C 1
ATOM 3165 O O . GLY A 1 398 ? -13.457 5.655 20.312 1.00 89.94 398 GLY A O 1
ATOM 3166 N N . THR A 1 399 ? -14.397 3.608 20.363 1.00 89.12 399 THR A N 1
ATOM 3167 C CA . THR A 1 399 ? -13.777 3.101 19.142 1.00 89.12 399 THR A CA 1
ATOM 3168 C C . THR A 1 399 ? -14.853 2.652 18.170 1.00 89.12 399 THR A C 1
ATOM 3170 O O . THR A 1 399 ? -16.016 2.499 18.542 1.00 89.12 399 THR A O 1
ATOM 3173 N N . GLY A 1 400 ? -14.475 2.471 16.913 1.00 85.31 400 GLY A N 1
ATOM 3174 C CA . GLY A 1 400 ? -15.356 1.908 15.902 1.00 85.31 400 GLY A CA 1
ATOM 3175 C C . GLY A 1 400 ? -14.564 1.364 14.728 1.00 85.31 400 GLY A C 1
ATOM 3176 O O . GLY A 1 400 ? -13.336 1.497 14.666 1.00 85.31 400 GLY A O 1
ATOM 3177 N N . ILE A 1 401 ? -15.274 0.715 13.812 1.00 84.00 401 ILE A N 1
ATOM 3178 C CA . ILE A 1 401 ? -14.712 0.180 12.578 1.00 84.00 401 ILE A CA 1
ATOM 3179 C C . ILE A 1 401 ? -15.658 0.546 11.446 1.00 84.00 401 ILE A C 1
ATOM 3181 O O . ILE A 1 401 ? -16.842 0.251 11.515 1.00 84.00 401 ILE A O 1
ATOM 3185 N N . LYS A 1 402 ? -15.119 1.140 10.386 1.00 79.19 402 LYS A N 1
ATOM 3186 C CA . LYS A 1 402 ? -15.853 1.421 9.151 1.00 79.19 402 LYS A CA 1
ATOM 3187 C C . LYS A 1 402 ? -14.959 1.086 7.974 1.00 79.19 402 LYS A C 1
ATOM 3189 O O . LYS A 1 402 ? -13.813 1.519 7.952 1.00 79.19 402 LYS A O 1
ATOM 3194 N N . ASP A 1 403 ? -15.447 0.284 7.032 1.00 79.19 403 ASP A N 1
ATOM 3195 C CA . ASP A 1 403 ? -14.710 -0.101 5.818 1.00 79.19 403 ASP A CA 1
ATOM 3196 C C . ASP A 1 403 ? -13.302 -0.671 6.089 1.00 79.19 403 ASP A C 1
ATOM 3198 O O . ASP A 1 403 ? -12.349 -0.422 5.352 1.00 79.19 403 ASP A O 1
ATOM 3202 N N . ASN A 1 404 ? -13.168 -1.455 7.167 1.00 86.25 404 ASN A N 1
ATOM 3203 C CA . ASN A 1 404 ? -11.909 -1.993 7.705 1.00 86.25 404 ASN A CA 1
ATOM 3204 C C . ASN A 1 404 ? -10.950 -0.964 8.328 1.00 86.25 404 ASN A C 1
ATOM 3206 O O . ASN A 1 404 ? -9.870 -1.340 8.784 1.00 86.25 404 ASN A O 1
ATOM 3210 N N . PHE A 1 405 ? -11.319 0.311 8.413 1.00 86.81 405 PHE A N 1
ATOM 3211 C CA . PHE A 1 405 ? -10.592 1.300 9.199 1.00 86.81 405 PHE A CA 1
ATOM 3212 C C . PHE A 1 405 ? -11.094 1.264 10.631 1.00 86.81 405 PHE A C 1
ATOM 3214 O O . PHE A 1 405 ? -12.229 1.643 10.921 1.00 86.81 405 PHE A O 1
ATOM 3221 N N . ARG A 1 406 ? -10.234 0.822 11.543 1.00 89.69 406 ARG A N 1
ATOM 3222 C CA . ARG A 1 406 ? -10.469 0.955 12.972 1.00 89.69 406 ARG A CA 1
ATOM 3223 C C . ARG A 1 406 ? -10.016 2.333 13.427 1.00 89.69 406 ARG A C 1
ATOM 3225 O O . ARG A 1 406 ? -8.893 2.754 13.133 1.00 89.69 406 ARG A O 1
ATOM 3232 N N . TYR A 1 407 ? -10.872 3.011 14.177 1.00 93.81 407 TYR A N 1
ATOM 3233 C CA . TYR A 1 407 ? -10.626 4.362 14.659 1.00 93.81 407 TYR A CA 1
ATOM 3234 C C . TYR A 1 407 ? -10.947 4.516 16.143 1.00 93.81 407 TYR A C 1
ATOM 3236 O O . TYR A 1 407 ? -11.715 3.748 16.725 1.00 93.81 407 TYR A O 1
ATOM 3244 N N . VAL A 1 408 ? -10.364 5.553 16.735 1.00 95.38 408 VAL A N 1
ATOM 3245 C CA . VAL A 1 408 ? -10.727 6.081 18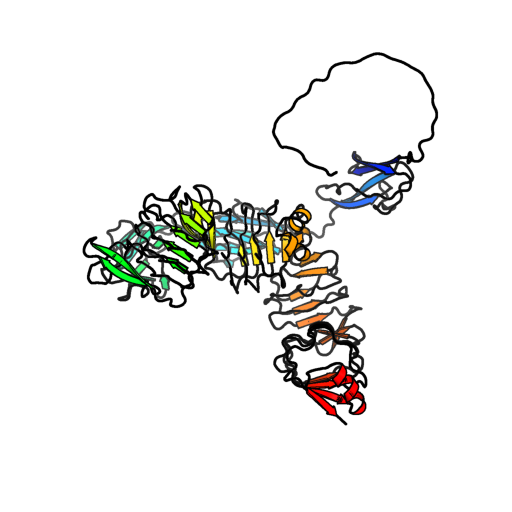.052 1.00 95.38 408 VAL A CA 1
ATOM 3246 C C . VAL A 1 408 ? -11.337 7.460 17.852 1.00 95.38 408 VAL A C 1
ATOM 3248 O O . VAL A 1 408 ? -10.745 8.291 17.160 1.00 95.38 408 VAL A O 1
ATOM 3251 N N . LYS A 1 409 ? -12.492 7.724 18.467 1.00 94.62 409 LYS A N 1
ATOM 3252 C CA . LYS A 1 409 ? -13.087 9.065 18.507 1.00 94.62 409 LYS A CA 1
ATOM 3253 C C . LYS A 1 409 ? -12.312 9.886 19.531 1.00 94.62 409 LYS A C 1
ATOM 3255 O O . LYS A 1 409 ? -12.400 9.632 20.729 1.00 94.62 409 LYS A O 1
ATOM 3260 N N . THR A 1 410 ? -11.479 10.806 19.063 1.00 92.31 410 THR A N 1
ATOM 3261 C CA . THR A 1 410 ? -10.608 11.619 19.921 1.00 92.31 410 THR A CA 1
ATOM 3262 C C . THR A 1 410 ? -11.353 12.783 20.559 1.00 92.31 410 THR A C 1
ATOM 3264 O O . THR A 1 410 ? -10.981 13.212 21.644 1.00 92.31 410 THR A O 1
ATOM 3267 N N . THR A 1 411 ? -12.408 13.274 19.906 1.00 87.94 411 THR A N 1
ATOM 3268 C CA . THR A 1 411 ? -13.377 14.237 20.451 1.00 87.94 411 THR A CA 1
ATOM 3269 C C . THR A 1 411 ? -14.773 13.917 19.900 1.00 87.94 411 THR A C 1
ATOM 3271 O O . THR A 1 411 ? -14.925 12.978 19.121 1.00 87.94 411 THR A O 1
ATOM 3274 N N . GLN A 1 412 ? -15.778 14.737 20.233 1.00 82.94 412 GLN A N 1
ATOM 3275 C CA . GLN A 1 412 ? -17.116 14.647 19.621 1.00 82.94 412 GLN A CA 1
ATOM 3276 C C . GLN A 1 412 ? -17.106 14.893 18.106 1.00 82.94 412 GLN A C 1
ATOM 3278 O O . GLN A 1 412 ? -18.031 14.485 17.416 1.00 82.94 412 GLN A O 1
ATOM 3283 N N . GLU A 1 413 ? -16.080 15.574 17.592 1.00 88.25 413 GLU A N 1
ATOM 3284 C CA . GLU A 1 413 ? -16.006 16.013 16.194 1.00 88.25 413 GLU A CA 1
ATOM 3285 C C . GLU A 1 413 ? -14.877 15.334 15.416 1.00 88.25 413 GLU A C 1
ATOM 3287 O O . GLU A 1 413 ? -14.907 15.321 14.186 1.00 88.25 413 GLU A O 1
ATOM 3292 N N . THR A 1 414 ? -13.889 14.754 16.109 1.00 92.69 414 THR A N 1
ATOM 3293 C CA . THR A 1 414 ? -12.677 14.211 15.482 1.00 92.69 414 THR A CA 1
ATOM 3294 C C . THR A 1 414 ? -12.400 12.758 15.849 1.00 92.69 414 THR A C 1
ATOM 3296 O O . THR A 1 414 ? -12.629 12.324 16.978 1.00 92.69 414 THR A O 1
ATOM 3299 N N . ALA A 1 415 ? -11.841 12.018 14.895 1.00 94.94 415 ALA A N 1
ATOM 3300 C CA . ALA A 1 415 ? -11.375 10.650 15.049 1.00 94.94 415 ALA A CA 1
ATOM 3301 C C . ALA A 1 415 ? -9.964 10.460 14.472 1.00 94.94 415 ALA A C 1
ATOM 3303 O O . ALA A 1 415 ? -9.497 11.210 13.608 1.00 94.94 415 ALA A O 1
ATOM 3304 N N . THR A 1 416 ? -9.292 9.419 14.959 1.00 96.88 416 THR A N 1
ATOM 3305 C CA . THR A 1 416 ? -7.969 8.969 14.515 1.00 96.88 416 THR A CA 1
ATOM 3306 C C . THR A 1 416 ? -8.063 7.539 13.997 1.00 96.88 416 THR A C 1
ATOM 3308 O O . THR A 1 416 ? -8.544 6.671 14.724 1.00 96.88 416 THR A O 1
ATOM 3311 N N . ILE A 1 417 ? -7.573 7.270 12.783 1.00 96.81 417 ILE A N 1
ATOM 3312 C CA . ILE A 1 417 ? -7.394 5.896 12.289 1.00 96.81 417 ILE A CA 1
ATOM 3313 C C . ILE A 1 417 ? -6.224 5.281 13.048 1.00 96.81 417 ILE A C 1
ATOM 3315 O O . ILE A 1 417 ? -5.104 5.774 12.951 1.00 96.81 417 ILE A O 1
ATOM 3319 N N . ILE A 1 418 ? -6.482 4.199 13.777 1.00 94.50 418 ILE A N 1
ATOM 3320 C CA . ILE A 1 418 ? -5.470 3.495 14.577 1.00 94.50 418 ILE A CA 1
ATOM 3321 C C . ILE A 1 418 ? -5.005 2.191 13.934 1.00 94.50 418 ILE A C 1
ATOM 3323 O O . ILE A 1 418 ? -3.920 1.710 14.244 1.00 94.50 418 ILE A O 1
ATOM 3327 N N . LYS A 1 419 ? -5.808 1.606 13.037 1.00 90.94 419 LYS A N 1
ATOM 3328 C CA . LYS A 1 419 ? -5.425 0.407 12.289 1.00 90.94 419 LYS A CA 1
ATOM 3329 C C . LYS A 1 419 ? -6.279 0.249 11.039 1.00 90.94 419 LYS A C 1
ATOM 3331 O O . LYS A 1 419 ? -7.496 0.404 11.106 1.00 90.94 419 LYS A O 1
ATOM 3336 N N . TYR A 1 420 ? -5.665 -0.140 9.931 1.00 91.81 420 TYR A N 1
ATOM 3337 C CA . TYR A 1 420 ? -6.375 -0.702 8.789 1.00 91.81 420 TYR A CA 1
ATOM 3338 C C . TYR A 1 420 ? -6.330 -2.231 8.839 1.00 91.81 420 TYR A C 1
ATOM 3340 O O . TYR A 1 420 ? -5.269 -2.827 9.025 1.00 91.81 420 TYR A O 1
ATOM 3348 N N . LEU A 1 421 ? -7.501 -2.854 8.718 1.00 82.94 421 LEU A N 1
ATOM 3349 C CA . LEU A 1 421 ? -7.714 -4.301 8.822 1.00 82.94 421 LEU A CA 1
ATOM 3350 C C . LEU A 1 421 ? -7.905 -4.968 7.449 1.00 82.94 421 LEU A C 1
ATOM 3352 O O . LEU A 1 421 ? -8.074 -6.180 7.378 1.00 82.94 421 LEU A O 1
ATOM 3356 N N . GLY A 1 422 ? -7.931 -4.179 6.371 1.00 82.56 422 GLY A N 1
ATOM 3357 C CA . GLY A 1 422 ? -8.221 -4.664 5.026 1.00 82.56 422 GLY A CA 1
ATOM 3358 C C . GLY A 1 422 ? -6.976 -4.999 4.204 1.00 82.56 422 GLY A C 1
ATOM 3359 O O . GLY A 1 422 ? -5.834 -4.791 4.616 1.00 82.56 422 GLY A O 1
ATOM 3360 N N . SER A 1 423 ? -7.226 -5.487 2.992 1.00 83.00 423 SER A N 1
ATOM 3361 C CA . SER A 1 423 ? -6.214 -5.954 2.035 1.00 83.00 423 SER A CA 1
ATOM 3362 C C . SER A 1 423 ? -6.349 -5.315 0.647 1.00 83.00 423 SER A C 1
ATOM 3364 O O . SER A 1 423 ? -5.799 -5.838 -0.319 1.00 83.00 423 SER A O 1
ATOM 3366 N N . LYS A 1 424 ? -7.099 -4.209 0.517 1.00 82.88 424 LYS A N 1
ATOM 3367 C CA . LYS A 1 424 ? -7.273 -3.534 -0.778 1.00 82.88 424 LYS A CA 1
ATOM 3368 C C . LYS A 1 424 ? -5.934 -3.000 -1.300 1.00 82.88 424 LYS A C 1
ATOM 3370 O O . LYS A 1 424 ? -5.153 -2.450 -0.528 1.00 82.88 424 LYS A O 1
ATOM 3375 N N . ALA A 1 425 ? -5.724 -3.136 -2.611 1.00 86.19 425 ALA A N 1
ATOM 3376 C CA . ALA A 1 425 ? -4.564 -2.578 -3.303 1.00 86.19 425 ALA A CA 1
ATOM 3377 C C . ALA A 1 425 ? -4.700 -1.069 -3.544 1.00 86.19 425 ALA A C 1
ATOM 3379 O O . ALA A 1 425 ? -3.749 -0.332 -3.314 1.00 86.19 425 ALA A O 1
ATOM 3380 N N . ASP A 1 426 ? -5.897 -0.617 -3.916 1.00 86.88 426 ASP A N 1
ATOM 3381 C CA . ASP A 1 426 ? -6.217 0.799 -4.092 1.00 86.88 426 ASP A CA 1
ATOM 3382 C C . ASP A 1 426 ? -7.098 1.244 -2.921 1.00 86.88 426 ASP A C 1
ATOM 3384 O O . ASP A 1 426 ? -8.138 0.626 -2.645 1.00 86.88 426 ASP A O 1
ATOM 3388 N N . LEU A 1 427 ? -6.690 2.295 -2.211 1.00 89.38 427 LEU A N 1
ATOM 3389 C CA . LEU A 1 427 ? -7.367 2.726 -0.996 1.00 89.38 427 LEU A CA 1
ATOM 3390 C C . LEU A 1 427 ? -7.599 4.233 -0.957 1.00 89.38 427 LEU A C 1
ATOM 3392 O O . LEU A 1 427 ? -6.683 5.020 -1.137 1.00 89.38 427 LEU A O 1
ATOM 3396 N N . ILE A 1 428 ? -8.817 4.635 -0.606 1.00 88.56 428 ILE A N 1
ATOM 3397 C CA . ILE A 1 428 ? -9.136 6.024 -0.271 1.00 88.56 428 ILE A CA 1
ATOM 3398 C C . ILE A 1 428 ? -9.254 6.113 1.246 1.00 88.56 428 ILE A C 1
ATOM 3400 O O . ILE A 1 428 ? -10.031 5.368 1.850 1.00 88.56 428 ILE A O 1
ATOM 3404 N N . ILE A 1 429 ? -8.497 7.016 1.871 1.00 89.69 429 ILE A N 1
ATOM 3405 C CA . ILE A 1 429 ? -8.633 7.284 3.302 1.00 89.69 429 ILE A CA 1
ATOM 3406 C C . ILE A 1 429 ? -9.998 7.950 3.546 1.00 89.69 429 ILE A C 1
ATOM 3408 O O . ILE A 1 429 ? -10.290 8.988 2.944 1.00 89.69 429 ILE A O 1
ATOM 3412 N N . PRO A 1 430 ? -10.860 7.382 4.409 1.00 82.94 430 PRO A N 1
ATOM 3413 C CA . PRO A 1 430 ? -12.193 7.918 4.630 1.00 82.94 430 PRO A CA 1
ATOM 3414 C C . PRO A 1 430 ? -12.128 9.285 5.311 1.00 82.94 430 PRO A C 1
ATOM 3416 O O . PRO A 1 430 ? -11.345 9.506 6.233 1.00 82.94 430 PRO A O 1
ATOM 3419 N N . ARG A 1 431 ? -13.021 10.190 4.899 1.00 81.62 431 ARG A N 1
ATOM 3420 C CA . ARG A 1 431 ? -13.182 11.503 5.540 1.00 81.62 431 ARG A CA 1
ATOM 3421 C C . ARG A 1 431 ? -13.862 11.404 6.907 1.00 81.62 431 ARG A C 1
ATOM 3423 O O . ARG A 1 431 ? -13.612 12.237 7.774 1.00 81.62 431 ARG A O 1
ATOM 3430 N N . THR A 1 432 ? -14.738 10.413 7.095 1.00 85.12 432 THR A N 1
ATOM 3431 C CA . THR A 1 432 ? -15.551 10.274 8.310 1.00 85.12 432 THR A CA 1
ATOM 3432 C C . THR A 1 432 ? -15.661 8.839 8.817 1.00 85.12 432 THR A C 1
ATOM 3434 O O . THR A 1 432 ? -15.679 7.879 8.040 1.00 85.12 432 THR A O 1
ATOM 3437 N N . ALA A 1 433 ? -15.815 8.721 10.134 1.00 81.69 433 ALA A N 1
ATOM 3438 C CA . ALA A 1 433 ? -16.226 7.518 10.851 1.00 81.69 433 ALA A CA 1
ATOM 3439 C C . ALA A 1 433 ? -17.713 7.154 10.595 1.00 81.69 433 ALA A C 1
ATOM 3441 O O . ALA A 1 433 ? -18.393 7.780 9.775 1.00 81.69 433 ALA A O 1
ATOM 3442 N N . GLU A 1 434 ? -18.220 6.103 11.251 1.00 72.31 434 GLU A N 1
ATOM 3443 C CA . GLU A 1 434 ? -19.591 5.573 11.083 1.00 72.31 434 GLU A CA 1
ATOM 3444 C C . GLU A 1 434 ? -20.691 6.576 11.473 1.00 72.31 434 GLU A C 1
ATOM 3446 O O . GLU A 1 434 ? -21.739 6.623 10.841 1.00 72.31 434 GLU A O 1
ATOM 3451 N N . ASP A 1 435 ? -20.416 7.454 12.436 1.00 75.56 435 ASP A N 1
ATOM 3452 C CA . ASP A 1 435 ? -21.316 8.494 12.949 1.00 75.56 435 ASP A CA 1
ATOM 3453 C C . ASP A 1 435 ? -21.076 9.885 12.333 1.00 75.56 435 ASP A C 1
ATOM 3455 O O . ASP A 1 435 ? -21.620 10.883 12.803 1.00 75.56 435 ASP A O 1
ATOM 3459 N N . GLY A 1 436 ? -20.261 9.975 11.276 1.00 76.69 436 GLY A N 1
ATOM 3460 C CA . GLY A 1 436 ? -19.947 11.242 10.609 1.00 76.69 436 GLY A CA 1
ATOM 3461 C C . GLY A 1 436 ? -18.820 12.051 11.260 1.00 76.69 436 GLY A C 1
ATOM 3462 O O . GLY A 1 436 ? -18.438 13.084 10.711 1.00 76.69 436 GLY A O 1
ATOM 3463 N N . VAL A 1 437 ? -18.240 11.570 12.367 1.00 84.00 437 VAL A N 1
ATOM 3464 C CA . VAL A 1 437 ? -17.071 12.183 13.020 1.00 84.00 437 VAL A CA 1
ATOM 3465 C C . VAL A 1 437 ? -15.899 12.266 12.040 1.00 84.00 437 VAL A C 1
ATOM 3467 O O . VAL A 1 437 ? -15.600 11.301 11.334 1.00 84.00 437 VAL A O 1
ATOM 3470 N N . ILE A 1 438 ? -15.229 13.418 11.985 1.00 87.94 438 ILE A N 1
ATOM 3471 C CA . ILE A 1 438 ? -14.214 13.716 10.971 1.00 87.94 438 ILE A CA 1
ATOM 3472 C C . ILE A 1 438 ? -12.907 13.014 11.323 1.00 87.94 438 ILE A C 1
ATOM 3474 O O . ILE A 1 438 ? -12.369 13.167 12.419 1.00 87.94 438 ILE A O 1
ATOM 3478 N N . ILE A 1 439 ? -12.345 12.274 10.377 1.00 92.31 439 ILE A N 1
ATOM 3479 C CA . ILE A 1 439 ? -11.027 11.670 10.545 1.00 92.31 439 ILE A CA 1
ATOM 3480 C C . ILE A 1 439 ? -9.977 12.742 10.265 1.00 92.31 439 ILE A C 1
ATOM 3482 O O . ILE A 1 439 ? -9.954 13.332 9.191 1.00 92.31 439 ILE A O 1
ATOM 3486 N N . THR A 1 440 ? -9.114 12.996 11.248 1.00 94.19 440 THR A N 1
ATOM 3487 C CA . THR A 1 440 ? -8.109 14.075 11.176 1.00 94.19 440 THR A CA 1
ATOM 3488 C C . THR A 1 440 ? -6.676 13.583 11.328 1.00 94.19 440 THR A C 1
ATOM 3490 O O . THR A 1 440 ? -5.738 14.349 11.096 1.00 94.19 440 THR A O 1
ATOM 3493 N N . VAL A 1 441 ? -6.485 12.323 11.729 1.00 96.62 441 VAL A N 1
ATOM 3494 C CA . VAL A 1 441 ? -5.167 11.747 12.011 1.00 96.62 441 VAL A CA 1
ATOM 3495 C C . VAL A 1 441 ? -5.096 10.306 11.518 1.00 96.62 441 VAL A C 1
ATOM 3497 O O . VAL A 1 441 ? -6.000 9.507 11.776 1.00 96.62 441 VAL A O 1
ATOM 3500 N N . ILE A 1 442 ? -3.980 9.970 10.874 1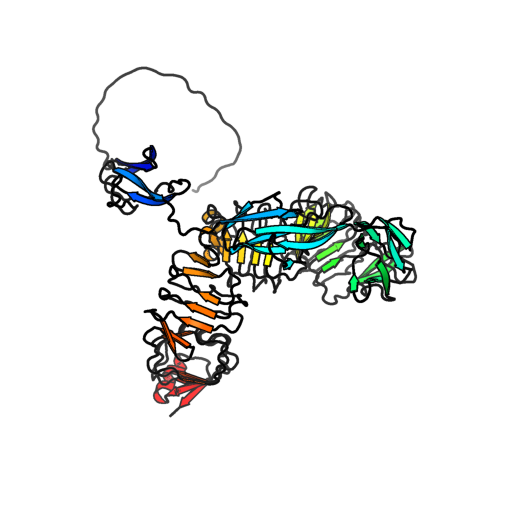.00 98.25 442 ILE A N 1
ATOM 3501 C CA . ILE A 1 442 ? -3.544 8.590 10.649 1.00 98.25 442 ILE A CA 1
ATOM 3502 C C . ILE A 1 442 ? -2.468 8.276 11.691 1.00 98.25 442 ILE A C 1
ATOM 3504 O O . ILE A 1 442 ? -1.405 8.899 11.685 1.00 98.25 442 ILE A O 1
ATOM 3508 N N . ALA A 1 443 ? -2.764 7.360 12.614 1.00 96.81 443 ALA A N 1
ATOM 3509 C CA . ALA A 1 443 ? -1.877 7.043 13.727 1.00 96.81 443 ALA A CA 1
ATOM 3510 C C . ALA A 1 443 ? -0.615 6.293 13.289 1.00 96.81 443 ALA A C 1
ATOM 3512 O O . ALA A 1 443 ? -0.533 5.732 12.191 1.00 96.81 443 ALA A O 1
ATOM 3513 N N . ALA A 1 444 ? 0.361 6.262 14.197 1.00 93.56 444 ALA A N 1
ATOM 3514 C CA . ALA A 1 444 ? 1.604 5.541 13.993 1.00 93.56 444 ALA A CA 1
ATOM 3515 C C . ALA A 1 444 ? 1.320 4.071 13.660 1.00 93.56 444 ALA A C 1
ATOM 3517 O O . ALA A 1 444 ? 0.480 3.434 14.294 1.00 93.56 444 ALA A O 1
ATOM 3518 N N . ARG A 1 445 ? 2.011 3.548 12.642 1.00 92.81 445 ARG A N 1
ATOM 3519 C CA . ARG A 1 445 ? 1.907 2.152 12.176 1.00 92.81 445 ARG A CA 1
ATOM 3520 C C . ARG A 1 445 ? 0.497 1.662 11.806 1.00 92.81 445 ARG A C 1
ATOM 3522 O O . ARG A 1 445 ? 0.286 0.453 11.677 1.00 92.81 445 ARG A O 1
ATOM 3529 N N . ALA A 1 446 ? -0.454 2.566 11.548 1.00 95.44 446 ALA A N 1
ATOM 3530 C CA . ALA A 1 446 ? -1.835 2.206 11.214 1.00 95.44 446 ALA A CA 1
ATOM 3531 C C . ALA A 1 446 ? -1.955 1.270 9.989 1.00 95.44 446 ALA A C 1
ATOM 3533 O O . ALA A 1 446 ? -2.837 0.409 9.966 1.00 95.44 446 ALA A O 1
ATOM 3534 N N . PHE A 1 447 ? -1.047 1.386 9.016 1.00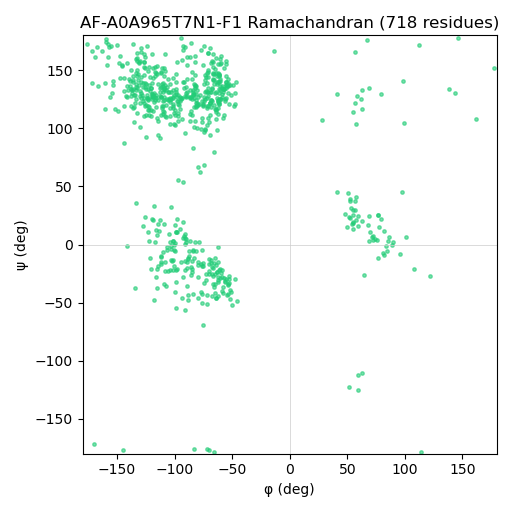 95.88 447 PHE A N 1
ATOM 3535 C CA . PHE A 1 447 ? -0.964 0.554 7.808 1.00 95.88 447 PHE A CA 1
ATOM 3536 C C . PHE A 1 447 ? 0.312 -0.289 7.744 1.00 95.88 447 PHE A C 1
ATOM 3538 O O . PHE A 1 447 ? 0.559 -0.923 6.724 1.00 95.88 447 PHE A O 1
ATOM 3545 N N . ARG A 1 448 ? 1.123 -0.326 8.810 1.00 90.19 448 ARG A N 1
ATOM 3546 C CA . ARG A 1 448 ? 2.446 -0.957 8.771 1.00 90.19 448 ARG A CA 1
ATOM 3547 C C . ARG A 1 448 ? 2.391 -2.402 8.267 1.00 90.19 448 ARG A C 1
ATOM 3549 O O . ARG A 1 448 ? 1.557 -3.187 8.726 1.00 90.19 448 ARG A O 1
ATOM 3556 N N . ASN A 1 449 ? 3.344 -2.744 7.400 1.00 89.12 449 ASN A N 1
ATOM 3557 C CA . ASN A 1 449 ? 3.514 -4.042 6.747 1.00 89.12 449 ASN A CA 1
ATOM 3558 C C . ASN A 1 449 ? 2.311 -4.479 5.893 1.00 89.12 449 ASN A C 1
ATOM 3560 O O . ASN A 1 449 ? 2.110 -5.679 5.692 1.00 89.12 449 ASN A O 1
ATOM 3564 N N . ASN A 1 450 ? 1.490 -3.547 5.396 1.00 87.25 450 ASN A N 1
ATOM 3565 C CA . ASN A 1 450 ? 0.462 -3.907 4.429 1.00 87.25 450 ASN A CA 1
ATOM 3566 C C . ASN A 1 450 ? 1.111 -4.197 3.069 1.00 87.25 450 ASN A C 1
ATOM 3568 O O . ASN A 1 450 ? 1.422 -3.294 2.299 1.00 87.25 450 ASN A O 1
ATOM 3572 N N . SER A 1 451 ? 1.295 -5.481 2.774 1.00 88.12 451 SER A N 1
ATOM 3573 C CA . SER A 1 451 ? 1.949 -5.961 1.555 1.00 88.12 451 SER A CA 1
ATOM 3574 C C . SER A 1 451 ? 1.037 -6.012 0.326 1.00 88.12 451 SER A C 1
ATOM 3576 O O . SER A 1 451 ? 1.462 -6.502 -0.712 1.00 88.12 451 SER A O 1
ATOM 3578 N N . ASN A 1 452 ? -0.224 -5.588 0.431 1.00 88.88 452 ASN A N 1
ATOM 3579 C CA . ASN A 1 452 ? -1.147 -5.567 -0.710 1.00 88.88 452 ASN A CA 1
ATOM 3580 C C . ASN A 1 452 ? -1.378 -4.154 -1.238 1.00 88.88 452 ASN A C 1
ATOM 3582 O O . ASN A 1 452 ? -1.777 -3.998 -2.388 1.00 88.88 452 ASN A O 1
ATOM 3586 N N . LEU A 1 453 ? -1.157 -3.148 -0.392 1.00 93.25 453 LEU A N 1
ATOM 3587 C CA . LEU A 1 453 ? -1.430 -1.753 -0.686 1.00 93.25 453 LEU A CA 1
ATOM 3588 C C . LEU A 1 453 ? -0.476 -1.229 -1.763 1.00 93.25 453 LEU A C 1
ATOM 3590 O O . LEU A 1 453 ? 0.739 -1.300 -1.592 1.00 93.25 453 LEU A O 1
ATOM 3594 N N . LYS A 1 454 ? -1.053 -0.700 -2.843 1.00 92.38 454 LYS A N 1
ATOM 3595 C CA . LYS A 1 454 ? -0.356 -0.148 -4.008 1.00 92.38 454 LYS A CA 1
ATOM 3596 C C . LYS A 1 454 ? -0.565 1.345 -4.193 1.00 92.38 454 LYS A C 1
ATOM 3598 O O . LYS A 1 454 ? 0.375 2.042 -4.562 1.00 92.38 454 LYS A O 1
ATOM 3603 N N . SER A 1 455 ? -1.774 1.818 -3.904 1.00 93.94 455 SER A N 1
ATOM 3604 C CA . SER A 1 455 ? -2.162 3.212 -4.085 1.00 93.94 455 SER A CA 1
ATOM 3605 C C . SER A 1 455 ? -2.999 3.703 -2.909 1.00 93.94 455 SER A C 1
ATOM 3607 O O . SER A 1 455 ? -3.884 2.988 -2.420 1.00 93.94 455 SER A O 1
ATOM 3609 N N . VAL A 1 456 ? -2.715 4.917 -2.434 1.00 97.31 456 VAL A N 1
ATOM 3610 C CA . VAL A 1 456 ? -3.470 5.579 -1.362 1.00 97.31 456 VAL A CA 1
ATOM 3611 C C . VAL A 1 456 ? -3.859 6.993 -1.769 1.00 97.31 456 VAL A C 1
ATOM 3613 O O . VAL A 1 456 ? -3.002 7.812 -2.080 1.00 97.31 456 VAL A O 1
ATOM 3616 N N . GLU A 1 457 ? -5.142 7.322 -1.653 1.00 94.31 457 GLU A N 1
ATOM 3617 C CA . GLU A 1 457 ? -5.647 8.689 -1.761 1.00 94.31 457 GLU A CA 1
ATOM 3618 C C . GLU A 1 457 ? -5.923 9.274 -0.365 1.00 94.31 457 GLU A C 1
ATOM 3620 O O . GLU A 1 457 ? -6.774 8.779 0.383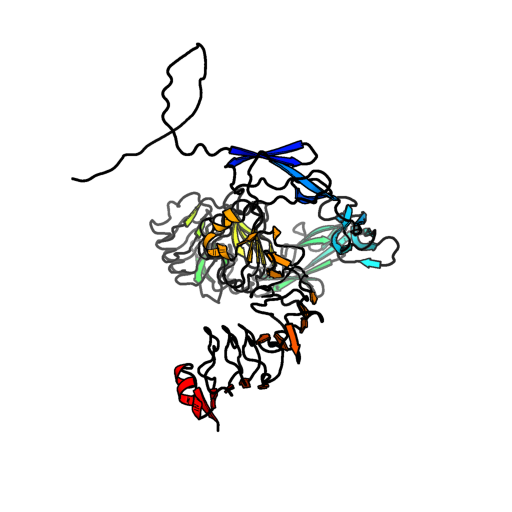 1.00 94.31 457 GLU A O 1
ATOM 3625 N N . ILE A 1 458 ? -5.209 10.344 -0.012 1.00 92.06 458 ILE A N 1
ATOM 3626 C CA . ILE A 1 458 ? -5.340 11.094 1.239 1.00 92.06 458 ILE A CA 1
ATOM 3627 C C . ILE A 1 458 ? -6.002 12.444 0.946 1.00 92.06 458 ILE A C 1
ATOM 3629 O O . ILE A 1 458 ? -5.417 13.341 0.335 1.00 92.06 458 ILE A O 1
ATOM 3633 N N . LYS A 1 459 ? -7.246 12.583 1.407 1.00 80.25 459 LYS A N 1
ATOM 3634 C CA . LYS A 1 459 ? -8.092 13.750 1.134 1.00 80.25 459 LYS A CA 1
ATOM 3635 C C . LYS A 1 459 ? -7.990 14.831 2.207 1.00 80.25 459 LYS A C 1
ATOM 3637 O O . LYS A 1 459 ? -7.487 14.608 3.309 1.00 80.25 459 LYS A O 1
ATOM 3642 N N . GLU A 1 460 ? -8.534 15.997 1.868 1.00 75.94 460 GLU A N 1
ATOM 3643 C CA . GLU A 1 460 ? -8.734 17.127 2.780 1.00 75.94 460 GLU A CA 1
ATOM 3644 C C . GLU A 1 460 ? -9.359 16.703 4.123 1.00 75.94 460 GLU A C 1
ATOM 3646 O O . GLU A 1 460 ? -10.280 15.882 4.182 1.00 75.94 460 GLU A O 1
ATOM 3651 N N . GLY A 1 461 ? -8.872 17.305 5.211 1.00 79.31 461 GLY A N 1
ATOM 3652 C CA . GLY A 1 461 ? -9.293 17.018 6.590 1.00 79.31 461 GLY A CA 1
ATOM 3653 C C . GLY A 1 461 ? -8.259 16.263 7.430 1.00 79.31 461 GLY A C 1
ATOM 3654 O O . GLY A 1 461 ? -8.282 16.379 8.657 1.00 79.31 461 GLY A O 1
ATOM 3655 N N . ILE A 1 462 ? -7.303 15.566 6.807 1.00 93.56 462 ILE A N 1
ATOM 3656 C CA . ILE A 1 462 ? -6.173 14.967 7.528 1.00 93.56 462 ILE A CA 1
ATOM 3657 C C . ILE A 1 462 ? -5.172 16.061 7.903 1.00 93.56 462 ILE A C 1
ATOM 3659 O O . ILE A 1 462 ? -4.610 16.739 7.055 1.00 93.56 462 ILE A O 1
ATOM 3663 N N . SER A 1 463 ? -4.934 16.215 9.201 1.00 93.69 463 SER A N 1
ATOM 3664 C CA . SER A 1 463 ? -4.010 17.202 9.772 1.00 93.69 463 SER A CA 1
ATOM 3665 C C . SER A 1 463 ? -2.643 16.613 10.125 1.00 93.69 463 SER A C 1
ATOM 3667 O O . SER A 1 463 ? -1.661 17.348 10.261 1.00 93.69 463 SER A O 1
ATOM 3669 N N . ARG A 1 464 ? -2.570 15.288 10.312 1.00 95.75 464 ARG A N 1
ATOM 3670 C CA . ARG A 1 464 ? -1.350 14.592 10.730 1.00 95.75 464 ARG A CA 1
ATOM 3671 C C . ARG A 1 464 ? -1.321 13.137 10.267 1.00 95.75 464 ARG A C 1
ATOM 3673 O O . ARG A 1 464 ? -2.304 12.414 10.419 1.00 95.75 464 ARG A O 1
ATOM 3680 N N . ILE A 1 465 ? -0.161 12.706 9.784 1.00 98.50 465 ILE A N 1
ATOM 3681 C CA . ILE A 1 465 ? 0.164 11.314 9.463 1.00 98.50 465 ILE A CA 1
ATOM 3682 C C . ILE A 1 465 ? 1.394 10.945 10.286 1.00 98.50 465 ILE A C 1
ATOM 3684 O O . ILE A 1 465 ? 2.440 11.579 10.182 1.00 98.50 465 ILE A O 1
ATOM 3688 N N . GLU A 1 466 ? 1.260 9.969 11.169 1.00 96.56 466 GLU A N 1
ATOM 3689 C CA . GLU A 1 466 ? 2.240 9.740 12.228 1.00 96.56 466 GLU A CA 1
ATOM 3690 C C . GLU A 1 466 ? 3.321 8.724 11.851 1.00 96.56 466 GLU A C 1
ATOM 3692 O O . GLU A 1 466 ? 3.268 8.075 10.809 1.00 96.56 466 GLU A O 1
ATOM 3697 N N . THR A 1 467 ? 4.340 8.625 12.708 1.00 94.81 467 THR A N 1
ATOM 3698 C CA . THR A 1 467 ? 5.558 7.835 12.488 1.00 94.81 467 THR A CA 1
ATOM 3699 C C . THR A 1 467 ? 5.248 6.425 11.998 1.00 94.81 467 THR A C 1
ATOM 3701 O O . THR A 1 467 ? 4.439 5.716 12.596 1.00 94.81 467 THR A O 1
ATOM 3704 N N . GLU A 1 468 ? 5.925 6.013 10.926 1.00 95.69 468 GLU A N 1
ATOM 3705 C CA . GLU A 1 468 ? 5.825 4.661 10.367 1.00 95.69 468 GLU A CA 1
ATOM 3706 C C . GLU A 1 468 ? 4.404 4.238 9.955 1.00 95.69 468 GLU A C 1
ATOM 3708 O O . GLU A 1 468 ? 4.140 3.041 9.841 1.00 95.69 468 GLU A O 1
ATOM 3713 N N . ALA A 1 469 ? 3.478 5.183 9.719 1.00 97.62 469 ALA A N 1
ATOM 3714 C CA . ALA A 1 469 ? 2.089 4.867 9.374 1.00 97.62 469 ALA A CA 1
ATOM 3715 C C . ALA A 1 469 ? 1.965 3.878 8.205 1.00 97.62 469 ALA A C 1
ATOM 3717 O O . ALA A 1 469 ? 1.138 2.977 8.308 1.00 97.62 469 ALA A O 1
ATOM 3718 N N . PHE A 1 470 ? 2.808 3.988 7.172 1.00 97.88 470 PHE A N 1
ATOM 3719 C CA . PHE A 1 470 ? 2.862 3.098 6.003 1.00 97.88 470 PHE A CA 1
ATOM 3720 C C . PHE A 1 470 ? 4.217 2.372 5.867 1.00 97.88 470 PHE A C 1
ATOM 3722 O O . PHE A 1 470 ? 4.571 1.907 4.785 1.00 97.88 470 PHE A O 1
ATOM 3729 N N . MET A 1 471 ? 4.995 2.254 6.950 1.00 94.56 471 MET A N 1
ATOM 3730 C CA . MET A 1 471 ? 6.275 1.532 6.921 1.00 94.56 471 MET A CA 1
ATOM 3731 C C . MET A 1 471 ? 6.055 0.063 6.530 1.00 94.56 471 MET A C 1
ATOM 3733 O O . MET A 1 471 ? 5.103 -0.563 6.994 1.00 94.56 471 MET A O 1
ATOM 3737 N N . GLY A 1 472 ? 6.935 -0.517 5.716 1.00 94.38 472 GLY A N 1
ATOM 3738 C CA . GLY A 1 472 ? 6.814 -1.902 5.255 1.00 94.38 472 GLY A CA 1
ATOM 3739 C C . GLY A 1 472 ? 5.691 -2.143 4.240 1.00 94.38 472 GLY A C 1
ATOM 3740 O O . GLY A 1 472 ? 5.430 -3.293 3.886 1.00 94.38 472 GLY A O 1
ATOM 3741 N N . CYS A 1 473 ? 5.019 -1.094 3.756 1.00 95.38 473 CYS A N 1
ATOM 3742 C CA . CYS A 1 473 ? 4.154 -1.171 2.579 1.00 95.38 473 CYS A CA 1
ATOM 3743 C C . CYS A 1 473 ? 5.014 -1.134 1.305 1.00 95.38 473 CYS A C 1
ATOM 3745 O O . CYS A 1 473 ? 4.970 -0.167 0.555 1.00 95.38 473 CYS A O 1
ATOM 3747 N N . TYR A 1 474 ? 5.821 -2.174 1.069 1.00 91.75 474 TYR A N 1
ATOM 3748 C CA . TYR A 1 474 ? 6.835 -2.205 -0.004 1.00 91.75 474 TYR A CA 1
ATOM 3749 C C . TYR A 1 474 ? 6.285 -2.088 -1.432 1.00 91.75 474 TYR A C 1
ATOM 3751 O O . TYR A 1 474 ? 7.050 -1.861 -2.364 1.00 91.75 474 TYR A O 1
ATOM 3759 N N . TYR A 1 475 ? 4.976 -2.270 -1.604 1.00 92.12 475 TYR A N 1
ATOM 3760 C CA . TYR A 1 475 ? 4.299 -2.166 -2.893 1.00 92.12 475 TYR A CA 1
ATOM 3761 C C . TYR A 1 475 ? 3.509 -0.865 -3.048 1.00 92.12 475 TYR A C 1
ATOM 3763 O O . TYR A 1 475 ? 2.856 -0.702 -4.071 1.00 92.12 475 TYR A O 1
ATOM 3771 N N . LEU A 1 476 ? 3.548 0.042 -2.063 1.00 95.62 476 LEU A N 1
ATOM 3772 C CA . LEU A 1 476 ? 2.896 1.346 -2.149 1.00 95.62 476 LEU A CA 1
ATOM 3773 C C . LEU A 1 476 ? 3.699 2.246 -3.092 1.00 95.62 476 LEU A C 1
ATOM 3775 O O . LEU A 1 476 ? 4.699 2.836 -2.695 1.00 95.62 476 LEU A O 1
ATOM 3779 N N . TYR A 1 477 ? 3.240 2.338 -4.335 1.00 94.50 477 TYR A N 1
ATOM 3780 C CA . TYR A 1 477 ? 3.893 3.095 -5.402 1.00 94.50 477 TYR A CA 1
ATOM 3781 C C . TYR A 1 477 ? 3.287 4.480 -5.599 1.00 94.50 477 TYR A C 1
ATOM 3783 O O . TYR A 1 477 ? 3.930 5.360 -6.163 1.00 94.50 477 TYR A O 1
ATOM 3791 N N . GLU A 1 478 ? 2.053 4.683 -5.142 1.00 95.56 478 GLU A N 1
ATOM 3792 C CA . GLU A 1 478 ? 1.280 5.885 -5.436 1.00 95.56 478 GLU A CA 1
ATOM 3793 C C . GLU A 1 478 ? 0.635 6.444 -4.169 1.00 95.56 478 GLU A C 1
ATOM 3795 O O . GLU A 1 478 ? -0.124 5.764 -3.472 1.00 95.56 478 GLU A O 1
ATOM 3800 N N . VAL A 1 479 ? 0.896 7.716 -3.880 1.00 98.25 479 VAL A N 1
ATOM 3801 C CA . VAL A 1 479 ? 0.183 8.462 -2.842 1.00 98.25 479 VAL A CA 1
ATOM 3802 C C . VAL A 1 479 ? -0.371 9.742 -3.449 1.00 98.25 479 VAL A C 1
ATOM 3804 O O . VAL A 1 479 ? 0.377 10.661 -3.766 1.00 98.25 479 VAL A O 1
ATOM 3807 N N . PHE A 1 480 ? -1.691 9.823 -3.580 1.00 94.62 480 PHE A N 1
ATOM 3808 C CA . PHE A 1 480 ? -2.391 11.019 -4.038 1.00 94.62 480 PHE A CA 1
ATOM 3809 C C . PHE A 1 480 ? -2.829 11.849 -2.841 1.00 94.62 480 PHE A C 1
ATOM 3811 O O . PHE A 1 480 ? -3.510 11.349 -1.947 1.00 94.62 480 PHE A O 1
ATOM 3818 N N . ILE A 1 481 ? -2.458 13.124 -2.816 1.00 94.38 481 ILE A N 1
ATOM 3819 C CA . ILE A 1 481 ? -2.803 14.046 -1.738 1.00 94.38 481 ILE A CA 1
ATOM 3820 C C . ILE A 1 481 ? -3.608 15.203 -2.310 1.00 94.38 481 ILE A C 1
ATOM 3822 O O . ILE A 1 481 ? -3.146 15.892 -3.212 1.00 94.38 481 ILE A O 1
ATOM 3826 N N . THR A 1 482 ? -4.794 15.460 -1.758 1.00 84.50 482 THR A N 1
ATOM 3827 C CA . THR A 1 482 ? -5.600 16.637 -2.136 1.00 84.50 482 THR A CA 1
ATOM 3828 C C . THR A 1 482 ? -5.497 17.775 -1.121 1.00 84.50 482 THR A C 1
ATOM 3830 O O . THR A 1 482 ? -6.213 18.759 -1.255 1.00 84.50 482 THR A O 1
ATOM 3833 N N . ILE A 1 483 ? -4.678 17.614 -0.076 1.00 85.00 483 ILE A N 1
ATOM 3834 C CA . ILE A 1 483 ? -4.557 18.558 1.038 1.00 85.00 483 ILE A CA 1
ATOM 3835 C C . ILE A 1 483 ? -3.672 19.728 0.620 1.00 85.00 483 ILE A C 1
ATOM 3837 O O . ILE A 1 483 ? -2.498 19.529 0.303 1.00 85.00 483 ILE A O 1
ATOM 3841 N N . SER A 1 484 ? -4.217 20.940 0.662 1.00 86.00 484 SER A N 1
ATOM 3842 C CA . SER A 1 484 ? -3.503 22.141 0.213 1.00 86.00 484 SER A CA 1
ATOM 3843 C C . SER A 1 484 ? -2.271 22.435 1.082 1.00 86.00 484 SER A C 1
ATOM 3845 O O . SER A 1 484 ? -1.184 22.650 0.567 1.00 86.00 484 SER A O 1
ATOM 3847 N N . THR A 1 485 ? -2.394 22.376 2.409 1.00 88.81 485 THR A N 1
ATOM 3848 C CA . THR A 1 485 ? -1.258 22.587 3.324 1.00 88.81 485 THR A CA 1
ATOM 3849 C C . THR A 1 485 ? -0.689 21.245 3.791 1.00 88.81 485 THR A C 1
ATOM 3851 O O . THR A 1 485 ? -1.468 20.434 4.299 1.00 88.81 485 THR A O 1
ATOM 3854 N N . PRO A 1 486 ? 0.636 21.000 3.705 1.00 96.25 486 PRO A N 1
ATOM 3855 C CA . PRO A 1 486 ? 1.227 19.735 4.127 1.00 96.25 486 PRO A CA 1
ATOM 3856 C C . PRO A 1 486 ? 0.824 19.368 5.561 1.00 96.25 486 PRO A C 1
ATOM 3858 O O . PRO A 1 486 ? 1.110 20.130 6.494 1.00 96.25 486 PRO A O 1
ATOM 3861 N N . PRO A 1 487 ? 0.175 18.210 5.784 1.00 96.38 487 PRO A N 1
ATOM 3862 C CA . PRO A 1 487 ? -0.146 17.783 7.135 1.00 96.38 487 PRO A CA 1
ATOM 3863 C C . PRO A 1 487 ? 1.145 17.460 7.890 1.00 96.38 487 PRO A C 1
ATOM 3865 O O . PRO A 1 487 ? 2.176 17.140 7.295 1.00 96.38 487 PRO A O 1
ATOM 3868 N N . ALA A 1 488 ? 1.102 17.507 9.220 1.00 98.31 488 ALA A N 1
ATOM 3869 C CA . ALA A 1 488 ? 2.263 17.134 10.020 1.00 98.31 488 ALA A CA 1
ATOM 3870 C C . ALA A 1 488 ? 2.648 15.672 9.730 1.00 98.31 488 ALA A C 1
ATOM 3872 O O . ALA A 1 488 ? 1.813 14.778 9.876 1.00 98.31 488 ALA A O 1
ATOM 3873 N N . LEU A 1 489 ? 3.902 15.431 9.342 1.00 98.44 489 LEU A N 1
ATOM 3874 C CA . LEU A 1 489 ? 4.391 14.101 8.985 1.00 98.44 489 LEU A CA 1
ATOM 3875 C C . LEU A 1 489 ? 5.321 13.558 10.072 1.00 98.44 489 LEU A C 1
ATOM 3877 O O . LEU A 1 489 ? 6.213 14.257 10.554 1.00 98.44 489 LEU A O 1
ATOM 3881 N N . GLY A 1 490 ? 5.107 12.311 10.482 1.00 97.19 490 GLY A N 1
ATOM 3882 C CA . G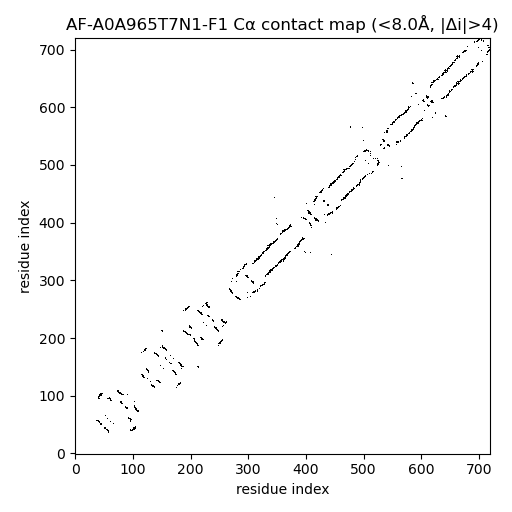LY A 1 490 ? 6.010 11.580 11.365 1.00 97.19 490 GLY A CA 1
ATOM 3883 C C . GLY A 1 490 ? 7.308 11.164 10.669 1.00 97.19 490 GLY A C 1
ATOM 3884 O O . GLY A 1 490 ? 7.547 11.481 9.508 1.00 97.19 490 GLY A O 1
ATOM 3885 N N . ASN A 1 491 ? 8.158 10.424 11.378 1.00 94.88 491 ASN A N 1
ATOM 3886 C CA . ASN A 1 491 ? 9.382 9.881 10.783 1.00 94.88 491 ASN A CA 1
ATOM 3887 C C . ASN A 1 491 ? 9.078 8.586 10.013 1.00 94.88 491 ASN A C 1
ATOM 3889 O O . ASN A 1 491 ? 8.246 7.797 10.464 1.00 94.88 491 ASN A O 1
ATOM 3893 N N . LYS A 1 492 ? 9.796 8.337 8.907 1.00 95.38 492 LYS A N 1
ATOM 3894 C CA . LYS A 1 492 ? 9.754 7.073 8.138 1.00 95.38 492 LYS A CA 1
ATOM 3895 C C . LYS A 1 492 ? 8.333 6.616 7.789 1.00 95.38 492 LYS A C 1
ATOM 3897 O O . LYS A 1 492 ? 7.977 5.463 8.005 1.00 95.38 492 LYS A O 1
ATOM 3902 N N . VAL A 1 493 ? 7.491 7.543 7.341 1.00 97.94 493 VAL A N 1
ATOM 3903 C CA . VAL A 1 493 ? 6.074 7.258 7.086 1.00 97.94 493 VAL A CA 1
ATOM 3904 C C . VAL A 1 493 ? 5.897 6.295 5.919 1.00 97.94 493 VAL A C 1
ATOM 3906 O O . VAL A 1 493 ? 5.121 5.356 6.062 1.00 97.94 493 VAL A O 1
ATOM 3909 N N . PHE A 1 494 ? 6.627 6.507 4.825 1.00 97.06 494 PHE A N 1
ATOM 3910 C CA . PHE A 1 494 ? 6.585 5.693 3.610 1.00 97.06 494 PHE A CA 1
ATOM 3911 C C . PHE A 1 494 ? 7.936 5.020 3.339 1.00 97.06 494 PHE A C 1
ATOM 3913 O O . PHE A 1 494 ? 8.978 5.565 3.722 1.00 97.06 494 PHE A O 1
ATOM 3920 N N . GLU A 1 495 ? 7.899 3.875 2.653 1.00 94.19 495 GLU A N 1
ATOM 3921 C CA . GLU A 1 495 ? 9.057 3.313 1.946 1.00 94.19 495 GLU A CA 1
ATOM 3922 C C . GLU A 1 495 ? 9.322 4.141 0.682 1.00 94.19 495 GLU A C 1
ATOM 3924 O O . GLU A 1 495 ? 8.383 4.587 0.032 1.00 94.19 495 GLU A O 1
ATOM 3929 N N . GLU A 1 496 ? 10.586 4.381 0.337 1.00 89.44 496 GLU A N 1
ATOM 3930 C CA . GLU A 1 496 ? 10.934 5.318 -0.745 1.00 89.44 496 GLU A CA 1
ATOM 3931 C C . GLU A 1 496 ? 11.052 4.656 -2.122 1.00 89.44 496 GLU A C 1
ATOM 3933 O O . GLU A 1 496 ? 10.945 5.335 -3.143 1.00 89.44 496 GLU A O 1
ATOM 3938 N N . TRP A 1 497 ? 11.288 3.343 -2.170 1.00 88.94 497 TRP A N 1
ATOM 3939 C CA . TRP A 1 497 ? 11.550 2.645 -3.425 1.00 88.94 497 TRP A CA 1
ATOM 3940 C C . TRP A 1 497 ? 10.284 2.542 -4.277 1.00 88.94 497 TRP A C 1
ATOM 3942 O O . TRP A 1 497 ? 9.299 1.936 -3.863 1.00 88.94 497 TRP A O 1
ATOM 3952 N N . GLY A 1 498 ? 10.319 3.129 -5.476 1.00 88.38 498 GLY A N 1
ATOM 3953 C CA . GLY A 1 498 ? 9.179 3.111 -6.394 1.00 88.38 498 GLY A CA 1
ATOM 3954 C C . GLY A 1 498 ? 8.034 4.055 -6.024 1.00 88.38 498 GLY A C 1
ATOM 3955 O O . GLY A 1 498 ? 7.007 4.022 -6.694 1.00 88.38 498 GLY A O 1
ATOM 3956 N N . LEU A 1 499 ? 8.184 4.865 -4.971 1.00 95.75 499 LEU A N 1
ATOM 3957 C CA . LEU A 1 499 ? 7.129 5.744 -4.475 1.00 95.75 499 LEU A CA 1
ATOM 3958 C C . LEU A 1 499 ? 7.051 7.043 -5.285 1.00 95.75 499 LEU A C 1
ATOM 3960 O O . LEU A 1 499 ? 8.027 7.787 -5.374 1.00 95.75 499 LEU A O 1
ATOM 3964 N N . CYS A 1 500 ? 5.850 7.386 -5.741 1.00 97.56 500 CYS A N 1
ATOM 3965 C CA . CYS A 1 500 ? 5.485 8.721 -6.198 1.00 97.56 500 CYS A CA 1
ATOM 3966 C C . CYS A 1 500 ? 4.398 9.312 -5.291 1.00 97.56 500 CYS A C 1
ATOM 3968 O O . CYS A 1 500 ? 3.358 8.697 -5.047 1.00 97.56 500 CYS A O 1
ATOM 3970 N N . ILE A 1 501 ? 4.630 10.532 -4.802 1.00 98.56 501 ILE A N 1
ATOM 3971 C CA . ILE A 1 501 ? 3.674 11.308 -4.010 1.00 98.56 501 ILE A CA 1
ATOM 3972 C C . ILE A 1 501 ? 3.187 12.480 -4.862 1.00 98.56 501 ILE A C 1
ATOM 3974 O O . ILE A 1 501 ? 3.950 13.400 -5.153 1.00 98.56 501 ILE A O 1
ATOM 3978 N N . TYR A 1 502 ? 1.913 12.466 -5.235 1.00 97.75 502 TYR A N 1
ATOM 3979 C CA . TYR A 1 502 ? 1.287 13.488 -6.066 1.00 97.75 502 TYR A CA 1
ATOM 3980 C C . TYR A 1 502 ? 0.508 14.481 -5.208 1.00 97.75 502 TYR A C 1
ATOM 3982 O O . TYR A 1 502 ? -0.531 14.147 -4.633 1.00 97.75 502 TYR A O 1
ATOM 3990 N N . VAL A 1 503 ? 0.994 15.716 -5.134 1.00 96.31 503 VAL A N 1
ATOM 3991 C CA . VAL A 1 503 ? 0.427 16.785 -4.298 1.00 96.31 503 VAL A CA 1
ATOM 3992 C C . VAL A 1 503 ? -0.263 17.854 -5.150 1.00 96.31 503 VAL A C 1
ATOM 3994 O O . VAL A 1 503 ? -0.020 17.913 -6.359 1.00 96.31 503 VAL A O 1
ATOM 3997 N N . PRO A 1 504 ? -1.109 18.718 -4.556 1.00 87.44 504 PRO A N 1
ATOM 3998 C CA . PRO A 1 504 ? -1.767 19.777 -5.305 1.00 87.44 504 PRO A CA 1
ATOM 3999 C C . PRO A 1 504 ? -0.762 20.742 -5.936 1.00 87.44 504 PRO A C 1
ATOM 4001 O O . PRO A 1 504 ? 0.252 21.112 -5.341 1.00 87.44 504 PRO A O 1
ATOM 4004 N N . ASN A 1 505 ? -1.107 21.181 -7.137 1.00 76.69 505 ASN A N 1
ATOM 4005 C CA . ASN A 1 505 ? -0.251 21.907 -8.067 1.00 76.69 505 ASN A CA 1
ATOM 4006 C C . ASN A 1 505 ? 0.440 23.134 -7.465 1.00 76.69 505 ASN A C 1
ATOM 4008 O O . ASN A 1 505 ? 1.657 23.295 -7.545 1.00 76.69 505 ASN A O 1
ATOM 4012 N N . ASN A 1 506 ? -0.331 23.954 -6.756 1.00 82.44 506 ASN A N 1
ATOM 4013 C CA . ASN A 1 506 ? 0.153 25.190 -6.142 1.00 82.44 506 ASN A CA 1
ATOM 4014 C C . ASN A 1 506 ? 0.921 24.975 -4.826 1.00 82.44 506 ASN A C 1
ATOM 4016 O O . ASN A 1 506 ? 1.324 25.949 -4.193 1.00 82.44 506 ASN A O 1
ATOM 4020 N N . ASN A 1 507 ? 1.109 23.725 -4.393 1.00 88.75 507 ASN A N 1
ATOM 4021 C CA . ASN A 1 507 ? 1.672 23.390 -3.085 1.00 88.75 507 ASN A CA 1
ATOM 4022 C C . ASN A 1 507 ? 2.938 22.527 -3.175 1.00 88.75 507 ASN A C 1
ATOM 4024 O O . ASN A 1 507 ? 3.506 22.180 -2.140 1.00 88.75 507 ASN A O 1
ATOM 4028 N N . LEU A 1 508 ? 3.426 22.220 -4.383 1.00 93.12 508 LEU A N 1
ATOM 4029 C CA . LEU A 1 508 ? 4.614 21.388 -4.598 1.00 93.12 508 LEU A CA 1
ATOM 4030 C C . LEU A 1 508 ? 5.824 21.849 -3.768 1.00 93.12 508 LEU A C 1
ATOM 4032 O O . LEU A 1 508 ? 6.416 21.054 -3.036 1.00 93.12 508 LEU A O 1
ATOM 4036 N N . ASP A 1 509 ? 6.166 23.135 -3.852 1.00 95.12 509 ASP A N 1
ATOM 4037 C CA . ASP A 1 509 ? 7.316 23.697 -3.139 1.00 95.12 509 ASP A CA 1
ATOM 4038 C C . ASP A 1 509 ? 7.126 23.653 -1.619 1.00 95.12 509 ASP A C 1
ATOM 4040 O O . ASP A 1 509 ? 8.071 23.362 -0.885 1.00 95.12 509 ASP A O 1
ATOM 4044 N N . GLU A 1 510 ? 5.897 23.877 -1.144 1.00 96.50 510 GLU A N 1
ATOM 4045 C CA . GLU A 1 510 ? 5.549 23.818 0.277 1.00 96.50 510 GLU A CA 1
ATOM 4046 C C . GLU A 1 510 ? 5.744 22.401 0.831 1.00 96.50 510 GLU A C 1
ATOM 4048 O O . GLU A 1 510 ? 6.386 22.224 1.869 1.00 96.50 510 GLU A O 1
ATOM 4053 N N . TYR A 1 511 ? 5.273 21.383 0.106 1.00 97.31 511 TYR A N 1
ATOM 4054 C CA . TYR A 1 511 ? 5.492 19.980 0.458 1.00 97.31 511 TYR A CA 1
ATOM 4055 C C . TYR A 1 511 ? 6.980 19.619 0.455 1.00 97.31 511 TYR A C 1
ATOM 4057 O O . TYR A 1 511 ? 7.458 18.996 1.400 1.00 97.31 511 TYR A O 1
ATOM 4065 N N . LYS A 1 512 ? 7.751 20.048 -0.551 1.00 97.50 512 LYS A N 1
ATOM 4066 C CA . LYS A 1 512 ? 9.180 19.697 -0.656 1.00 97.50 512 LYS A CA 1
ATOM 4067 C C . LYS A 1 512 ? 10.047 20.261 0.469 1.00 97.50 512 LYS A C 1
ATOM 4069 O O . LYS A 1 512 ? 11.087 19.674 0.767 1.00 97.50 512 LYS A O 1
ATOM 4074 N N . ILE A 1 513 ? 9.647 21.367 1.100 1.00 96.88 513 ILE A N 1
ATOM 4075 C CA . ILE A 1 513 ? 10.400 21.977 2.212 1.00 96.88 513 ILE A CA 1
ATOM 4076 C C . ILE A 1 513 ? 9.795 21.700 3.591 1.00 96.88 513 ILE A C 1
ATOM 4078 O O . ILE A 1 513 ? 10.455 21.960 4.603 1.00 96.88 513 ILE A O 1
ATOM 4082 N N . ALA A 1 514 ? 8.559 21.199 3.660 1.00 97.50 514 ALA A N 1
ATOM 4083 C CA . ALA A 1 514 ? 7.898 20.910 4.923 1.00 97.50 514 ALA A CA 1
ATOM 4084 C C . ALA A 1 514 ? 8.672 19.856 5.732 1.00 97.50 514 ALA A C 1
ATOM 4086 O O . ALA A 1 514 ? 9.299 18.938 5.195 1.00 97.50 514 ALA A O 1
ATOM 4087 N N . ALA A 1 515 ? 8.644 20.002 7.059 1.00 97.56 515 ALA A N 1
ATOM 4088 C CA . ALA A 1 515 ? 9.367 19.113 7.961 1.00 97.56 515 ALA A CA 1
ATOM 4089 C C . ALA A 1 515 ? 8.936 17.654 7.752 1.00 97.56 515 ALA A C 1
ATOM 4091 O O . ALA A 1 515 ? 7.741 17.366 7.685 1.00 97.56 515 ALA A O 1
ATOM 4092 N N . ASN A 1 516 ? 9.920 16.756 7.662 1.00 97.25 516 ASN A N 1
ATOM 4093 C CA . ASN A 1 516 ? 9.791 15.330 7.344 1.00 97.25 516 ASN A CA 1
ATOM 4094 C C . ASN A 1 516 ? 9.262 15.012 5.937 1.00 97.25 516 ASN A C 1
ATOM 4096 O O . ASN A 1 516 ? 9.620 13.976 5.400 1.00 97.25 516 ASN A O 1
ATOM 4100 N N . TRP A 1 517 ? 8.488 15.883 5.291 1.00 97.88 517 TRP A N 1
ATOM 4101 C CA . TRP A 1 517 ? 8.191 15.743 3.861 1.00 97.88 517 TRP A CA 1
ATOM 4102 C C . TRP A 1 517 ? 9.435 15.930 2.994 1.00 97.88 517 TRP A C 1
ATOM 4104 O O . TRP A 1 517 ? 9.595 15.253 1.982 1.00 97.88 517 TRP A O 1
ATOM 4114 N N . ASN A 1 518 ? 10.355 16.798 3.419 1.00 96.12 518 ASN A N 1
ATOM 4115 C CA . ASN A 1 518 ? 11.603 17.071 2.714 1.00 96.12 518 ASN A CA 1
ATOM 4116 C C . ASN A 1 518 ? 12.506 15.838 2.512 1.00 96.12 518 ASN A C 1
ATOM 4118 O O . ASN A 1 518 ? 13.307 15.832 1.574 1.00 96.12 518 ASN A O 1
ATOM 4122 N N . THR A 1 519 ? 12.360 14.783 3.324 1.00 96.25 519 THR A N 1
ATOM 4123 C CA . THR A 1 519 ? 13.059 13.503 3.107 1.00 96.25 519 THR A CA 1
ATOM 4124 C C . THR A 1 519 ? 12.572 12.791 1.848 1.00 96.25 519 THR A C 1
ATOM 4126 O O . THR A 1 519 ? 13.337 12.066 1.234 1.00 96.25 519 THR A O 1
ATOM 4129 N N . TYR A 1 520 ? 11.334 13.057 1.429 1.00 97.19 520 TYR A N 1
ATOM 4130 C CA . TYR A 1 520 ? 10.707 12.516 0.225 1.00 97.19 520 TYR A CA 1
ATOM 4131 C C . TYR A 1 520 ? 10.751 13.495 -0.956 1.00 97.19 520 TYR A C 1
ATOM 4133 O O . TYR A 1 520 ? 10.091 13.266 -1.961 1.00 97.19 520 TYR A O 1
ATOM 4141 N N . SER A 1 521 ? 11.503 14.599 -0.869 1.00 96.19 521 SER A N 1
ATOM 4142 C CA . SER A 1 521 ? 11.465 15.694 -1.858 1.00 96.19 521 SER A CA 1
ATOM 4143 C C . SER A 1 521 ? 11.736 15.268 -3.310 1.00 96.19 521 SER A C 1
ATOM 4145 O O . SER A 1 521 ? 11.190 15.887 -4.225 1.00 96.19 521 SER A O 1
ATOM 4147 N N . ALA A 1 522 ? 12.524 14.210 -3.530 1.00 95.56 522 ALA A N 1
ATOM 4148 C CA . ALA A 1 522 ? 12.770 13.627 -4.853 1.00 95.56 522 ALA A CA 1
ATOM 4149 C C . ALA A 1 522 ? 11.563 12.853 -5.420 1.00 95.56 522 ALA A C 1
ATOM 4151 O O . ALA A 1 522 ? 11.412 12.771 -6.634 1.00 95.56 522 ALA A O 1
ATOM 4152 N N . ASN A 1 523 ? 10.690 12.356 -4.542 1.00 97.12 523 ASN A N 1
ATOM 4153 C CA . ASN A 1 523 ? 9.523 11.533 -4.860 1.00 97.12 523 ASN A CA 1
ATOM 4154 C C . ASN A 1 523 ? 8.210 12.337 -4.858 1.00 97.12 523 ASN A C 1
ATOM 4156 O O . ASN A 1 523 ? 7.145 11.766 -5.082 1.00 97.12 523 ASN A O 1
ATOM 4160 N N . ILE A 1 524 ? 8.257 13.645 -4.565 1.00 98.00 524 ILE A N 1
ATOM 4161 C CA . ILE A 1 524 ? 7.079 14.524 -4.547 1.00 98.00 524 ILE A CA 1
ATOM 4162 C C . ILE A 1 524 ? 6.948 15.238 -5.896 1.00 98.00 524 ILE A C 1
ATOM 4164 O O . ILE A 1 524 ? 7.837 15.990 -6.316 1.00 98.00 524 ILE A O 1
ATOM 4168 N N . TYR A 1 525 ? 5.792 15.056 -6.526 1.00 96.94 525 TYR A N 1
ATOM 4169 C CA . TYR A 1 525 ? 5.433 15.589 -7.834 1.00 96.94 525 TYR A CA 1
ATOM 4170 C C . TYR A 1 525 ? 4.129 16.385 -7.761 1.00 96.94 525 TYR A C 1
ATOM 4172 O O . TYR A 1 525 ? 3.266 16.115 -6.926 1.00 96.94 525 TYR A O 1
ATOM 4180 N N . SER A 1 526 ? 3.979 17.364 -8.654 1.00 94.56 526 SER A N 1
ATOM 4181 C CA . SER A 1 526 ? 2.687 18.025 -8.854 1.00 94.56 526 SER A CA 1
ATOM 4182 C C . SER A 1 526 ? 1.705 17.076 -9.544 1.00 94.56 526 SER A C 1
ATOM 4184 O O . SER A 1 526 ? 2.120 16.286 -10.387 1.00 94.56 526 SER A O 1
ATOM 4186 N N . GLN A 1 527 ? 0.410 17.190 -9.258 1.00 88.56 527 GLN A N 1
ATOM 4187 C CA . GLN A 1 527 ? -0.624 16.517 -10.041 1.00 88.56 527 GLN A CA 1
ATOM 4188 C C . GLN A 1 527 ? -0.771 17.065 -11.477 1.00 88.56 527 GLN A C 1
ATOM 4190 O O . GLN A 1 527 ? -1.257 16.314 -12.317 1.00 88.56 527 GLN A O 1
ATOM 4195 N N . ASP A 1 528 ? -0.305 18.281 -11.831 1.00 88.44 528 ASP A N 1
ATOM 4196 C CA . ASP A 1 528 ? -0.371 18.778 -13.236 1.00 88.44 528 ASP A CA 1
ATOM 4197 C C . ASP A 1 528 ? 0.386 17.889 -14.221 1.00 88.44 528 ASP A C 1
ATOM 4199 O O . ASP A 1 528 ? 0.110 17.913 -15.419 1.00 88.44 528 ASP A O 1
ATOM 4203 N N . ILE A 1 529 ? 1.383 17.138 -13.740 1.00 89.56 529 ILE A N 1
ATOM 4204 C CA . ILE A 1 529 ? 2.171 16.277 -14.622 1.00 89.56 529 ILE A CA 1
ATOM 4205 C C . ILE A 1 529 ? 1.341 15.091 -15.123 1.00 89.56 529 ILE A C 1
ATOM 4207 O O . ILE A 1 529 ? 1.773 14.379 -16.023 1.00 89.56 529 ILE A O 1
ATOM 4211 N N . ILE A 1 530 ? 0.172 14.847 -14.526 1.00 86.25 530 ILE A N 1
ATOM 4212 C CA . ILE A 1 530 ? -0.719 13.756 -14.888 1.00 86.25 530 ILE A CA 1
ATOM 4213 C C . ILE A 1 530 ? -1.604 14.201 -16.052 1.00 86.25 530 ILE A C 1
ATOM 4215 O O . ILE A 1 530 ? -2.515 15.011 -15.899 1.00 86.25 530 ILE A O 1
ATOM 4219 N N . SER A 1 531 ? -1.376 13.603 -17.217 1.00 79.94 531 SER A N 1
ATOM 4220 C CA . SER A 1 531 ? -2.248 13.721 -18.382 1.00 79.94 531 SER A CA 1
ATOM 4221 C C . SER A 1 531 ? -2.846 12.354 -18.705 1.00 79.94 531 SER A C 1
ATOM 4223 O O . SER A 1 531 ? -2.155 11.421 -19.129 1.00 79.94 531 SER A O 1
ATOM 4225 N N . GLY A 1 532 ? -4.147 12.205 -18.443 1.00 82.94 532 GLY A N 1
ATOM 4226 C CA . GLY A 1 532 ? -4.844 10.928 -18.568 1.00 82.94 532 GLY A CA 1
ATOM 4227 C C . GLY A 1 532 ? -4.231 9.860 -17.658 1.00 82.94 532 GLY A C 1
ATOM 4228 O O . GLY A 1 532 ? -4.328 9.940 -16.439 1.00 82.94 532 GLY A O 1
ATOM 4229 N N . SER A 1 533 ? -3.612 8.840 -18.254 1.00 89.19 533 SER A N 1
ATOM 4230 C CA . SER A 1 533 ? -2.972 7.728 -17.534 1.00 89.19 533 SER A CA 1
ATOM 4231 C C . SER A 1 533 ? -1.456 7.870 -17.380 1.00 89.19 533 SER A C 1
ATOM 4233 O O . SER A 1 533 ? -0.805 6.892 -17.028 1.00 89.19 533 SER A O 1
ATOM 4235 N N . PHE A 1 534 ? -0.867 9.028 -17.678 1.00 88.94 534 PHE A N 1
ATOM 4236 C CA . PHE A 1 534 ? 0.586 9.202 -17.671 1.00 88.94 534 PHE A CA 1
ATOM 4237 C C . PHE A 1 534 ? 0.987 10.398 -16.813 1.00 88.94 534 PHE A C 1
ATOM 4239 O O . PHE A 1 534 ? 0.560 11.515 -17.085 1.00 88.94 534 PHE A O 1
ATOM 4246 N N . ALA A 1 535 ? 1.844 10.171 -15.818 1.00 93.12 535 ALA A N 1
ATOM 4247 C CA . ALA A 1 535 ? 2.566 11.218 -15.109 1.00 93.12 535 ALA A CA 1
ATOM 4248 C C . ALA A 1 535 ? 3.864 11.536 -15.868 1.00 93.12 535 ALA A C 1
ATOM 4250 O O . ALA A 1 535 ? 4.806 10.740 -15.857 1.00 93.12 535 ALA A O 1
ATOM 4251 N N . VAL A 1 536 ? 3.914 12.682 -16.549 1.00 93.81 536 VAL A N 1
ATOM 4252 C CA . VAL A 1 536 ? 5.026 13.100 -17.412 1.00 93.81 536 VAL A CA 1
ATOM 4253 C C . VAL A 1 536 ? 5.592 14.437 -16.938 1.00 93.81 536 VAL A C 1
ATOM 4255 O O . VAL A 1 536 ? 4.950 15.476 -17.063 1.00 93.81 536 VAL A O 1
ATOM 4258 N N . LEU A 1 537 ? 6.820 14.425 -16.414 1.00 93.38 537 LEU A N 1
ATOM 4259 C CA . LEU A 1 537 ? 7.530 15.636 -16.000 1.00 93.38 537 LEU A CA 1
ATOM 4260 C C . LEU A 1 537 ? 8.475 16.082 -17.119 1.00 93.38 537 LEU A C 1
ATOM 4262 O O . LEU A 1 537 ? 9.476 15.418 -17.402 1.00 93.38 537 LEU A O 1
ATOM 4266 N N . GLY A 1 538 ? 8.153 17.206 -17.763 1.00 92.62 538 GLY A N 1
ATOM 4267 C CA . GLY A 1 538 ? 8.830 17.619 -18.992 1.00 92.62 538 GLY A CA 1
ATOM 4268 C C . GLY A 1 538 ? 8.590 16.579 -20.085 1.00 92.62 538 GLY A C 1
ATOM 4269 O O . GLY A 1 538 ? 7.459 16.401 -20.520 1.00 92.62 538 GLY A O 1
ATOM 4270 N N . ASN A 1 539 ? 9.639 15.849 -20.468 1.00 93.94 539 ASN A N 1
ATOM 4271 C CA . ASN A 1 539 ? 9.567 14.768 -21.459 1.00 93.94 539 ASN A CA 1
ATOM 4272 C C . ASN A 1 539 ? 9.854 13.381 -20.854 1.00 93.94 539 ASN A C 1
ATOM 4274 O O . ASN A 1 539 ? 10.072 12.414 -21.589 1.00 93.94 539 ASN A O 1
ATOM 4278 N N . THR A 1 540 ? 9.886 13.276 -19.525 1.00 97.25 540 THR A N 1
ATOM 4279 C CA . THR A 1 540 ? 10.156 12.023 -18.818 1.00 97.25 540 THR A CA 1
ATOM 4280 C C . THR A 1 540 ? 8.854 11.423 -18.314 1.00 97.25 540 THR A C 1
ATOM 4282 O O . THR A 1 540 ? 8.161 12.041 -17.507 1.00 97.25 540 THR A O 1
ATOM 4285 N N . LEU A 1 541 ? 8.538 10.201 -18.742 1.00 97.56 541 LEU A N 1
ATOM 4286 C CA . LEU A 1 541 ? 7.481 9.401 -18.135 1.00 97.56 541 LEU A CA 1
ATOM 4287 C C . LEU A 1 541 ? 7.941 8.961 -16.745 1.00 97.56 541 LEU A C 1
ATOM 4289 O O . LEU A 1 541 ? 8.790 8.080 -16.620 1.00 97.56 541 LEU A O 1
ATOM 4293 N N . ILE A 1 542 ? 7.385 9.599 -15.717 1.00 97.06 542 ILE A N 1
ATOM 4294 C CA . ILE A 1 542 ? 7.663 9.295 -14.314 1.00 97.06 542 ILE A CA 1
ATOM 4295 C C . ILE A 1 542 ? 6.939 8.017 -13.912 1.00 97.06 542 ILE A C 1
ATOM 4297 O O . ILE A 1 542 ? 7.584 7.116 -13.391 1.00 97.06 542 ILE A O 1
ATOM 4301 N N . GLN A 1 543 ? 5.637 7.929 -14.195 1.00 95.94 543 GLN A N 1
ATOM 4302 C CA . GLN A 1 543 ? 4.800 6.783 -13.841 1.00 95.94 543 GLN A CA 1
ATOM 4303 C C . GLN A 1 543 ? 3.616 6.654 -14.803 1.00 95.94 543 GLN A C 1
ATOM 4305 O O . GLN A 1 543 ? 3.006 7.646 -15.209 1.00 95.94 543 GLN A O 1
ATOM 4310 N N . TYR A 1 544 ? 3.275 5.428 -15.174 1.00 95.12 544 TYR A N 1
ATOM 4311 C CA . TYR A 1 544 ? 1.985 5.092 -15.756 1.00 95.12 544 TYR A CA 1
ATOM 4312 C C . TYR A 1 544 ? 0.978 4.907 -14.617 1.00 95.12 544 TYR A C 1
ATOM 4314 O O . TYR A 1 544 ? 1.290 4.268 -13.634 1.00 95.12 544 TYR A O 1
ATOM 4322 N N . LEU A 1 545 ? -0.223 5.462 -14.728 1.00 87.38 545 LEU A N 1
ATOM 4323 C CA . LEU A 1 545 ? -1.276 5.396 -13.700 1.00 87.38 545 LEU A CA 1
ATOM 4324 C C . LEU A 1 545 ? -2.520 4.645 -14.203 1.00 87.38 545 LEU A C 1
ATOM 4326 O O . LEU A 1 545 ? -3.553 4.567 -13.538 1.00 87.38 545 LEU A O 1
ATOM 4330 N N . GLY A 1 546 ? -2.463 4.136 -15.435 1.00 83.75 546 GLY A N 1
ATOM 4331 C CA . GLY A 1 546 ? -3.601 3.505 -16.084 1.00 83.75 546 GLY A CA 1
ATOM 4332 C C . GLY A 1 546 ? -3.763 2.025 -15.749 1.00 83.75 546 GLY A C 1
ATOM 4333 O O . GLY A 1 546 ? -2.924 1.371 -15.127 1.00 83.75 546 GLY A O 1
ATOM 4334 N N . LYS A 1 547 ? -4.882 1.476 -16.225 1.00 84.31 547 LYS A N 1
ATOM 4335 C CA . LYS A 1 547 ? -5.260 0.063 -16.050 1.00 84.31 547 LYS A CA 1
ATOM 4336 C C . LYS A 1 547 ? -5.333 -0.697 -17.380 1.00 84.31 547 LYS A C 1
ATOM 4338 O O . LYS A 1 547 ? -5.891 -1.791 -17.429 1.00 84.31 547 LYS A O 1
ATOM 4343 N N . ALA A 1 548 ? -4.814 -0.116 -18.465 1.00 83.88 548 ALA A N 1
ATOM 4344 C CA . ALA A 1 548 ? -4.893 -0.720 -19.790 1.00 83.88 548 ALA A CA 1
ATOM 4345 C C . ALA A 1 548 ? -3.961 -1.933 -19.908 1.00 83.88 548 ALA A C 1
ATOM 4347 O O . ALA A 1 548 ? -2.879 -1.981 -19.323 1.00 83.88 548 ALA A O 1
ATOM 4348 N N . THR A 1 549 ? -4.382 -2.918 -20.703 1.00 89.88 549 THR A N 1
ATOM 4349 C CA . THR A 1 549 ? -3.567 -4.105 -20.996 1.00 89.88 549 THR A CA 1
ATOM 4350 C C . THR A 1 549 ? -2.596 -3.882 -22.151 1.00 89.88 549 THR A C 1
ATOM 4352 O O . THR A 1 549 ? -1.618 -4.613 -22.278 1.00 89.88 549 THR A O 1
ATOM 4355 N N . GLU A 1 550 ? -2.866 -2.898 -23.004 1.00 92.19 550 GLU A N 1
ATOM 4356 C CA . GLU A 1 550 ? -1.957 -2.433 -24.048 1.00 92.19 550 GLU A CA 1
ATOM 4357 C C . GLU A 1 550 ? -1.715 -0.944 -23.831 1.00 92.19 550 GLU A C 1
ATOM 4359 O O . GLU A 1 550 ? -2.662 -0.164 -23.721 1.00 92.19 550 GLU A O 1
ATOM 4364 N N . VAL A 1 551 ? -0.444 -0.573 -23.716 1.00 92.56 551 VAL A N 1
ATOM 4365 C CA . VAL A 1 551 ? -0.015 0.792 -23.426 1.00 92.56 551 VAL A CA 1
ATOM 4366 C C . VAL A 1 551 ? 0.851 1.272 -24.574 1.00 92.56 551 VAL A C 1
ATOM 4368 O O . VAL A 1 551 ? 1.794 0.591 -24.965 1.00 92.56 551 VAL A O 1
ATOM 4371 N N . VAL A 1 552 ? 0.542 2.451 -25.100 1.00 92.62 552 VAL A N 1
ATOM 4372 C CA . VAL A 1 552 ? 1.387 3.155 -26.066 1.00 92.62 552 VAL A CA 1
ATOM 4373 C C . VAL A 1 552 ? 1.970 4.360 -25.349 1.00 92.62 552 VAL A C 1
ATOM 4375 O O . VAL A 1 552 ? 1.210 5.151 -24.789 1.00 92.62 552 VAL A O 1
ATOM 4378 N N . THR A 1 553 ? 3.296 4.501 -25.321 1.00 93.19 553 THR A N 1
ATOM 4379 C CA . THR A 1 553 ? 3.898 5.694 -24.713 1.00 93.19 553 THR A CA 1
ATOM 4380 C C . THR A 1 553 ? 3.520 6.932 -25.533 1.00 93.19 553 THR A C 1
ATOM 4382 O O . THR A 1 553 ? 3.546 6.869 -26.765 1.00 93.19 553 THR A O 1
ATOM 4385 N N . PRO A 1 554 ? 3.170 8.068 -24.902 1.00 87.31 554 PRO A N 1
ATOM 4386 C CA . PRO A 1 554 ? 2.880 9.299 -25.634 1.00 87.31 554 PRO A CA 1
ATOM 4387 C C . PRO A 1 554 ? 4.053 9.735 -26.526 1.00 87.31 554 PRO A C 1
ATOM 4389 O O . PRO A 1 554 ? 5.214 9.469 -26.216 1.00 87.31 554 PRO A O 1
ATOM 4392 N N . SER A 1 555 ? 3.776 10.444 -27.623 1.00 87.12 555 SER A N 1
ATOM 4393 C CA . SER A 1 555 ? 4.828 11.013 -28.487 1.00 87.12 555 SER A CA 1
ATOM 4394 C C . SER A 1 555 ? 5.606 12.148 -27.814 1.00 87.12 555 SER A C 1
ATOM 4396 O O . SER A 1 555 ? 6.677 12.512 -28.270 1.00 87.12 555 SER A O 1
ATOM 4398 N N . THR A 1 556 ? 5.096 12.712 -26.721 1.00 88.62 556 THR A N 1
ATOM 4399 C CA . THR A 1 556 ? 5.811 13.714 -25.917 1.00 88.62 556 THR A CA 1
ATOM 4400 C C . THR A 1 556 ? 6.890 13.096 -25.019 1.00 88.62 556 THR A C 1
ATOM 4402 O O . THR A 1 556 ? 7.779 13.803 -24.538 1.00 88.62 556 THR A O 1
ATOM 4405 N N . VAL A 1 557 ? 6.841 11.779 -24.795 1.00 94.19 557 VAL A N 1
ATOM 4406 C CA . VAL A 1 557 ? 7.774 11.066 -23.920 1.00 94.19 557 VAL A CA 1
ATOM 4407 C C . VAL A 1 557 ? 9.057 10.741 -24.676 1.00 94.19 557 VAL A C 1
ATOM 4409 O O . VAL A 1 557 ? 9.052 9.971 -25.631 1.00 94.19 557 VAL A O 1
ATOM 4412 N N . HIS A 1 558 ? 10.163 11.288 -24.180 1.00 96.62 558 HIS A N 1
ATOM 4413 C CA . HIS A 1 558 ? 11.513 11.052 -24.687 1.00 96.62 558 HIS A CA 1
ATOM 4414 C C . HIS A 1 558 ? 12.352 10.191 -23.739 1.00 96.62 558 HIS A C 1
ATOM 4416 O O . HIS A 1 558 ? 13.302 9.543 -24.175 1.00 96.62 558 HIS A O 1
ATOM 4422 N N . ARG A 1 559 ? 12.001 10.153 -22.451 1.00 98.06 559 ARG A N 1
ATOM 4423 C CA . ARG A 1 559 ? 12.685 9.349 -21.436 1.00 98.06 559 ARG A CA 1
ATOM 4424 C C . ARG A 1 559 ? 11.683 8.544 -20.622 1.00 98.06 559 ARG A C 1
ATOM 4426 O O . ARG A 1 559 ? 10.647 9.072 -20.228 1.00 98.06 559 ARG A O 1
ATOM 4433 N N . ILE A 1 560 ? 11.996 7.285 -20.345 1.00 98.12 560 ILE A N 1
ATOM 4434 C CA . ILE A 1 560 ? 11.214 6.422 -19.453 1.00 98.12 560 ILE A CA 1
ATOM 4435 C C . ILE A 1 560 ? 11.998 6.239 -18.159 1.00 98.12 560 ILE A C 1
ATOM 4437 O O . ILE A 1 560 ? 13.129 5.749 -18.194 1.00 98.12 560 ILE A O 1
ATOM 4441 N N . SER A 1 561 ? 11.406 6.662 -17.039 1.00 96.44 561 SER A N 1
ATOM 4442 C CA . SER A 1 561 ? 12.013 6.504 -15.718 1.00 96.44 561 SER A CA 1
ATOM 4443 C C . SER A 1 561 ? 12.088 5.030 -15.314 1.00 96.44 561 SER A C 1
ATOM 4445 O O . SER A 1 561 ? 11.296 4.200 -15.768 1.00 96.44 561 SER A O 1
ATOM 4447 N N . MET A 1 562 ? 12.988 4.719 -14.384 1.00 91.94 562 MET A N 1
ATOM 4448 C CA . MET A 1 562 ? 13.158 3.380 -13.828 1.00 91.94 562 MET A CA 1
ATOM 4449 C C . MET A 1 562 ? 11.863 2.810 -13.218 1.00 91.94 562 MET A C 1
ATOM 4451 O O . MET A 1 562 ? 11.639 1.602 -13.245 1.00 91.94 562 MET A O 1
ATOM 4455 N N . ILE A 1 563 ? 10.998 3.667 -12.670 1.00 92.25 563 ILE A N 1
ATOM 4456 C CA . ILE A 1 563 ? 9.789 3.261 -11.934 1.00 92.25 563 ILE A CA 1
ATOM 4457 C C . ILE A 1 563 ? 8.511 3.378 -12.775 1.00 92.25 563 ILE A C 1
ATOM 4459 O O . ILE A 1 563 ? 7.428 3.074 -12.281 1.00 92.25 563 ILE A O 1
ATOM 4463 N N . ALA A 1 564 ? 8.630 3.764 -14.052 1.00 95.88 564 ALA A N 1
ATOM 4464 C CA . ALA A 1 564 ? 7.508 4.140 -14.908 1.00 95.88 564 ALA A CA 1
ATOM 4465 C C . ALA A 1 564 ? 6.387 3.093 -14.999 1.00 95.88 564 ALA A C 1
ATOM 4467 O O . ALA A 1 564 ? 5.222 3.457 -15.124 1.00 95.88 564 ALA A O 1
ATOM 4468 N N . PHE A 1 565 ? 6.727 1.805 -14.939 1.00 93.44 565 PHE A N 1
ATOM 4469 C CA . PHE A 1 565 ? 5.773 0.694 -15.055 1.00 93.44 565 PHE A CA 1
ATOM 4470 C C . PHE A 1 565 ? 5.794 -0.259 -13.852 1.00 93.44 565 PHE A C 1
ATOM 4472 O O . PHE A 1 565 ? 5.179 -1.330 -13.886 1.00 93.44 565 PHE A O 1
ATOM 4479 N N . LEU A 1 566 ? 6.472 0.133 -12.772 1.00 88.31 566 LEU A N 1
ATOM 4480 C CA . LEU A 1 566 ? 6.613 -0.689 -11.581 1.00 88.31 566 LEU A CA 1
ATOM 4481 C C . LEU A 1 566 ? 5.239 -0.990 -10.955 1.00 88.31 566 LEU A C 1
ATOM 4483 O O . LEU A 1 566 ? 4.397 -0.112 -10.817 1.00 88.31 566 LEU A O 1
ATOM 4487 N N . GLY A 1 567 ? 4.986 -2.252 -10.594 1.00 83.56 567 GLY A N 1
ATOM 4488 C CA . GLY A 1 567 ? 3.737 -2.658 -9.934 1.00 83.56 567 GLY A CA 1
ATOM 4489 C C . GLY A 1 567 ? 2.519 -2.882 -10.840 1.00 83.56 567 GLY A C 1
ATOM 4490 O O . GLY A 1 567 ? 1.501 -3.411 -10.361 1.00 83.56 567 GLY A O 1
ATOM 4491 N N . HIS A 1 568 ? 2.617 -2.551 -12.134 1.00 85.94 568 HIS A N 1
ATOM 4492 C CA . HIS A 1 568 ? 1.530 -2.733 -13.096 1.00 85.94 568 HIS A CA 1
ATOM 4493 C C . HIS A 1 568 ? 1.453 -4.173 -13.598 1.00 85.94 568 HIS A C 1
ATOM 4495 O O . HIS A 1 568 ? 2.170 -4.586 -14.502 1.00 85.94 568 HIS A O 1
ATOM 4501 N N . SER A 1 569 ? 0.516 -4.929 -13.029 1.00 84.44 569 SER A N 1
ATOM 4502 C CA . SER A 1 569 ? 0.236 -6.327 -13.387 1.00 84.44 569 SER A CA 1
ATOM 4503 C C . SER A 1 569 ? -0.759 -6.498 -14.534 1.00 84.44 569 SER A C 1
ATOM 4505 O O . SER A 1 569 ? -0.997 -7.615 -14.988 1.00 84.44 569 SER A O 1
ATOM 4507 N N . ALA A 1 570 ? -1.421 -5.416 -14.951 1.00 86.56 570 ALA A N 1
ATOM 4508 C CA . ALA A 1 570 ? -2.441 -5.467 -15.997 1.00 86.56 570 ALA A CA 1
ATOM 4509 C C . ALA A 1 570 ? -1.840 -5.370 -17.405 1.00 86.56 570 ALA A C 1
ATOM 4511 O O . ALA A 1 570 ? -2.437 -5.879 -18.356 1.00 86.56 570 ALA A O 1
ATOM 4512 N N . ILE A 1 571 ? -0.670 -4.737 -17.536 1.00 91.56 571 ILE A N 1
ATOM 4513 C CA . ILE A 1 571 ? -0.008 -4.523 -18.820 1.00 91.56 571 ILE A CA 1
ATOM 4514 C C . ILE A 1 571 ? 0.384 -5.884 -19.389 1.00 91.56 571 ILE A C 1
ATOM 4516 O O . ILE A 1 571 ? 0.963 -6.722 -18.709 1.00 91.56 571 ILE A O 1
ATOM 4520 N N . LYS A 1 572 ? 0.033 -6.113 -20.648 1.00 92.31 572 LYS A N 1
ATOM 4521 C CA . LYS A 1 572 ? 0.423 -7.288 -21.436 1.00 92.31 572 LYS A CA 1
ATOM 4522 C C . LYS A 1 572 ? 1.286 -6.890 -22.620 1.00 92.31 572 LYS A C 1
ATOM 4524 O O . LYS A 1 572 ? 2.106 -7.691 -23.057 1.00 92.31 572 LYS A O 1
ATOM 4529 N N . LYS A 1 573 ? 1.105 -5.667 -23.124 1.00 93.25 573 LYS A N 1
ATOM 4530 C CA . LYS A 1 573 ? 1.874 -5.121 -24.233 1.00 93.25 573 LYS A CA 1
ATOM 4531 C C . LYS A 1 573 ? 2.213 -3.651 -24.007 1.00 93.25 573 LYS A C 1
ATOM 4533 O O . LYS A 1 573 ? 1.335 -2.862 -23.664 1.00 93.25 573 LYS A O 1
ATOM 4538 N N . LEU A 1 574 ? 3.472 -3.300 -24.240 1.00 95.88 574 LEU A N 1
ATOM 4539 C CA . LEU A 1 574 ? 3.974 -1.932 -24.274 1.00 95.88 574 LEU A CA 1
ATOM 4540 C C . LEU A 1 574 ? 4.477 -1.614 -25.687 1.00 95.88 574 LEU A C 1
ATOM 4542 O O . LEU A 1 574 ? 5.308 -2.331 -26.245 1.00 95.88 574 LEU A O 1
ATOM 4546 N N . VAL A 1 575 ? 3.978 -0.526 -26.263 1.00 95.50 575 VAL A N 1
ATOM 4547 C CA . VAL A 1 575 ? 4.442 0.038 -27.531 1.00 95.50 575 VAL A CA 1
ATOM 4548 C C . VAL A 1 575 ? 5.196 1.327 -27.228 1.00 95.50 575 VAL A C 1
ATOM 4550 O O . VAL A 1 575 ? 4.604 2.324 -26.817 1.00 95.50 575 VAL A O 1
ATOM 4553 N N . LEU A 1 576 ? 6.508 1.300 -27.436 1.00 97.50 576 LEU A N 1
ATOM 4554 C CA . LEU A 1 576 ? 7.374 2.467 -27.338 1.00 97.50 576 LEU A CA 1
ATOM 4555 C C . LEU A 1 576 ? 7.184 3.336 -28.589 1.00 97.50 576 LEU A C 1
ATOM 4557 O O . LEU A 1 576 ? 7.343 2.859 -29.719 1.00 97.50 576 LEU A O 1
ATOM 4561 N N . SER A 1 577 ? 6.826 4.603 -28.389 1.00 95.00 577 SER A N 1
ATOM 4562 C CA . SER A 1 577 ? 6.713 5.600 -29.454 1.00 95.00 577 SER A CA 1
ATOM 4563 C C . SER A 1 577 ? 8.074 5.871 -30.102 1.00 95.00 577 SER A C 1
ATOM 4565 O O . SER A 1 577 ? 9.129 5.576 -29.539 1.00 95.00 577 SER A O 1
ATOM 4567 N N . ALA A 1 578 ? 8.058 6.427 -31.317 1.00 92.38 578 ALA A N 1
ATOM 4568 C CA . ALA A 1 578 ? 9.286 6.715 -32.059 1.00 92.38 578 ALA A CA 1
ATOM 4569 C C . ALA A 1 578 ? 10.181 7.756 -31.358 1.00 92.38 578 ALA A C 1
ATOM 4571 O O . ALA A 1 578 ? 11.391 7.740 -31.570 1.00 92.38 578 ALA A O 1
ATOM 4572 N N . GLU A 1 579 ? 9.591 8.596 -30.503 1.00 95.81 579 GLU A N 1
ATOM 4573 C CA . GLU A 1 579 ? 10.255 9.701 -29.803 1.00 95.81 579 GLU A CA 1
ATOM 4574 C C . GLU A 1 579 ? 10.994 9.271 -28.529 1.00 95.81 579 GLU A C 1
ATOM 4576 O O . GLU A 1 579 ? 11.789 10.048 -28.004 1.00 95.81 579 GLU A O 1
ATOM 4581 N N . VAL A 1 580 ? 10.790 8.040 -28.036 1.00 97.88 580 VAL A N 1
ATOM 4582 C CA . VAL A 1 580 ? 11.526 7.535 -26.867 1.00 97.88 580 VAL A CA 1
ATOM 4583 C C . VAL A 1 580 ? 13.006 7.406 -27.228 1.00 97.88 580 VAL A C 1
ATOM 4585 O O . VAL A 1 580 ? 13.367 6.652 -28.132 1.00 97.88 580 VAL A O 1
ATOM 4588 N N . GLN A 1 581 ? 13.856 8.127 -26.498 1.00 97.06 581 GLN A N 1
ATOM 4589 C CA . GLN A 1 581 ? 15.305 8.220 -26.707 1.00 97.06 581 GLN A CA 1
ATOM 4590 C C . GLN A 1 581 ? 16.090 7.503 -25.608 1.00 97.06 581 GLN A C 1
ATOM 4592 O O . GLN A 1 581 ? 17.152 6.941 -25.869 1.00 97.06 581 GLN A O 1
ATOM 4597 N N . GLU A 1 582 ? 15.572 7.523 -24.380 1.00 97.88 582 GLU A N 1
ATOM 4598 C CA . GLU A 1 582 ? 16.233 6.979 -23.196 1.00 97.88 582 GLU A CA 1
ATOM 4599 C C . GLU A 1 582 ? 15.260 6.124 -22.377 1.00 97.88 582 GLU A C 1
ATOM 4601 O O . GLU A 1 582 ? 14.094 6.475 -22.185 1.00 97.88 582 GLU A O 1
ATOM 4606 N N . ILE A 1 583 ? 15.748 4.988 -21.888 1.00 98.06 583 ILE A N 1
ATOM 4607 C CA . ILE A 1 583 ? 15.008 4.071 -21.023 1.00 98.06 583 ILE A CA 1
ATOM 4608 C C . ILE A 1 583 ? 15.941 3.728 -19.871 1.00 98.06 583 ILE A C 1
ATOM 4610 O O . ILE A 1 583 ? 16.975 3.106 -20.100 1.00 98.06 583 ILE A O 1
ATOM 4614 N N . GLU A 1 584 ? 15.589 4.158 -18.661 1.00 95.62 584 GLU A N 1
ATOM 4615 C CA . GLU A 1 584 ? 16.365 3.838 -17.460 1.00 95.62 584 GLU A CA 1
ATOM 4616 C C . GLU A 1 584 ? 16.200 2.363 -17.082 1.00 95.62 584 GLU A C 1
ATOM 4618 O O . GLU A 1 584 ? 17.185 1.654 -16.919 1.00 95.62 584 GLU A O 1
ATOM 4623 N N . ALA A 1 585 ? 14.955 1.887 -16.979 1.00 91.69 585 ALA A N 1
ATOM 4624 C CA . ALA A 1 585 ? 14.644 0.476 -16.779 1.00 91.69 585 ALA A CA 1
ATOM 4625 C C . ALA A 1 585 ? 13.218 0.156 -17.245 1.00 91.69 585 ALA A C 1
ATOM 4627 O O . ALA A 1 585 ? 12.365 1.037 -17.359 1.00 91.69 585 ALA A O 1
ATOM 4628 N N . LEU A 1 586 ? 12.950 -1.130 -17.477 1.00 91.19 586 LEU A N 1
ATOM 4629 C CA . LEU A 1 586 ? 11.607 -1.655 -17.717 1.00 91.19 586 LEU A CA 1
ATOM 4630 C C . LEU A 1 586 ? 11.311 -2.777 -16.720 1.00 91.19 586 LEU A C 1
ATOM 4632 O O . LEU A 1 586 ? 11.621 -3.944 -16.968 1.00 91.19 586 LEU A O 1
ATOM 4636 N N . PHE A 1 587 ? 10.692 -2.413 -15.596 1.00 87.31 587 PHE A N 1
ATOM 4637 C CA . PHE A 1 587 ? 10.214 -3.367 -14.599 1.00 87.31 587 PHE A CA 1
ATOM 4638 C C . PHE A 1 587 ? 8.744 -3.702 -14.825 1.00 87.31 587 PHE A C 1
ATOM 4640 O O . PHE A 1 587 ? 7.887 -2.818 -14.827 1.00 87.31 587 PHE A O 1
ATOM 4647 N N . PHE A 1 588 ? 8.448 -4.994 -14.951 1.00 85.25 588 PHE A N 1
ATOM 4648 C CA . PHE A 1 588 ? 7.086 -5.502 -15.056 1.00 85.25 588 PHE A CA 1
ATOM 4649 C C . PHE A 1 588 ? 6.854 -6.602 -14.029 1.00 85.25 588 PHE A C 1
ATOM 4651 O O . PHE A 1 588 ? 7.660 -7.516 -13.888 1.00 85.25 588 PHE A O 1
ATOM 4658 N N . SER A 1 589 ? 5.705 -6.547 -13.357 1.00 73.25 589 SER A N 1
ATOM 4659 C CA . SER A 1 589 ? 5.298 -7.571 -12.380 1.00 73.25 589 SER A CA 1
ATOM 4660 C C . SER A 1 589 ? 4.789 -8.877 -13.015 1.00 73.25 589 SER A C 1
ATOM 4662 O O . SER A 1 589 ? 4.458 -9.833 -12.315 1.00 73.25 589 SER A O 1
ATOM 4664 N N . ASN A 1 590 ? 4.683 -8.916 -14.343 1.00 76.38 590 ASN A N 1
ATOM 4665 C CA . ASN A 1 590 ? 4.196 -10.035 -15.138 1.00 76.38 590 ASN A CA 1
ATOM 4666 C C . ASN A 1 590 ? 4.864 -10.039 -16.522 1.00 76.38 590 ASN A C 1
ATOM 4668 O O . ASN A 1 590 ? 5.551 -9.099 -16.906 1.00 76.38 590 ASN A O 1
ATOM 4672 N N . SER A 1 591 ? 4.641 -11.105 -17.291 1.00 83.75 591 SER A N 1
ATOM 4673 C CA . SER A 1 591 ? 5.114 -11.207 -18.673 1.00 83.75 591 SER A CA 1
ATOM 4674 C C . SER A 1 591 ? 4.508 -10.118 -19.564 1.00 83.75 591 SER A C 1
ATOM 4676 O O . SER A 1 591 ? 3.287 -10.082 -19.734 1.00 83.75 591 SER A O 1
ATOM 4678 N N . VAL A 1 592 ? 5.362 -9.291 -20.173 1.00 90.56 592 VAL A N 1
ATOM 4679 C CA . VAL A 1 592 ? 4.962 -8.195 -21.069 1.00 90.56 592 VAL A CA 1
ATOM 4680 C C . VAL A 1 592 ? 5.671 -8.311 -22.415 1.00 90.56 592 VAL A C 1
ATOM 4682 O O . VAL A 1 592 ? 6.873 -8.557 -22.487 1.00 90.56 592 VAL A O 1
ATOM 4685 N N . GLU A 1 593 ? 4.916 -8.126 -23.495 1.00 92.25 593 GLU A N 1
ATOM 4686 C CA . GLU A 1 593 ? 5.455 -7.919 -24.837 1.00 92.25 593 GLU A CA 1
ATOM 4687 C C . GLU A 1 593 ? 5.857 -6.448 -25.005 1.00 92.25 593 GLU A C 1
ATOM 4689 O O . GLU A 1 593 ? 5.017 -5.558 -24.887 1.00 92.25 593 GLU A O 1
ATOM 4694 N N . VAL A 1 594 ? 7.126 -6.179 -25.309 1.00 95.25 594 VAL A N 1
ATOM 4695 C CA . VAL A 1 594 ? 7.601 -4.825 -25.631 1.00 95.25 594 VAL A CA 1
ATOM 4696 C C . VAL A 1 594 ? 7.845 -4.723 -27.132 1.00 95.25 594 VAL A C 1
ATOM 4698 O O . VAL A 1 594 ? 8.501 -5.577 -27.728 1.00 95.25 594 VAL A O 1
ATOM 4701 N N . THR A 1 595 ? 7.320 -3.666 -27.745 1.00 95.31 595 THR A N 1
ATOM 4702 C CA . THR A 1 595 ? 7.501 -3.350 -29.166 1.00 95.31 595 THR A CA 1
ATOM 4703 C C . THR A 1 595 ? 7.920 -1.895 -29.336 1.00 95.31 595 THR A C 1
ATOM 4705 O O . THR A 1 595 ? 7.652 -1.061 -28.476 1.00 95.31 595 THR A O 1
ATOM 4708 N N . VAL A 1 596 ? 8.574 -1.587 -30.454 1.00 95.75 596 VAL A N 1
ATOM 4709 C CA . VAL A 1 596 ? 9.021 -0.233 -30.807 1.00 95.75 596 VAL A CA 1
ATOM 4710 C C . VAL A 1 596 ? 8.348 0.175 -32.113 1.00 95.75 596 VAL A C 1
ATOM 4712 O O . VAL A 1 596 ? 8.245 -0.642 -33.032 1.00 95.75 596 VAL A O 1
ATOM 4715 N N . ALA A 1 597 ? 7.899 1.427 -32.211 1.00 91.88 597 ALA A N 1
ATOM 4716 C CA . ALA A 1 597 ? 7.389 1.990 -33.458 1.00 91.88 597 ALA A CA 1
ATOM 4717 C C . ALA A 1 597 ? 8.425 1.857 -34.596 1.00 91.88 597 ALA A C 1
ATOM 4719 O O . ALA A 1 597 ? 9.611 2.122 -34.396 1.00 91.88 597 ALA A O 1
ATOM 4720 N N . SER A 1 598 ? 7.986 1.469 -35.802 1.00 79.06 598 SER A N 1
ATOM 4721 C CA . SER A 1 598 ? 8.882 1.125 -36.927 1.00 79.06 598 SER A CA 1
ATOM 4722 C C . SER A 1 598 ? 9.854 2.241 -37.321 1.00 79.06 598 SER A C 1
ATOM 4724 O O . SER A 1 598 ? 10.962 1.960 -37.777 1.00 79.06 598 SER A O 1
ATOM 4726 N N . GLU A 1 599 ? 9.456 3.492 -37.097 1.00 85.06 599 GLU A N 1
ATOM 4727 C CA . GLU A 1 599 ? 10.224 4.693 -37.432 1.00 85.06 599 GLU A CA 1
ATOM 4728 C C . GLU A 1 599 ? 11.159 5.172 -36.307 1.00 85.06 599 GLU A C 1
ATOM 4730 O O . GLU A 1 599 ? 11.788 6.214 -36.460 1.00 85.06 599 GLU A O 1
ATOM 4735 N N . SER A 1 600 ? 11.287 4.452 -35.180 1.00 94.44 600 SER A N 1
ATOM 4736 C CA . SER A 1 600 ? 12.178 4.893 -34.094 1.00 94.44 600 SER A CA 1
ATOM 4737 C C . SER A 1 600 ? 13.635 4.989 -34.579 1.00 94.44 600 SER A C 1
ATOM 4739 O O . SER A 1 600 ? 14.180 3.994 -35.087 1.00 94.44 600 SER A O 1
ATOM 4741 N N . PRO A 1 601 ? 14.302 6.148 -34.414 1.00 96.56 601 PRO A N 1
ATOM 4742 C CA . PRO A 1 601 ? 15.717 6.297 -34.728 1.00 96.56 601 PRO A CA 1
ATOM 4743 C C . PRO A 1 601 ? 16.624 5.845 -33.572 1.00 96.56 601 PRO A C 1
ATOM 4745 O O . PRO A 1 601 ? 17.838 5.793 -33.750 1.00 96.56 601 PRO A O 1
ATOM 4748 N N . TYR A 1 602 ? 16.059 5.496 -32.410 1.00 97.75 602 TYR A N 1
ATOM 4749 C CA . TYR A 1 602 ? 16.814 5.235 -31.178 1.00 97.75 602 TYR A CA 1
ATOM 4750 C C . TYR A 1 602 ? 16.875 3.758 -30.800 1.00 97.75 602 TYR A C 1
ATOM 4752 O O . TYR A 1 602 ? 17.918 3.294 -30.336 1.00 97.75 602 TYR A O 1
ATOM 4760 N N . PHE A 1 603 ? 15.800 3.005 -31.048 1.00 98.06 603 PHE A N 1
ATOM 4761 C CA . PHE A 1 603 ? 15.687 1.616 -30.609 1.00 98.06 603 PHE A CA 1
ATOM 4762 C C . PHE A 1 603 ? 15.262 0.667 -31.727 1.00 98.06 603 PHE A C 1
ATOM 4764 O O . PHE A 1 603 ? 14.668 1.054 -32.737 1.00 98.06 603 PHE A O 1
ATOM 4771 N N . THR A 1 604 ? 15.576 -0.614 -31.547 1.00 97.19 604 THR A N 1
ATOM 4772 C CA . THR A 1 604 ? 15.118 -1.686 -32.429 1.00 97.19 604 THR A CA 1
ATOM 4773 C C . THR A 1 604 ? 14.873 -2.979 -31.658 1.00 97.19 604 THR A C 1
ATOM 4775 O O . THR A 1 604 ? 15.470 -3.217 -30.608 1.00 97.19 604 THR A O 1
ATOM 4778 N N . MET A 1 605 ? 13.987 -3.819 -32.195 1.00 96.50 605 MET A N 1
ATOM 4779 C CA . MET A 1 605 ? 13.704 -5.150 -31.665 1.00 96.50 605 MET A CA 1
ATOM 4780 C C . MET A 1 605 ? 14.420 -6.201 -32.508 1.00 96.50 605 MET A C 1
ATOM 4782 O O . MET A 1 605 ? 14.216 -6.279 -33.720 1.00 96.50 605 MET A O 1
ATOM 4786 N N . GLN A 1 606 ? 15.195 -7.068 -31.861 1.00 94.75 606 GLN A N 1
ATOM 4787 C CA . GLN A 1 606 ? 15.772 -8.252 -32.492 1.00 94.75 606 GLN A CA 1
ATOM 4788 C C . GLN A 1 606 ? 15.481 -9.475 -31.626 1.00 94.75 606 GLN A C 1
ATOM 4790 O O . GLN A 1 606 ? 15.859 -9.517 -30.461 1.00 94.75 606 GLN A O 1
ATOM 4795 N N . ASN A 1 607 ? 14.802 -10.481 -32.188 1.00 91.38 607 ASN A N 1
ATOM 4796 C CA . ASN A 1 607 ? 14.415 -11.707 -31.472 1.00 91.38 607 ASN A CA 1
ATOM 4797 C C . ASN A 1 607 ? 13.671 -11.440 -30.146 1.00 91.38 607 ASN A C 1
ATOM 4799 O O . ASN A 1 607 ? 13.893 -12.136 -29.155 1.00 91.38 607 ASN A O 1
ATOM 4803 N N . ASN A 1 608 ? 12.789 -10.432 -30.142 1.00 92.25 608 ASN A N 1
ATOM 4804 C CA . ASN A 1 608 ? 12.047 -9.945 -28.971 1.00 92.25 608 ASN A CA 1
ATOM 4805 C C . ASN A 1 608 ? 12.922 -9.367 -27.843 1.00 92.25 608 ASN A C 1
ATOM 4807 O O . ASN A 1 608 ? 12.458 -9.256 -26.716 1.00 92.25 608 ASN A O 1
ATOM 4811 N N . ILE A 1 609 ? 14.162 -8.979 -28.137 1.00 96.12 609 ILE A N 1
ATOM 4812 C CA . ILE A 1 609 ? 15.062 -8.276 -27.215 1.00 96.12 609 ILE A CA 1
ATOM 4813 C C . ILE A 1 609 ? 15.220 -6.838 -27.717 1.00 96.12 609 ILE A C 1
ATOM 4815 O O . ILE A 1 609 ? 15.313 -6.609 -28.930 1.00 96.12 609 ILE A O 1
ATOM 4819 N N . LEU A 1 610 ? 15.220 -5.882 -26.789 1.00 97.94 610 LEU A N 1
ATOM 4820 C CA . LEU A 1 610 ? 15.309 -4.458 -27.089 1.00 97.94 610 LEU A CA 1
ATOM 4821 C C . LEU A 1 610 ? 16.773 -4.010 -27.111 1.00 97.94 610 LEU A C 1
ATOM 4823 O O . LEU A 1 610 ? 17.512 -4.208 -26.144 1.00 97.94 610 LEU A O 1
ATOM 4827 N N . TYR A 1 611 ? 17.169 -3.362 -28.203 1.00 98.50 611 TYR A N 1
ATOM 4828 C CA . TYR A 1 611 ? 18.506 -2.811 -28.409 1.00 98.50 611 TYR A CA 1
ATOM 4829 C C . TYR A 1 611 ? 18.453 -1.336 -28.780 1.00 98.50 611 TYR A C 1
ATOM 4831 O O . TYR A 1 611 ? 17.430 -0.842 -29.259 1.00 98.50 611 TYR A O 1
ATOM 4839 N N . SER A 1 612 ? 19.598 -0.660 -28.661 1.00 98.25 612 SER A N 1
ATOM 4840 C CA . SER A 1 612 ? 19.849 0.563 -29.426 1.00 98.25 612 SER A CA 1
ATOM 4841 C C . SER A 1 612 ? 19.673 0.308 -30.928 1.00 98.25 612 SER A C 1
ATOM 4843 O O . SER A 1 612 ? 19.830 -0.819 -31.400 1.00 98.25 612 SER A O 1
ATOM 4845 N N . LYS A 1 613 ? 19.371 1.356 -31.700 1.00 96.75 613 LYS A N 1
ATOM 4846 C CA . LYS A 1 613 ? 19.090 1.262 -33.141 1.00 96.75 613 LYS A CA 1
ATOM 4847 C C . LYS A 1 613 ? 20.165 0.504 -33.924 1.00 96.75 613 LYS A C 1
ATOM 4849 O O . LYS A 1 613 ? 19.835 -0.310 -34.780 1.00 96.75 613 LYS A O 1
ATOM 4854 N N . GLU A 1 614 ? 21.429 0.750 -33.586 1.00 97.12 614 GLU A N 1
ATOM 4855 C CA . GLU A 1 614 ? 22.608 0.144 -34.219 1.00 97.12 614 GLU A CA 1
ATOM 4856 C C . GLU A 1 614 ? 23.015 -1.207 -33.597 1.00 97.12 614 GLU A C 1
ATOM 4858 O O . GLU A 1 614 ? 24.020 -1.792 -33.994 1.00 97.12 614 GLU A O 1
ATOM 4863 N N . ILE A 1 615 ? 22.254 -1.718 -32.619 1.00 97.62 615 ILE A N 1
ATOM 4864 C CA . ILE A 1 615 ? 22.505 -2.992 -31.918 1.00 97.62 615 ILE A CA 1
ATOM 4865 C C . ILE A 1 615 ? 23.894 -3.001 -31.253 1.00 97.62 615 ILE A C 1
ATOM 4867 O O . ILE A 1 615 ? 24.634 -3.983 -31.271 1.00 97.62 615 ILE A O 1
ATOM 4871 N N . THR A 1 616 ? 24.262 -1.867 -30.660 1.00 98.31 616 THR A N 1
ATOM 4872 C CA . THR A 1 616 ? 25.516 -1.682 -29.911 1.00 98.31 616 THR A CA 1
ATOM 4873 C C . THR A 1 616 ? 25.319 -1.753 -28.400 1.00 98.31 616 THR A C 1
ATOM 4875 O O . THR A 1 616 ? 26.261 -2.057 -27.671 1.00 98.31 616 THR A O 1
ATOM 4878 N N . LYS A 1 617 ? 24.088 -1.524 -27.929 1.00 98.50 617 LYS A N 1
ATOM 4879 C CA . LYS A 1 617 ? 23.702 -1.584 -26.519 1.00 98.50 617 LYS A CA 1
ATOM 4880 C C . LYS A 1 617 ? 22.469 -2.465 -26.355 1.00 98.50 617 LYS A C 1
ATOM 4882 O O . LYS A 1 617 ? 21.466 -2.234 -27.033 1.00 98.50 617 LYS A O 1
ATOM 4887 N N . LEU A 1 618 ? 22.540 -3.464 -25.475 1.00 98.44 618 LEU A N 1
ATOM 4888 C CA . LEU A 1 618 ? 21.375 -4.251 -25.059 1.00 98.44 618 LEU A CA 1
ATOM 4889 C C . LEU A 1 618 ? 20.634 -3.468 -23.977 1.00 98.44 618 LEU A C 1
ATOM 4891 O O . LEU A 1 618 ? 21.209 -3.174 -22.933 1.00 98.44 618 LEU A O 1
ATOM 4895 N N . ILE A 1 619 ? 19.382 -3.111 -24.255 1.00 98.19 619 ILE A N 1
ATOM 4896 C CA . ILE A 1 619 ? 18.574 -2.242 -23.393 1.00 98.19 619 ILE A CA 1
ATOM 4897 C C . ILE A 1 619 ? 17.722 -3.069 -22.440 1.00 98.19 619 ILE A C 1
ATOM 4899 O O . ILE A 1 619 ? 17.675 -2.779 -21.254 1.00 98.19 619 ILE A O 1
ATOM 4903 N N . TRP A 1 620 ? 17.052 -4.103 -22.949 1.00 97.25 620 TRP A N 1
ATOM 4904 C CA . TRP A 1 620 ? 16.178 -4.932 -22.127 1.00 97.25 620 TRP A CA 1
ATOM 4905 C C . TRP A 1 620 ? 16.027 -6.334 -22.705 1.00 97.25 620 TRP A C 1
ATOM 4907 O O . TRP A 1 620 ? 15.720 -6.509 -23.891 1.00 97.25 620 TRP A O 1
ATOM 4917 N N . TYR A 1 621 ? 16.218 -7.326 -21.841 1.00 95.50 621 TYR A N 1
ATOM 4918 C CA . TYR A 1 621 ? 15.967 -8.732 -22.089 1.00 95.50 621 TYR A CA 1
ATOM 4919 C C . TYR A 1 621 ? 14.687 -9.159 -21.347 1.00 95.50 621 TYR A C 1
ATOM 4921 O O . TYR A 1 621 ? 14.616 -9.012 -20.126 1.00 95.50 621 TYR A O 1
ATOM 4929 N N . PRO A 1 622 ? 13.678 -9.721 -22.039 1.00 92.31 622 PRO A N 1
ATOM 4930 C CA . PRO A 1 622 ? 12.424 -10.097 -21.396 1.00 92.31 622 PRO A CA 1
ATOM 4931 C C . PRO A 1 622 ? 12.596 -11.147 -20.291 1.00 92.31 622 PRO A C 1
ATOM 4933 O O . PRO A 1 622 ? 13.078 -12.251 -20.548 1.00 92.31 622 PRO A O 1
ATOM 4936 N N . ASN A 1 623 ? 12.116 -10.852 -19.080 1.00 86.75 623 ASN A N 1
ATOM 4937 C CA . ASN A 1 623 ? 12.147 -11.784 -17.942 1.00 86.75 623 ASN A CA 1
ATOM 4938 C C . ASN A 1 623 ? 11.309 -13.060 -18.169 1.00 86.75 623 ASN A C 1
ATOM 4940 O O . ASN A 1 623 ? 11.590 -14.109 -17.595 1.00 86.75 623 ASN A O 1
ATOM 4944 N N . ASN A 1 624 ? 10.310 -13.000 -19.052 1.00 85.19 624 ASN A N 1
ATOM 4945 C CA . ASN A 1 624 ? 9.464 -14.131 -19.434 1.00 85.19 624 ASN A CA 1
ATOM 4946 C C . ASN A 1 624 ? 10.062 -15.015 -20.538 1.00 85.19 624 ASN A C 1
ATOM 4948 O O . ASN A 1 624 ? 9.454 -16.023 -20.912 1.00 85.19 624 ASN A O 1
ATOM 4952 N N . LYS A 1 625 ? 11.210 -14.635 -21.103 1.00 89.94 625 LYS A N 1
ATOM 4953 C CA . LYS A 1 625 ? 11.877 -15.422 -22.134 1.00 89.94 625 LYS A CA 1
ATOM 4954 C C . LYS A 1 625 ? 12.489 -16.667 -21.494 1.00 89.94 625 LYS A C 1
ATOM 4956 O O . LYS A 1 625 ? 13.147 -16.597 -20.463 1.00 89.94 625 LYS A O 1
ATOM 4961 N N . THR A 1 626 ? 12.240 -17.820 -22.108 1.00 89.00 626 THR A N 1
ATOM 4962 C CA . THR A 1 626 ? 12.590 -19.138 -21.554 1.00 89.00 626 THR A CA 1
ATOM 4963 C C . THR A 1 626 ? 13.928 -19.669 -22.064 1.00 89.00 626 THR A C 1
ATOM 4965 O O . THR A 1 626 ? 14.179 -20.869 -21.971 1.00 89.00 626 THR A O 1
ATOM 4968 N N . ASP A 1 627 ? 14.748 -18.827 -22.693 1.00 92.44 627 ASP A N 1
ATOM 4969 C CA . ASP A 1 627 ? 16.058 -19.259 -23.165 1.00 92.44 627 ASP A CA 1
ATOM 4970 C C . ASP A 1 627 ? 16.943 -19.544 -21.942 1.00 92.44 627 ASP A C 1
ATOM 4972 O O . ASP A 1 627 ? 17.048 -18.719 -21.037 1.00 92.44 627 ASP A O 1
ATOM 4976 N N . THR A 1 628 ? 17.599 -20.702 -21.924 1.00 94.94 628 THR A N 1
ATOM 4977 C CA . THR A 1 628 ? 18.592 -21.042 -20.892 1.00 94.94 628 THR A CA 1
ATOM 4978 C C . THR A 1 628 ? 19.971 -20.493 -21.243 1.00 94.94 628 THR A C 1
ATOM 4980 O O . THR A 1 628 ? 20.794 -20.254 -20.365 1.00 94.94 628 THR A O 1
ATOM 4983 N N . GLU A 1 629 ? 20.232 -20.257 -22.528 1.00 97.06 629 GLU A N 1
ATOM 4984 C CA . GLU A 1 629 ? 21.506 -19.756 -23.025 1.00 97.06 629 GLU A CA 1
ATOM 4985 C C . GLU A 1 629 ? 21.297 -18.585 -23.978 1.00 97.06 629 GLU A C 1
ATOM 4987 O O . GLU A 1 629 ? 20.379 -18.599 -24.802 1.00 97.06 629 GLU A O 1
ATOM 4992 N N . TYR A 1 630 ? 22.178 -17.586 -23.905 1.00 97.50 630 TYR A N 1
ATOM 4993 C CA . TYR A 1 630 ? 22.101 -16.429 -24.784 1.00 97.50 630 TYR A CA 1
ATOM 4994 C C . TYR A 1 630 ? 23.474 -15.944 -25.241 1.00 97.50 630 TYR A C 1
ATOM 4996 O O . TYR A 1 630 ? 24.364 -15.675 -24.436 1.00 97.50 630 TYR A O 1
ATOM 5004 N N . VAL A 1 631 ? 23.636 -15.815 -26.559 1.00 97.69 631 VAL A N 1
ATOM 5005 C CA . VAL A 1 631 ? 24.845 -15.280 -27.190 1.00 97.69 631 VAL A CA 1
ATOM 5006 C C . VAL A 1 631 ? 24.561 -13.865 -27.663 1.00 97.69 631 VAL A C 1
ATOM 5008 O O . VAL A 1 631 ? 23.719 -13.672 -28.540 1.00 97.69 631 VAL A O 1
ATOM 5011 N N . LEU A 1 632 ? 25.276 -12.884 -27.108 1.00 97.31 632 LEU A N 1
ATOM 5012 C CA . LEU A 1 632 ? 25.135 -11.500 -27.552 1.00 97.31 632 LEU A CA 1
ATOM 5013 C C . LEU A 1 632 ? 25.655 -11.345 -28.989 1.00 97.31 632 LEU A C 1
ATOM 5015 O O . LEU A 1 632 ? 26.675 -11.955 -29.331 1.00 97.31 632 LEU A O 1
ATOM 5019 N N . PRO A 1 633 ? 25.002 -10.513 -29.824 1.00 97.56 633 PRO A N 1
ATOM 5020 C CA . PRO A 1 633 ? 25.549 -10.129 -31.118 1.00 97.56 633 PRO A CA 1
ATOM 5021 C C . PRO A 1 633 ? 26.944 -9.509 -30.978 1.00 97.56 633 PRO A C 1
ATOM 5023 O O . PRO A 1 633 ? 27.200 -8.751 -30.043 1.00 97.56 633 PRO A O 1
ATOM 5026 N N . ASP A 1 634 ? 27.826 -9.765 -31.948 1.00 96.62 634 ASP A N 1
ATOM 5027 C CA . ASP A 1 634 ? 29.199 -9.233 -31.950 1.00 96.62 634 ASP A CA 1
ATOM 5028 C C . ASP A 1 634 ? 29.248 -7.695 -31.962 1.00 96.62 634 ASP A C 1
ATOM 5030 O O . ASP A 1 634 ? 30.261 -7.102 -31.599 1.00 96.62 634 ASP A O 1
ATOM 5034 N N . THR A 1 635 ? 28.172 -7.033 -32.387 1.00 97.94 635 THR A N 1
ATOM 5035 C CA . THR A 1 635 ? 28.066 -5.569 -32.403 1.00 97.94 635 THR A CA 1
ATOM 5036 C C . THR A 1 635 ? 27.834 -4.967 -31.019 1.00 97.94 635 THR A C 1
ATOM 5038 O O . THR A 1 635 ? 28.081 -3.776 -30.846 1.00 97.94 635 THR A O 1
ATOM 5041 N N . VAL A 1 636 ? 27.379 -5.755 -30.038 1.00 98.62 636 VAL A N 1
ATOM 5042 C CA . VAL A 1 636 ? 27.032 -5.256 -28.704 1.00 98.62 636 VAL A CA 1
ATOM 5043 C C . VAL A 1 636 ? 28.290 -5.054 -27.864 1.00 98.62 636 VAL A C 1
ATOM 5045 O O . VAL A 1 636 ? 29.029 -5.999 -27.582 1.00 98.62 636 VAL A O 1
ATOM 5048 N N . THR A 1 637 ? 28.491 -3.814 -27.426 1.00 98.06 637 THR A N 1
ATOM 5049 C CA . THR A 1 637 ? 29.598 -3.393 -26.559 1.00 98.06 637 THR A CA 1
ATOM 5050 C C . THR A 1 637 ? 29.134 -2.979 -25.163 1.00 98.06 637 THR A C 1
ATOM 5052 O O . THR A 1 637 ? 29.954 -2.887 -24.255 1.00 98.06 637 THR A O 1
ATOM 5055 N N . GLU A 1 638 ? 27.836 -2.746 -24.963 1.00 98.31 638 GLU A N 1
ATOM 5056 C CA . GLU A 1 638 ? 27.280 -2.254 -23.698 1.00 98.31 638 GLU A CA 1
ATOM 5057 C C . GLU A 1 638 ? 25.998 -3.000 -23.304 1.00 98.31 638 GLU A C 1
ATOM 5059 O O . GLU A 1 638 ? 25.158 -3.322 -24.149 1.00 98.31 638 GLU A O 1
ATOM 5064 N N . ILE A 1 639 ? 25.840 -3.260 -22.007 1.00 98.38 639 ILE A N 1
ATOM 5065 C CA . ILE A 1 639 ? 24.613 -3.785 -21.400 1.00 98.38 639 ILE A CA 1
ATOM 5066 C C . ILE A 1 639 ? 24.066 -2.707 -20.469 1.00 98.38 639 ILE A C 1
ATOM 5068 O O . ILE A 1 639 ? 24.798 -2.232 -19.605 1.00 98.38 639 ILE A O 1
ATOM 5072 N N . ALA A 1 640 ? 22.811 -2.306 -20.671 1.00 97.81 640 ALA A N 1
ATOM 5073 C CA . ALA A 1 640 ? 22.160 -1.287 -19.854 1.00 97.81 640 ALA A CA 1
ATOM 5074 C C . ALA A 1 640 ? 21.937 -1.744 -18.403 1.00 97.81 640 ALA A C 1
ATOM 5076 O O . ALA A 1 640 ? 21.975 -2.940 -18.094 1.00 97.81 640 ALA A O 1
ATOM 5077 N N . ASP A 1 641 ? 21.659 -0.777 -17.532 1.00 94.75 641 ASP A N 1
ATOM 5078 C CA . ASP A 1 641 ? 21.231 -1.033 -16.161 1.00 94.75 641 ASP A CA 1
ATOM 5079 C C . ASP A 1 641 ? 19.988 -1.932 -16.163 1.00 94.75 641 ASP A C 1
ATOM 5081 O O . ASP A 1 641 ? 19.107 -1.803 -17.016 1.00 94.75 641 ASP A O 1
ATOM 5085 N N . PHE A 1 642 ? 19.935 -2.884 -15.231 1.00 93.62 642 PHE A N 1
ATOM 5086 C CA . PHE A 1 642 ? 18.818 -3.825 -15.067 1.00 93.62 642 PHE A CA 1
ATOM 5087 C C . PHE A 1 642 ? 18.434 -4.653 -16.310 1.00 93.62 642 PHE A C 1
ATOM 5089 O O . PHE A 1 642 ? 17.378 -5.287 -16.323 1.00 93.62 642 PHE A O 1
ATOM 5096 N N . ALA A 1 643 ? 19.266 -4.688 -17.356 1.00 95.81 643 ALA A N 1
ATOM 5097 C CA . ALA A 1 643 ? 18.868 -5.226 -18.655 1.00 95.81 643 ALA A CA 1
ATOM 5098 C C . ALA A 1 643 ? 18.441 -6.707 -18.635 1.00 95.81 643 ALA A C 1
ATOM 5100 O O . ALA A 1 643 ? 17.627 -7.102 -19.464 1.00 95.81 643 ALA A O 1
ATOM 5101 N N . PHE A 1 644 ? 18.968 -7.518 -17.713 1.00 94.56 644 PHE A N 1
ATOM 5102 C CA . PHE A 1 644 ? 18.625 -8.933 -17.520 1.00 94.56 644 PHE A CA 1
ATOM 5103 C C . PHE A 1 644 ? 17.945 -9.211 -16.172 1.00 94.56 644 PHE A C 1
ATOM 5105 O O . PHE A 1 644 ? 17.904 -10.366 -15.745 1.00 94.56 644 PHE A O 1
ATOM 5112 N N . ILE A 1 645 ? 17.411 -8.194 -15.492 1.00 90.88 645 ILE A N 1
ATOM 5113 C CA . ILE A 1 645 ? 16.784 -8.378 -14.179 1.00 90.88 645 ILE A CA 1
ATOM 5114 C C . ILE A 1 645 ? 15.695 -9.467 -14.211 1.00 90.88 645 ILE A C 1
ATOM 5116 O O . ILE A 1 645 ? 14.892 -9.537 -15.144 1.00 90.88 645 ILE A O 1
ATOM 5120 N N . GLU A 1 646 ? 15.669 -10.331 -13.191 1.00 90.38 646 GLU A N 1
ATOM 5121 C CA . GLU A 1 646 ? 14.658 -11.396 -13.027 1.00 90.38 646 GLU A CA 1
ATOM 5122 C C . GLU A 1 646 ? 14.579 -12.422 -14.178 1.00 90.38 646 GLU A C 1
ATOM 5124 O O . GLU A 1 646 ? 13.619 -13.193 -14.291 1.00 90.38 646 GLU A O 1
ATOM 5129 N N . THR A 1 647 ? 15.595 -12.484 -15.041 1.00 91.62 647 THR A N 1
ATOM 5130 C CA . THR A 1 647 ? 15.612 -13.439 -16.154 1.00 91.62 647 THR A CA 1
ATOM 5131 C C . THR A 1 647 ? 15.924 -14.865 -15.697 1.00 91.62 647 THR A C 1
ATOM 5133 O O . THR A 1 647 ? 16.570 -15.109 -14.678 1.00 91.62 647 THR A O 1
ATOM 5136 N N . GLN A 1 648 ? 15.464 -15.840 -16.486 1.00 91.19 648 GLN A N 1
ATOM 5137 C CA . GLN A 1 648 ? 15.679 -17.271 -16.231 1.00 91.19 648 GLN A CA 1
ATOM 5138 C C . GLN A 1 648 ? 16.954 -17.824 -16.890 1.00 91.19 648 GLN A C 1
ATOM 5140 O O . GLN A 1 648 ? 17.148 -19.038 -16.901 1.00 91.19 648 GLN A O 1
ATOM 5145 N N . ILE A 1 649 ? 17.801 -16.945 -17.436 1.00 93.75 649 ILE A N 1
ATOM 5146 C CA . ILE A 1 649 ? 19.019 -17.303 -18.163 1.00 93.75 649 ILE A CA 1
ATOM 5147 C C . ILE A 1 649 ? 19.981 -18.088 -17.258 1.00 93.75 649 ILE A C 1
ATOM 5149 O O . ILE A 1 649 ? 20.198 -17.726 -16.103 1.00 93.75 649 ILE A O 1
ATOM 5153 N N . GLU A 1 650 ? 20.577 -19.158 -17.781 1.00 95.44 650 GLU A N 1
ATOM 5154 C CA . GLU A 1 650 ? 21.576 -19.965 -17.070 1.00 95.44 650 GLU A CA 1
ATOM 5155 C C . GLU A 1 650 ? 22.998 -19.609 -17.501 1.00 95.44 650 GLU A C 1
ATOM 5157 O O . GLU A 1 650 ? 23.910 -19.527 -16.671 1.00 95.44 650 GLU A O 1
ATOM 5162 N N . THR A 1 651 ? 23.175 -19.392 -18.808 1.00 96.75 651 THR A N 1
ATOM 5163 C CA . THR A 1 651 ? 24.467 -19.102 -19.428 1.00 96.75 651 THR A CA 1
ATOM 5164 C C . THR A 1 651 ? 24.384 -17.921 -20.385 1.00 96.75 651 THR A C 1
ATOM 5166 O O . THR A 1 651 ? 23.511 -17.866 -21.251 1.00 96.75 651 THR A O 1
ATOM 5169 N N . ILE A 1 652 ? 25.346 -17.004 -20.296 1.00 97.25 652 ILE A N 1
ATOM 5170 C CA . ILE A 1 652 ? 25.451 -15.871 -21.219 1.00 97.25 652 ILE A CA 1
ATOM 5171 C C . ILE A 1 652 ? 26.841 -15.774 -21.850 1.00 97.25 652 ILE A C 1
ATOM 5173 O O . ILE A 1 652 ? 27.857 -15.965 -21.183 1.00 97.25 652 ILE A O 1
ATOM 5177 N N . TYR A 1 653 ? 26.888 -15.469 -23.147 1.00 97.88 653 TYR A N 1
ATOM 5178 C CA . TYR A 1 653 ? 28.123 -15.282 -23.906 1.00 97.88 653 TYR A CA 1
ATOM 5179 C C . TYR A 1 653 ? 28.270 -13.819 -24.324 1.00 97.88 653 TYR A C 1
ATOM 5181 O O . TYR A 1 653 ? 27.524 -13.315 -25.167 1.00 97.88 653 TYR A O 1
ATOM 5189 N N . LEU A 1 654 ? 29.260 -13.153 -23.737 1.00 96.94 654 LEU A N 1
ATOM 5190 C CA . LEU A 1 654 ? 29.605 -11.750 -23.920 1.00 96.94 654 LEU A CA 1
ATOM 5191 C C . LEU A 1 654 ? 30.782 -11.644 -24.898 1.00 96.94 654 LEU A C 1
ATOM 5193 O O . LEU A 1 654 ? 31.930 -11.913 -24.543 1.00 96.94 654 LEU A O 1
ATOM 5197 N N . ARG A 1 655 ? 30.484 -11.274 -26.150 1.00 94.00 655 ARG A N 1
ATOM 5198 C CA . ARG A 1 655 ? 31.458 -11.239 -27.254 1.00 94.00 655 ARG A CA 1
ATOM 5199 C C . ARG A 1 655 ? 32.406 -10.041 -27.153 1.00 94.00 655 ARG A C 1
ATOM 5201 O O . ARG A 1 655 ? 33.580 -10.195 -26.842 1.00 94.00 655 ARG A O 1
ATOM 5208 N N . ASN A 1 656 ? 31.880 -8.838 -27.370 1.00 96.56 656 ASN A N 1
ATOM 5209 C CA . ASN A 1 656 ? 32.663 -7.599 -27.427 1.00 96.56 656 ASN A CA 1
ATOM 5210 C C . ASN A 1 656 ? 32.248 -6.583 -26.351 1.00 96.56 656 ASN A C 1
ATOM 5212 O O . ASN A 1 656 ? 32.497 -5.390 -26.499 1.00 96.56 656 ASN A O 1
ATOM 5216 N N . VAL A 1 657 ? 31.614 -7.050 -25.272 1.00 97.88 657 VAL A N 1
ATOM 5217 C CA . VAL A 1 657 ? 31.100 -6.190 -24.199 1.00 97.88 657 VAL A CA 1
ATOM 5218 C C . VAL A 1 657 ? 32.250 -5.561 -23.421 1.00 97.88 657 VAL A C 1
ATOM 5220 O O . VAL A 1 657 ? 33.100 -6.266 -22.879 1.00 97.88 657 VAL A O 1
ATOM 5223 N N . THR A 1 658 ? 32.245 -4.233 -23.349 1.00 96.62 658 THR A N 1
ATOM 5224 C CA . THR A 1 658 ? 33.204 -3.426 -22.592 1.00 96.62 658 THR A CA 1
ATOM 5225 C C . THR A 1 658 ? 32.577 -2.729 -21.392 1.00 96.62 658 THR A C 1
ATOM 5227 O O . THR A 1 658 ? 33.330 -2.321 -20.524 1.00 96.62 658 THR A O 1
ATOM 5230 N N . ASN A 1 659 ? 31.245 -2.612 -21.320 1.00 97.31 659 ASN A N 1
ATOM 5231 C CA . ASN A 1 659 ? 30.532 -1.958 -20.217 1.00 97.31 659 ASN A CA 1
ATOM 5232 C C . ASN A 1 659 ? 29.307 -2.777 -19.782 1.00 97.31 659 ASN A C 1
ATOM 5234 O O . ASN A 1 659 ? 28.523 -3.212 -20.635 1.00 97.31 659 ASN A O 1
ATOM 5238 N N . ILE A 1 660 ? 29.127 -2.959 -18.472 1.00 97.25 660 ILE A N 1
ATOM 5239 C CA . ILE A 1 660 ? 27.960 -3.613 -17.864 1.00 97.25 660 ILE A CA 1
ATOM 5240 C C . ILE A 1 660 ? 27.353 -2.675 -16.818 1.00 97.25 660 ILE A C 1
ATOM 5242 O O . ILE A 1 660 ? 28.018 -2.316 -15.847 1.00 97.25 660 ILE A O 1
ATOM 5246 N N . GLY A 1 661 ? 26.095 -2.298 -17.045 1.00 95.69 661 GLY A N 1
ATOM 5247 C CA . GLY A 1 661 ? 25.346 -1.372 -16.206 1.00 95.69 661 GLY A CA 1
ATOM 5248 C C . GLY A 1 661 ? 24.968 -1.911 -14.827 1.00 95.69 661 GLY A C 1
ATOM 5249 O O . GLY A 1 661 ? 25.067 -3.109 -14.536 1.00 95.69 661 GLY A O 1
ATOM 5250 N N . GLN A 1 662 ? 24.494 -1.000 -13.983 1.00 93.19 662 GLN A N 1
ATOM 5251 C CA . GLN A 1 662 ? 24.130 -1.255 -12.596 1.00 93.19 662 GLN A CA 1
ATOM 5252 C C . GLN A 1 662 ? 23.046 -2.332 -12.522 1.00 93.19 662 GLN A C 1
ATOM 5254 O O . GLN A 1 662 ? 22.070 -2.304 -13.277 1.00 93.19 662 GLN A O 1
ATOM 5259 N N . CYS A 1 663 ? 23.204 -3.298 -11.612 1.00 92.75 663 CYS A N 1
ATOM 5260 C CA . CYS A 1 663 ? 22.220 -4.368 -11.405 1.00 92.75 663 CYS A CA 1
ATOM 5261 C C . CYS A 1 663 ? 21.807 -5.115 -12.692 1.00 92.75 663 CYS A C 1
ATOM 5263 O O . CYS A 1 663 ? 20.725 -5.707 -12.733 1.00 92.75 663 CYS A O 1
ATOM 5265 N N . ALA A 1 664 ? 22.642 -5.112 -13.745 1.00 94.94 664 ALA A N 1
ATOM 5266 C CA . ALA A 1 664 ? 22.293 -5.685 -15.044 1.00 94.94 664 ALA A CA 1
ATOM 5267 C C . ALA A 1 664 ? 21.816 -7.140 -14.940 1.00 94.94 664 ALA A C 1
ATOM 5269 O O . ALA A 1 664 ? 20.907 -7.517 -15.670 1.00 94.94 664 ALA A O 1
ATOM 5270 N N . PHE A 1 665 ? 22.373 -7.925 -14.009 1.00 93.81 665 PHE A N 1
ATOM 5271 C CA . PHE A 1 665 ? 22.003 -9.320 -13.739 1.00 93.81 665 PHE A CA 1
ATOM 5272 C C . PHE A 1 665 ? 21.459 -9.533 -12.314 1.00 93.81 665 PHE A C 1
ATOM 5274 O O . PHE A 1 665 ? 21.684 -10.583 -11.701 1.00 93.81 665 PHE A O 1
ATOM 5281 N N . ALA A 1 666 ? 20.764 -8.540 -11.753 1.00 90.19 666 ALA A N 1
ATOM 5282 C CA . ALA A 1 666 ? 20.116 -8.671 -10.448 1.00 90.19 666 ALA A CA 1
ATOM 5283 C C . ALA A 1 666 ? 18.965 -9.694 -10.484 1.00 90.19 666 ALA A C 1
ATOM 5285 O O . ALA A 1 666 ? 18.291 -9.861 -11.505 1.00 90.19 666 ALA A O 1
ATOM 5286 N N . ILE A 1 667 ? 18.737 -10.397 -9.366 1.00 88.94 667 ILE A N 1
ATOM 5287 C CA . ILE A 1 667 ? 17.616 -11.338 -9.190 1.00 88.94 667 ILE A CA 1
ATOM 5288 C C . ILE A 1 667 ? 17.530 -12.404 -10.310 1.00 88.94 667 ILE A C 1
ATOM 5290 O O . ILE A 1 667 ? 16.454 -12.863 -10.669 1.00 88.94 667 ILE A O 1
ATOM 5294 N N . CYS A 1 668 ? 18.658 -12.827 -10.888 1.00 90.75 668 CYS A N 1
ATOM 5295 C CA . CYS A 1 668 ? 18.710 -13.917 -11.874 1.00 90.75 668 CYS A CA 1
ATOM 5296 C C . CYS A 1 668 ? 18.948 -15.260 -11.153 1.00 90.75 668 CYS A C 1
ATOM 5298 O O . CYS A 1 668 ? 20.102 -15.581 -10.850 1.00 90.75 668 CYS A O 1
ATOM 5300 N N . PRO A 1 669 ? 17.911 -16.063 -10.832 1.00 89.00 669 PRO A N 1
ATOM 5301 C CA . PRO A 1 669 ? 18.060 -17.207 -9.927 1.00 89.00 669 PRO A CA 1
ATOM 5302 C C . PRO A 1 669 ? 18.864 -18.370 -10.519 1.00 89.00 669 PRO A C 1
ATOM 5304 O O . PRO A 1 669 ? 19.440 -19.150 -9.763 1.00 89.00 669 PRO A O 1
ATOM 5307 N N . ASN A 1 670 ? 18.904 -18.490 -11.850 1.00 92.06 670 ASN A N 1
ATOM 5308 C CA . ASN A 1 670 ? 19.503 -19.638 -12.538 1.00 92.06 670 ASN A CA 1
ATOM 5309 C C . ASN A 1 670 ? 20.845 -19.314 -13.208 1.00 92.06 670 ASN A C 1
ATOM 5311 O O . ASN A 1 670 ? 21.495 -20.223 -13.725 1.00 92.06 670 ASN A O 1
ATOM 5315 N N . LEU A 1 671 ? 21.279 -18.049 -13.198 1.00 93.88 671 LEU A N 1
ATOM 5316 C CA . LEU A 1 671 ? 22.506 -17.630 -13.868 1.00 93.88 671 LEU A CA 1
ATOM 5317 C C . LEU A 1 671 ? 23.721 -18.218 -13.142 1.00 93.88 671 LEU A C 1
ATOM 5319 O O . LEU A 1 671 ? 24.042 -17.836 -12.017 1.00 93.88 671 LEU A O 1
ATOM 5323 N N . THR A 1 672 ? 24.407 -19.146 -13.806 1.00 94.50 672 THR A N 1
ATOM 5324 C CA . THR A 1 672 ? 25.564 -19.867 -13.249 1.00 94.50 672 THR A CA 1
ATOM 5325 C C . THR A 1 672 ? 26.834 -19.667 -14.058 1.00 94.50 672 THR A C 1
ATOM 5327 O O . THR A 1 672 ? 27.923 -19.851 -13.514 1.00 94.50 672 THR A O 1
ATOM 5330 N N . SER A 1 673 ? 26.729 -19.275 -15.332 1.00 95.69 673 SER A N 1
ATOM 5331 C CA . SER A 1 673 ? 27.887 -19.173 -16.222 1.00 95.69 673 SER A CA 1
ATOM 5332 C C . SER A 1 673 ? 27.874 -17.906 -17.078 1.00 95.69 673 SER A C 1
ATOM 5334 O O . SER A 1 673 ? 26.906 -17.623 -17.781 1.00 95.69 673 SER A O 1
ATOM 5336 N N . ILE A 1 674 ? 28.992 -17.179 -17.090 1.00 96.31 674 ILE A N 1
ATOM 5337 C CA . ILE A 1 674 ? 29.234 -16.069 -18.022 1.00 96.31 674 ILE A CA 1
ATOM 5338 C C . ILE A 1 674 ? 30.514 -16.336 -18.789 1.00 96.31 674 ILE A C 1
ATOM 5340 O O . ILE A 1 674 ? 31.568 -16.541 -18.196 1.00 96.31 674 ILE A O 1
ATOM 5344 N N . TYR A 1 675 ? 30.438 -16.297 -20.111 1.00 97.62 675 TYR A N 1
ATOM 5345 C CA . TYR A 1 675 ? 31.582 -16.438 -20.995 1.00 97.62 675 TYR A CA 1
ATOM 5346 C C . TYR A 1 675 ? 31.965 -15.076 -21.557 1.00 97.62 675 TYR A C 1
ATOM 5348 O O . TYR A 1 675 ? 31.156 -14.445 -22.226 1.00 97.62 675 TYR A O 1
ATOM 5356 N N . PHE A 1 676 ? 33.203 -14.647 -21.335 1.00 96.62 676 PHE A N 1
ATOM 5357 C CA . PHE A 1 676 ? 33.750 -13.428 -21.926 1.00 96.62 676 PHE A CA 1
ATOM 5358 C C . PHE A 1 676 ? 34.685 -13.762 -23.085 1.00 96.62 676 PHE A C 1
ATOM 5360 O O . PHE A 1 676 ? 35.594 -14.575 -22.920 1.00 96.62 676 PHE A O 1
ATOM 5367 N N . ASP A 1 677 ? 34.523 -13.119 -24.241 1.00 95.12 677 ASP A N 1
ATOM 5368 C CA . ASP A 1 677 ? 35.462 -13.227 -25.369 1.00 95.12 677 ASP A CA 1
ATOM 5369 C C . ASP A 1 677 ? 36.523 -12.118 -25.388 1.00 95.12 677 ASP A C 1
ATOM 5371 O O . ASP A 1 677 ? 37.567 -12.280 -26.027 1.00 95.12 677 ASP A O 1
ATOM 5375 N N . THR A 1 678 ? 36.333 -11.038 -24.630 1.00 94.38 678 THR A N 1
ATOM 5376 C CA . THR A 1 678 ? 37.283 -9.926 -24.577 1.00 94.38 678 THR A CA 1
ATOM 5377 C C . THR A 1 678 ? 38.554 -10.271 -23.790 1.00 94.38 678 THR A C 1
ATOM 5379 O O . THR A 1 678 ? 38.565 -10.999 -22.795 1.00 94.38 678 THR A O 1
ATOM 5382 N N . LEU A 1 679 ? 39.684 -9.714 -24.240 1.00 93.19 679 LEU A N 1
ATOM 5383 C CA . LEU A 1 679 ? 40.966 -9.837 -23.533 1.00 93.19 679 LEU A CA 1
ATOM 5384 C C . LEU A 1 679 ? 41.098 -8.866 -22.356 1.00 93.19 679 LEU A C 1
ATOM 5386 O O . LEU A 1 679 ? 42.011 -9.018 -21.547 1.00 93.19 679 LEU A O 1
ATOM 5390 N N . GLN A 1 680 ? 40.245 -7.848 -22.287 1.00 95.12 680 GLN A N 1
ATOM 5391 C CA . GLN A 1 680 ? 40.154 -6.931 -21.158 1.00 95.12 680 GLN A CA 1
ATOM 5392 C C . GLN A 1 680 ? 38.791 -7.120 -20.487 1.00 95.12 680 GLN A C 1
ATOM 5394 O O . GLN A 1 680 ? 37.804 -7.288 -21.213 1.00 95.12 680 GLN A O 1
ATOM 5399 N N . PRO A 1 681 ? 38.738 -7.128 -19.143 1.00 94.69 681 PRO A N 1
ATOM 5400 C CA . PRO A 1 681 ? 37.471 -7.141 -18.427 1.00 94.69 681 PRO A CA 1
ATOM 5401 C C . PRO A 1 681 ? 36.662 -5.882 -18.766 1.00 94.69 681 PRO A C 1
ATOM 5403 O O . PRO A 1 681 ? 37.272 -4.832 -18.983 1.00 94.69 681 PRO A O 1
ATOM 5406 N N . PRO A 1 682 ? 35.324 -5.980 -18.842 1.00 94.81 682 PRO A N 1
ATOM 5407 C CA . PRO A 1 682 ? 34.489 -4.798 -18.981 1.00 94.81 682 PRO A CA 1
ATOM 5408 C C . PRO A 1 682 ? 34.527 -3.950 -17.709 1.00 94.81 682 PRO A C 1
ATOM 5410 O O . PRO A 1 682 ? 34.756 -4.475 -16.614 1.00 94.81 682 PRO A O 1
ATOM 5413 N N . ASP A 1 683 ? 34.233 -2.664 -17.863 1.00 94.06 683 ASP A N 1
ATOM 5414 C CA . ASP A 1 683 ? 33.857 -1.807 -16.748 1.00 94.06 683 ASP A CA 1
ATOM 5415 C C . ASP A 1 683 ? 32.489 -2.274 -16.220 1.00 94.06 683 ASP A C 1
ATOM 5417 O O . ASP A 1 683 ? 31.582 -2.600 -16.997 1.00 94.06 683 ASP A O 1
ATOM 5421 N N . ILE A 1 684 ? 32.365 -2.373 -14.896 1.00 89.56 684 ILE A N 1
ATOM 5422 C CA . ILE A 1 684 ? 31.152 -2.832 -14.214 1.00 89.56 684 ILE A CA 1
ATOM 5423 C C . ILE A 1 684 ? 30.711 -1.787 -13.196 1.00 89.56 684 ILE A C 1
ATOM 5425 O O . ILE A 1 684 ? 31.542 -1.237 -12.472 1.00 89.56 684 ILE A O 1
ATOM 5429 N N . GLU A 1 685 ? 29.407 -1.556 -13.128 1.00 87.75 685 GLU A N 1
ATOM 5430 C CA . GLU A 1 685 ? 28.785 -0.705 -12.114 1.00 87.75 685 GLU A CA 1
ATOM 5431 C C . GLU A 1 685 ? 28.366 -1.522 -10.875 1.00 87.75 685 GLU A C 1
ATOM 5433 O O . GLU A 1 685 ? 28.395 -2.765 -10.871 1.00 87.75 685 GLU A O 1
ATOM 5438 N N . ASP A 1 686 ? 27.976 -0.824 -9.806 1.00 78.94 686 ASP A N 1
ATOM 5439 C CA . ASP A 1 686 ? 27.596 -1.427 -8.524 1.00 78.94 686 ASP A CA 1
ATOM 5440 C C . ASP A 1 686 ? 26.509 -2.512 -8.681 1.00 78.94 686 ASP A C 1
ATOM 5442 O O . ASP A 1 686 ? 25.570 -2.400 -9.470 1.00 78.94 686 ASP A O 1
ATOM 5446 N N . ASP A 1 687 ? 26.663 -3.607 -7.930 1.00 83.12 687 ASP A N 1
ATOM 5447 C CA . ASP A 1 687 ? 25.713 -4.727 -7.859 1.00 83.12 687 ASP A CA 1
ATOM 5448 C C . ASP A 1 687 ? 25.281 -5.344 -9.204 1.00 83.12 687 ASP A C 1
ATOM 5450 O O . ASP A 1 687 ? 24.292 -6.072 -9.268 1.00 83.12 687 ASP A O 1
ATOM 5454 N N . SER A 1 688 ? 26.090 -5.176 -10.261 1.00 84.25 688 SER A N 1
ATOM 5455 C CA . SER A 1 688 ? 25.902 -5.825 -11.573 1.00 84.25 688 SER A CA 1
ATOM 5456 C C . SER A 1 688 ? 25.626 -7.337 -11.476 1.00 84.25 688 SER A C 1
ATOM 5458 O O . SER A 1 688 ? 24.923 -7.885 -12.324 1.00 84.25 688 SER A O 1
ATOM 5460 N N . PHE A 1 689 ? 26.160 -8.004 -10.437 1.00 86.31 689 PHE A N 1
ATOM 5461 C CA . PHE A 1 689 ? 25.956 -9.424 -10.129 1.00 86.31 689 PHE A CA 1
ATOM 5462 C C . PHE A 1 689 ? 25.690 -9.645 -8.627 1.00 86.31 689 PHE A C 1
ATOM 5464 O O . PHE A 1 689 ? 26.576 -9.424 -7.792 1.00 86.31 689 PHE A O 1
ATOM 5471 N N . GLU A 1 690 ? 24.503 -10.156 -8.292 1.00 74.75 690 GLU A N 1
ATOM 5472 C CA . GLU A 1 690 ? 24.064 -10.400 -6.906 1.00 74.75 690 GLU A CA 1
ATOM 5473 C C . GLU A 1 690 ? 24.570 -11.755 -6.354 1.00 74.75 690 GLU A C 1
ATOM 5475 O O . GLU A 1 690 ? 25.111 -11.837 -5.251 1.00 74.75 690 GLU A O 1
ATOM 5480 N N . ASN A 1 691 ? 24.513 -12.827 -7.157 1.00 70.62 691 ASN A N 1
ATOM 5481 C CA . ASN A 1 691 ? 24.847 -14.208 -6.759 1.00 70.62 691 ASN A CA 1
ATOM 5482 C C . ASN A 1 691 ? 26.317 -14.603 -7.026 1.00 70.62 691 ASN A C 1
ATOM 5484 O O . ASN A 1 691 ? 26.618 -15.620 -7.657 1.00 70.62 691 ASN A O 1
ATOM 5488 N N . ARG A 1 692 ? 27.268 -13.806 -6.524 1.00 75.50 692 ARG A N 1
ATOM 5489 C CA . ARG A 1 692 ? 28.709 -13.943 -6.846 1.00 75.50 692 ARG A CA 1
ATOM 5490 C C . ARG A 1 692 ? 29.328 -15.304 -6.496 1.00 75.50 692 ARG A C 1
ATOM 5492 O O . ARG A 1 692 ? 30.288 -15.722 -7.133 1.00 75.50 692 ARG A O 1
ATOM 5499 N N . SER A 1 693 ? 28.795 -15.997 -5.489 1.00 73.94 693 SER A N 1
ATOM 5500 C CA . SER A 1 693 ? 29.359 -17.248 -4.957 1.00 73.94 693 SER A CA 1
ATOM 5501 C C . SER A 1 693 ? 29.039 -18.498 -5.783 1.00 73.94 693 SER A C 1
ATOM 5503 O O . SER A 1 693 ? 29.712 -19.515 -5.617 1.00 73.94 693 SER A O 1
ATOM 5505 N N . VAL A 1 694 ? 28.027 -18.437 -6.651 1.00 80.50 694 VAL A N 1
ATOM 5506 C CA . VAL A 1 694 ? 27.603 -19.553 -7.520 1.00 80.50 694 VAL A CA 1
ATOM 5507 C C . VAL A 1 694 ? 27.876 -19.284 -9.002 1.00 80.50 694 VAL A C 1
ATOM 5509 O O . VAL A 1 694 ? 27.794 -20.203 -9.814 1.00 80.50 694 VAL A O 1
ATOM 5512 N N . LEU A 1 695 ? 28.233 -18.044 -9.348 1.00 90.56 695 LEU A N 1
ATOM 5513 C CA . LEU A 1 695 ? 28.522 -17.615 -10.710 1.00 90.56 695 LEU A CA 1
ATOM 5514 C C . LEU A 1 695 ? 29.968 -17.940 -11.107 1.00 90.56 695 LEU A C 1
ATOM 5516 O O . LEU A 1 695 ? 30.916 -17.518 -10.442 1.00 90.56 695 LEU A O 1
ATOM 5520 N N . THR A 1 696 ? 30.134 -18.649 -12.224 1.00 94.88 696 THR A N 1
ATOM 5521 C CA . THR A 1 696 ? 31.439 -18.942 -12.831 1.00 94.88 696 THR A CA 1
ATOM 5522 C C . THR A 1 696 ? 31.668 -18.083 -14.072 1.00 94.88 696 THR A C 1
ATOM 5524 O O . THR A 1 696 ? 30.860 -18.082 -15.001 1.00 94.88 696 THR A O 1
ATOM 5527 N N . LEU A 1 697 ? 32.787 -17.360 -14.096 1.00 95.38 697 LEU A N 1
ATOM 5528 C CA . LEU A 1 697 ? 33.215 -16.527 -15.216 1.00 95.38 697 LEU A CA 1
ATOM 5529 C C . LEU A 1 697 ? 34.275 -17.273 -16.036 1.00 95.38 697 LEU A C 1
ATOM 5531 O O . LEU A 1 697 ? 35.375 -17.536 -15.554 1.00 95.38 697 LEU A O 1
ATOM 5535 N N . TYR A 1 698 ? 33.967 -17.585 -17.289 1.00 97.12 698 TYR A N 1
ATOM 5536 C CA . TYR A 1 698 ? 34.886 -18.216 -18.231 1.00 97.12 698 TYR A CA 1
ATOM 5537 C C . TYR A 1 698 ? 35.560 -17.151 -19.093 1.00 97.12 698 TYR A C 1
ATOM 5539 O O . TYR A 1 698 ? 34.901 -16.458 -19.871 1.00 97.12 698 TYR A O 1
ATOM 5547 N N . VAL A 1 699 ? 36.882 -17.032 -18.974 1.00 96.94 699 VAL A N 1
ATOM 5548 C CA . VAL A 1 699 ? 37.664 -15.945 -19.588 1.00 96.94 699 VAL A CA 1
ATOM 5549 C C . VAL A 1 699 ? 38.814 -16.498 -20.438 1.00 96.94 699 VAL A C 1
ATOM 5551 O O . VAL A 1 699 ? 39.316 -17.591 -20.147 1.00 96.94 699 VAL A O 1
ATOM 5554 N N . PRO A 1 700 ? 39.276 -15.779 -21.480 1.00 95.88 700 PRO A N 1
ATOM 5555 C CA . PRO A 1 700 ? 40.416 -16.210 -22.280 1.00 95.88 700 PRO A CA 1
ATOM 5556 C C . PRO A 1 700 ? 41.653 -16.454 -21.407 1.00 95.88 700 PRO A C 1
ATOM 5558 O O . PRO A 1 700 ? 41.983 -15.650 -20.533 1.00 95.88 700 PRO A O 1
ATOM 5561 N N . ALA A 1 701 ? 42.392 -17.538 -21.657 1.00 92.69 701 ALA A N 1
ATOM 5562 C CA . ALA A 1 701 ? 43.545 -17.906 -20.828 1.00 92.69 701 ALA A CA 1
ATOM 5563 C C . ALA A 1 701 ? 44.575 -16.767 -20.648 1.00 92.69 701 ALA A C 1
ATOM 5565 O O . ALA A 1 701 ? 45.187 -16.643 -19.583 1.00 92.69 701 ALA A O 1
ATOM 5566 N N . GLY A 1 702 ? 44.741 -15.917 -21.671 1.00 92.81 702 GLY A N 1
ATOM 5567 C CA . GLY A 1 702 ? 45.639 -14.758 -21.661 1.00 92.81 702 GLY A CA 1
ATOM 5568 C C . GLY A 1 702 ? 45.154 -13.546 -20.852 1.00 92.81 702 GLY A C 1
ATOM 5569 O O . GLY A 1 702 ? 45.973 -12.690 -20.529 1.00 92.81 702 GLY A O 1
ATOM 5570 N N . SER A 1 703 ? 43.868 -13.467 -20.498 1.00 94.50 703 SER A N 1
ATOM 5571 C CA . SER A 1 703 ? 43.277 -12.348 -19.746 1.00 94.50 703 SER A CA 1
ATOM 5572 C C . SER A 1 703 ? 42.949 -12.686 -18.291 1.00 94.50 703 SER A C 1
ATOM 5574 O O . SER A 1 703 ? 42.550 -11.801 -17.537 1.00 94.50 703 SER A O 1
ATOM 5576 N N . PHE A 1 704 ? 43.187 -13.932 -17.862 1.00 93.94 704 PHE A N 1
ATOM 5577 C CA . PHE A 1 704 ? 42.862 -14.425 -16.519 1.00 93.94 704 PHE A CA 1
ATOM 5578 C C . PHE A 1 704 ? 43.284 -13.470 -15.392 1.00 93.94 704 PHE A C 1
ATOM 5580 O O . PHE A 1 704 ? 42.473 -13.124 -14.543 1.00 93.94 704 PHE A O 1
ATOM 5587 N N . ALA A 1 705 ? 44.529 -12.983 -15.414 1.00 92.88 705 ALA A N 1
ATOM 5588 C CA . ALA A 1 705 ? 45.036 -12.085 -14.374 1.00 92.88 705 ALA A CA 1
ATOM 5589 C C . ALA A 1 705 ? 44.308 -10.728 -14.328 1.00 92.88 705 ALA A C 1
ATOM 5591 O O . ALA A 1 705 ? 44.143 -10.172 -13.246 1.00 92.88 705 ALA A O 1
ATOM 5592 N N . ALA A 1 706 ? 43.870 -10.206 -15.479 1.00 94.12 706 ALA A N 1
ATOM 5593 C CA . ALA A 1 706 ? 43.123 -8.952 -15.550 1.00 94.12 706 ALA A CA 1
ATOM 5594 C C . ALA A 1 706 ? 41.700 -9.131 -15.003 1.00 94.12 706 ALA A C 1
ATOM 5596 O O . ALA A 1 706 ? 41.247 -8.326 -14.196 1.00 94.12 706 ALA A O 1
ATOM 5597 N N . TYR A 1 707 ? 41.033 -10.231 -15.362 1.00 94.25 707 TYR A N 1
ATOM 5598 C CA . TYR A 1 707 ? 39.701 -10.548 -14.845 1.00 94.25 707 TYR A CA 1
ATOM 5599 C C . TYR A 1 707 ? 39.702 -10.815 -13.340 1.00 94.25 707 TYR A C 1
ATOM 5601 O O . TYR A 1 707 ? 38.836 -10.299 -12.647 1.00 94.25 707 TYR A O 1
ATOM 5609 N N . THR A 1 708 ? 40.684 -11.546 -12.803 1.00 91.75 708 THR A N 1
ATOM 5610 C CA . THR A 1 708 ? 40.783 -11.775 -11.348 1.00 91.75 708 THR A CA 1
ATOM 5611 C C . THR A 1 708 ? 40.986 -10.485 -10.553 1.00 91.75 708 THR A C 1
ATOM 5613 O O . THR A 1 708 ? 40.580 -10.424 -9.399 1.00 91.75 708 THR A O 1
ATOM 5616 N N . ALA A 1 709 ? 41.597 -9.458 -11.150 1.00 90.56 709 ALA A N 1
ATOM 5617 C CA . ALA A 1 709 ? 41.782 -8.169 -10.489 1.00 90.56 709 ALA A CA 1
ATOM 5618 C C . ALA A 1 709 ? 40.484 -7.346 -10.402 1.00 90.56 709 ALA A C 1
ATOM 5620 O O . ALA A 1 709 ? 40.312 -6.610 -9.438 1.00 90.56 709 ALA A O 1
ATOM 5621 N N . VAL A 1 710 ? 39.595 -7.460 -11.395 1.00 89.62 710 VAL A N 1
ATOM 5622 C CA . VAL A 1 710 ? 38.314 -6.726 -11.442 1.00 89.62 710 VAL A CA 1
ATOM 5623 C C . VAL A 1 710 ? 37.201 -7.495 -10.726 1.00 89.62 710 VAL A C 1
ATOM 5625 O O . VAL A 1 710 ? 36.449 -6.926 -9.943 1.00 89.62 710 VAL A O 1
ATOM 5628 N N . PHE A 1 711 ? 37.123 -8.806 -10.943 1.00 87.75 711 PHE A N 1
ATOM 5629 C CA . PHE A 1 711 ? 36.087 -9.683 -10.399 1.00 87.75 711 PHE A CA 1
ATOM 5630 C C . PHE A 1 711 ? 36.570 -10.400 -9.134 1.00 87.75 711 PHE A C 1
ATOM 5632 O O . PHE A 1 711 ? 36.564 -11.632 -9.046 1.00 87.75 711 PHE A O 1
ATOM 5639 N N . GLU A 1 712 ? 37.012 -9.632 -8.137 1.00 83.00 712 GLU A N 1
ATOM 5640 C CA . GLU A 1 712 ? 37.422 -10.200 -6.853 1.00 83.00 712 GLU A CA 1
ATOM 5641 C C . GLU A 1 712 ? 36.240 -10.930 -6.181 1.00 83.00 712 GLU A C 1
ATOM 5643 O O . GLU A 1 712 ? 35.132 -10.403 -6.068 1.00 83.00 712 GLU A O 1
ATOM 5648 N N . GLY A 1 713 ? 36.472 -12.172 -5.743 1.00 83.06 713 GLY A N 1
ATOM 5649 C CA . GLY A 1 713 ? 35.464 -13.001 -5.071 1.00 83.06 713 GLY A CA 1
ATOM 5650 C C . GLY A 1 713 ? 34.588 -13.866 -5.986 1.00 83.06 713 GLY A C 1
ATOM 5651 O O . GLY A 1 713 ? 33.765 -14.617 -5.466 1.00 83.06 713 GLY A O 1
ATOM 5652 N N . PHE A 1 714 ? 34.776 -13.815 -7.309 1.00 88.69 714 PHE A N 1
ATOM 5653 C CA . PHE A 1 714 ? 34.088 -14.698 -8.260 1.00 88.69 714 PHE A CA 1
ATOM 5654 C C . PHE A 1 714 ? 34.860 -16.000 -8.506 1.00 88.69 714 PHE A C 1
ATOM 5656 O O . PHE A 1 714 ? 36.091 -16.040 -8.401 1.00 88.69 714 PHE A O 1
ATOM 5663 N N . ASN A 1 715 ? 34.145 -17.060 -8.902 1.00 91.94 715 ASN A N 1
ATOM 5664 C CA . ASN A 1 715 ? 34.787 -18.226 -9.504 1.00 91.94 715 ASN A CA 1
ATOM 5665 C C . ASN A 1 715 ? 35.180 -17.880 -10.947 1.00 91.94 715 ASN A C 1
ATOM 5667 O O . ASN A 1 715 ? 34.315 -17.543 -11.752 1.00 91.94 715 ASN A O 1
ATOM 5671 N N . ILE A 1 716 ? 36.470 -17.938 -11.281 1.00 94.12 716 ILE A N 1
ATOM 5672 C CA . ILE A 1 716 ? 36.972 -17.597 -12.619 1.00 94.12 716 ILE A CA 1
ATOM 5673 C C . ILE A 1 716 ? 37.726 -18.794 -13.181 1.00 94.12 716 ILE A C 1
ATOM 5675 O O . ILE A 1 716 ? 38.695 -19.268 -12.583 1.00 94.12 716 ILE A O 1
ATOM 5679 N N . GLU A 1 717 ? 37.321 -19.241 -14.363 1.00 95.62 717 GLU A N 1
ATOM 5680 C CA . GLU A 1 717 ? 37.933 -20.353 -15.077 1.00 95.62 717 GLU A CA 1
ATOM 5681 C C . GLU A 1 717 ? 38.537 -19.895 -16.404 1.00 95.62 717 GLU A C 1
ATOM 5683 O O . GLU A 1 717 ? 38.037 -19.002 -17.092 1.00 95.62 717 GLU A O 1
ATOM 5688 N N . LYS A 1 718 ? 39.663 -20.514 -16.768 1.00 94.19 718 LYS A N 1
ATOM 5689 C CA . LYS A 1 718 ? 40.305 -20.283 -18.063 1.00 94.19 718 LYS A CA 1
ATOM 5690 C C . LYS A 1 718 ? 39.623 -21.147 -19.107 1.00 94.19 718 LYS A C 1
ATOM 5692 O O . LYS A 1 718 ? 39.422 -22.336 -18.875 1.00 94.19 718 LYS A O 1
ATOM 5697 N N . ARG A 1 719 ? 39.389 -20.574 -20.279 1.00 88.25 719 ARG A N 1
ATOM 5698 C CA . ARG A 1 719 ? 39.093 -21.334 -21.494 1.00 88.25 719 ARG A CA 1
ATOM 5699 C C . ARG A 1 719 ? 40.192 -21.120 -22.531 1.00 88.25 719 ARG A C 1
ATOM 5701 O O . ARG A 1 719 ? 40.820 -20.053 -22.557 1.00 88.25 719 ARG A O 1
ATOM 5708 N N . ASP A 1 720 ? 40.426 -22.167 -23.312 1.00 67.88 720 ASP A N 1
ATOM 5709 C CA . ASP A 1 720 ? 41.424 -22.207 -24.386 1.00 67.88 720 ASP A CA 1
ATOM 5710 C C . ASP A 1 720 ? 41.001 -21.394 -25.615 1.00 67.88 720 ASP A C 1
ATOM 5712 O O . ASP A 1 720 ? 39.785 -21.370 -25.928 1.00 67.88 720 ASP A O 1
#

Foldseek 3Di:
DDDDDDDDDDDDDDDDDDDDDDDDDDDDDDDDDDPDPQDKAKEFEDEPNHTDDMDIDGAFDFDDDDDDDDDDPQWDFPAKAQDDDPRPGGDDRGDGHHHHTYIYTDIDGDDDPPQDKAKEFEAQWDWPPDDTIDIDGFFDKTWIAGNADQQKDFQFKDWPPDPDTHRDGRDIDTDHYHTYIYTDIDGNDDWAKEAEAQKDKPVRPDRIDTDRAQDKIWIAGNAPFQKDFQAWDWPPDTHRDGRDIDGHRHHTYIYGDIDNDPPDPQCQWDWDADPVVLAIEGPAGDHPPEQEDEDDQWDQPVPSTIHGHAEYEACRQALHQHQEYEYDLNHQYYYHLSNANNCNHQEYEEEPNNQAAYARVQANVQNYAYEYLAQDDHPRYDPRRNHNHPHYQYNWDDWDADPQFTWIRSYPQEIERQARRDQAQAEEDDQADPVRRGYAEHGACRQALNQRHAEYEAEPRHQEYEHCSHHNNVNHQYYEYAYQADHHYYACPHDQPNHAYEYAQVCLVRQCPDPNSVVNNVRYDYPVCDDPQFRQDQQEGSAGNDQAQEEEDDLSHQEYDQNHAPNHASHAEYEYELNHAYYQHDDDPDFHQYHYDPNRQFWDADPSWIAGPQLQEGHADTQPDPDQEEERPLNHQYYHACRQPNHQHQEYEAENHQYYYHLVPPNHPRHQEYEYNDLAHHHYDHCSDDPQQRHEYEYAPNNQVRCCVVSPSHHYDHDD

Radius of gyration: 35.47 Å; Cα contacts (8 Å, |Δi|>4): 1731; chains: 1; bounding box: 94×102×83 Å

Mean predicted aligned error: 18.01 Å

Sequence (720 aa):
MKTILSKKAIIIFAIVIALAIPAIVLPIVLVNNNPNEFEEVTVTYYSEGVQYYTIRVIKGSVMSNVPNNPQMEGYVFRGWYLDNGEWEQDFDETQKIDADTSVYAYWEEEGTEPILSYLVAVNGGHLDNTLSAFVYYEGTNITITADIPEGQRFLYWTLIGTDTHFTDNPYTFGVNSNMEFTAVFESLLGNYQVTVSGGVLTDGISAVASYESGSSVTITAIIPEGKSFLCWQVGEQEIYLNPYIFILEGDITLRAVLDDRIEESDRGLQYRFDEDSGTYYVSGFVNMGELFLTIPEYYDNGINGRRKVTRINQSVFENTSLNLMIIPNTVEYIGEKAFAGCNQLDAVYLPDTVDYMGNDVFWGSINLTIYTEKTEKGDNWQLNWNGDVGRIIWGAQGTGIKDNFRYVKTTQETATIIKYLGSKADLIIPRTAEDGVIITVIAARAFRNNSNLKSVEIKEGISRIETEAFMGCYYLYEVFITISTPPALGNKVFEEWGLCIYVPNNNLDEYKIAANWNTYSANIYSQDIISGSFAVLGNTLIQYLGKATEVVTPSTVHRISMIAFLGHSAIKKLVLSAEVQEIEALFFSNSVEVTVASESPYFTMQNNILYSKEITKLIWYPNNKTDTEYVLPDTVTEIADFAFIETQIETIYLRNVTNIGQCAFAICPNLTSIYFDTLQPPDIEDDSFENRSVLTLYVPAGSFAAYTAVFEGFNIEKRD

pLDDT: mean 83.68, std 16.8, range [20.97, 98.62]

Solvent-accessible surface area (backbone atoms only — not comparable to full-atom values): 38592 Å² total; per-residue (Å²): 135,85,85,90,84,88,83,86,80,92,84,88,84,88,84,88,83,89,87,80,89,92,84,91,84,93,88,84,90,76,93,73,89,72,91,78,80,66,59,69,26,38,44,37,34,27,45,96,90,39,85,68,49,75,46,78,42,50,52,64,39,56,61,89,78,81,79,79,81,80,85,55,94,75,40,43,77,75,47,40,13,62,43,86,85,81,69,79,42,79,51,63,56,82,51,62,39,74,51,76,40,59,34,26,57,41,70,41,70,64,77,80,70,81,73,54,64,22,50,41,37,46,44,55,32,37,45,89,93,42,82,63,59,53,78,42,48,53,67,44,72,47,51,41,36,65,57,68,51,90,32,36,44,78,59,28,36,34,43,72,96,56,96,54,74,41,68,62,75,65,36,73,48,63,37,82,53,72,41,42,37,36,49,39,65,45,74,47,82,58,65,28,40,44,36,39,44,52,31,23,34,74,82,69,70,43,38,61,49,73,39,59,28,46,40,79,45,38,37,36,69,57,67,58,93,72,42,21,82,63,27,35,37,43,86,93,46,78,39,74,62,76,66,35,74,47,69,37,86,55,70,43,62,39,33,51,40,66,33,81,50,57,77,65,82,56,78,31,56,33,77,44,78,38,83,89,80,66,29,29,26,40,65,34,54,48,87,77,81,57,44,63,49,66,56,62,47,56,49,60,85,81,76,85,47,79,26,46,26,34,31,38,35,56,45,28,42,45,64,35,69,35,29,35,41,38,51,35,71,46,29,32,36,39,26,39,25,23,34,18,46,14,55,53,22,37,37,36,39,40,40,65,47,46,48,34,32,25,46,32,20,30,22,61,14,72,62,28,36,40,36,22,37,36,75,62,86,49,90,57,37,37,94,47,23,48,49,70,44,85,45,73,45,56,37,24,70,54,69,52,72,45,97,44,37,28,32,36,26,54,41,95,59,32,23,30,38,55,34,57,74,68,70,58,36,70,41,71,58,66,57,48,51,89,87,63,30,31,29,31,34,41,30,48,43,18,41,46,57,35,72,48,29,29,33,40,36,44,50,63,63,51,53,31,40,27,40,26,19,33,26,62,17,73,50,34,34,39,36,41,36,62,40,72,68,74,46,50,47,32,59,64,30,61,50,72,70,63,32,40,34,33,30,38,62,96,26,40,71,59,38,39,67,33,72,62,39,40,83,46,38,91,35,53,39,43,47,78,32,49,57,92,44,36,30,36,60,88,38,29,32,51,32,61,73,62,80,53,44,65,44,68,50,57,72,69,30,31,30,36,33,55,47,21,45,56,80,45,63,55,41,42,32,39,36,40,34,45,48,42,68,46,70,56,38,88,45,60,69,48,67,57,48,72,47,66,39,93,80,24,79,40,44,38,78,57,98,76,28,37,23,32,53,83,41,35,32,42,48,39,46,55,44,74,47,84,50,49,63,47,74,52,58,73,62,24,32,33,38,32,32,43,18,37,36,54,18,54,36,27,34,41,35,41,42,49,43,46,36,40,24,39,27,19,41,24,71,32,87,50,47,35,40,40,37,42,65,41,71,59,66,48,53,70,40,69,59,29,61,67,64,42,88,68,28,36,37,37,30,37,61,92,22,46,73,57,37,52,70,72,48,68,81,47,47,74,43,73,40,135

Secondary structure (DSSP, 8-state):
-----PPP--------------------------S--PPEEEEEEEETTEEEEEEEEETTBPPS-PPPPP-BTTEEEEEEESSSSS--SEE-TTS-B-S-EEEEEEEEE-------EEEEEEESEEETTB-S-EEEETT-EEEEEE---TTEEEEEEEETTS--EE--SSEEEE--S-EEEEEEEEE--SEEEEEEESEE-TTSS-SEEEEETT-EEEEEE---TT-EEEEEEETTEEE--SSEEEE--S-EEEEEEEESSPSSSGGGEEEEEETTTTEEEEEEE--SS-SEEE--SEE--SSS-SEEEEEE-TTTTTT---SEEE--TT--EE-TTTTTT-TT--EEEE-TT--EE-TTTTTT-TT-EEEESSSS--TTB-TTTTTT--EEEES---EEEETTEEEEE-SSSEEEEEEE----SEEEPPSB-TTSPEEEEE-TTTTTT-SS--EEEE-TT--EE-TTTTTT-TT--EEEE--SSPPEE-SS-S--TT-EEEE-GGGHHHHHHSTTGGGGTTTEEEGGGEETTEEEETTEEEEE----SEEE--TT--EE-TTTTTT--S--EEEE-TT--EES----SS--EEEE-TT-SSEEEETTEEEETTS-EEEE--TT---SEEE--TT--EE-TTTTTT---SEEEESS--EE-TTTBTT-TT--EEEE--SSPPEE-TTSBS-TTT-EEEEETTTHHHHHHHSTTSEEEEE-

Nearest PDB structures (foldseek):
  6mlx-assembly3_C  TM=5.162E-01  e=1.313E-06  Treponema pallidum
  4h09-assembly2_B  TM=3.889E-01  e=1.871E-08  Eubacterium ventriosum ATCC 27560
  4oju-assembly1_D  TM=7.214E-01  e=6.414E-05  Pseud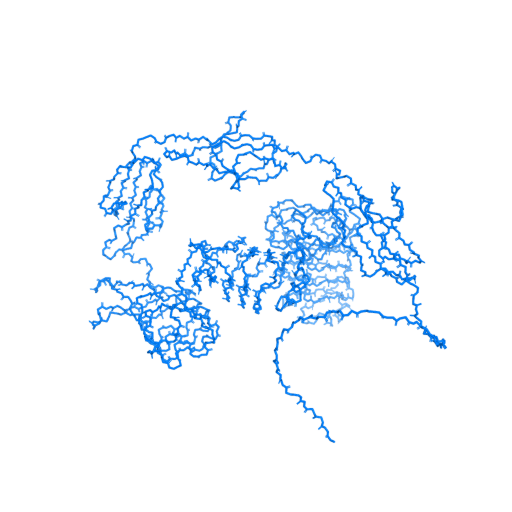oflavonifractor capillosus ATCC 29799
  4cp6-assembly1_A  TM=2.860E-01  e=2.558E-09  Streptococcus pneumoniae
  3sb4-assembly1_A  TM=3.246E-01  e=8.803E-05  Bacteroides thetaiotaomicron